Protein AF-A0A081C3M6-F1 (afdb_monomer)

Solvent-accessible surface area (backbone atoms only — not comparable to full-atom values): 28110 Å² total; per-residue (Å²): 128,85,79,78,76,83,49,72,69,56,55,37,40,75,70,64,63,40,52,75,66,58,50,53,56,48,49,60,56,37,77,76,34,75,48,54,67,63,60,51,35,37,75,75,68,62,48,51,61,64,61,45,42,52,52,46,18,65,76,68,75,35,56,68,51,80,47,92,81,61,78,63,52,68,77,42,55,68,54,50,58,64,68,56,29,66,76,63,55,38,41,60,46,47,72,54,96,61,33,36,35,29,33,22,71,58,71,78,48,59,66,61,45,50,54,49,21,66,72,54,75,31,48,68,42,58,23,32,38,37,64,71,47,50,53,55,42,51,28,66,75,72,66,54,71,67,46,90,60,96,66,76,94,63,50,78,42,63,76,62,42,50,57,50,73,71,53,43,54,54,50,52,56,60,68,67,48,65,43,19,34,39,37,37,24,29,49,97,60,96,78,52,59,60,58,49,53,48,50,13,51,49,49,62,48,57,72,40,57,68,53,30,49,39,36,42,23,81,66,39,63,73,92,54,90,95,45,51,75,43,60,51,36,65,98,77,63,36,36,73,56,57,54,46,51,58,69,66,40,98,46,84,85,66,68,70,72,62,38,33,42,38,37,60,63,69,85,51,36,65,57,45,53,52,52,51,54,44,25,76,74,51,22,23,35,39,34,28,41,80,27,87,39,48,60,49,44,52,49,49,52,32,59,42,62,71,36,16,56,51,47,30,72,37,44,48,32,30,37,18,44,48,77,32,56,21,43,22,86,89,43,52,36,86,37,74,72,52,73,69,59,35,47,36,71,64,47,70,98,76,64,94,65,83,70,55,33,32,38,68,66,33,40,80,92,34,73,51,69,14,37,68,56,70,34,42,31,49,22,63,45,72,65,46,72,69,57,24,62,49,38,47,69,61,61,56,62,50,58,51,49,60,54,47,67,74,69,70,59,59,41,46,56,58,43,33,52,52,35,22,56,71,46,45,25,37,66,70,44,43,44,68,70,62,35,43,66,38,89,79,76,64,49,59,32,47,82,85,50,51,48,39,94,85,76,64,38,66,67,36,39,63,37,89,88,79,57,33,79,33,60,69,86,53,62,48,38,92,87,77,69,51,64,53,79,84,75,75,80,77,79,72,84,75,89,128

Nearest PDB structures (foldseek):
  5tsh-assembly1_E  TM=9.224E-01  e=6.395E-28  Geobacter metallireducens GS-15
  5zfr-assembly1_C-2  TM=9.336E-01  e=2.561E-27  Geobacter sulfurreducens PCA
  5tsh-assembly1_D  TM=9.372E-01  e=4.309E-27  Geobacter metallireducens GS-15
  5zfr-assembly1_A-2  TM=9.276E-01  e=5.125E-27  Geobacter sulfurreducens PCA
  5zfr-assembly1_B-2  TM=9.148E-01  e=1.151E-26  Geobacter sulfurreducens PCA

Radius of gyration: 27.82 Å; Cα contacts (8 Å, |Δi|>4): 846; chains: 1; bounding box: 80×44×79 Å

Mean predicted aligned error: 14.33 Å

Foldseek 3Di:
DPPPLDDLLNLCVVVVLDDPVLLVVLVVLVVVAPDDSLVSCVVVPSHHLQSSQVSVCVSVVAAEDQQPPQDADPVQQVLDQLLLCQVQLKDQRDDDDQETEIEHQDPPPVVSQVVSCVSNVGHYRYHYYRSVSSVVNSCVSVVQDAAPDPADDFDLALVQQFQDPVRVVLVVVLLPAQFFEEEEEEADDPNLSSVSNVVNSVSVSQVRNHAAAEEEDQANHDDDPRHRYHYADVVSPRHLLVSLCQCLDPDPVSPPRHQEYEYAADDALNSLVSSLVNRVSRHYYYYYYNDQFQLRVLLVSCPRNVCLLSCLVGHFKYKYKDKFFWFDPVFKDKDQDDPVLCQLLVHDPPDPDGQIFTDFQADVVCPGPRTDGIHMQIWMDGRDNVNSVVSSVSDDSQVSVVVVVVVPTQTSSNSVSVCRSVHGHHSVRSQVSQFDQAPQPRDTHRLPDQAGPPQRHGRFDADPVPRDTHHPPDQADPRPRHGDDDDDDDPPDDDD

pLDDT: mean 82.0, std 13.49, range [30.16, 96.88]

Secondary structure (DSSP, 8-state):
-------HHHHHHHTTSS-HHHHHHHHHHHTTSS--HHHHHHHTTSS-HHHHHHHHHHHHT--B---TT----HHHHTTS-HHHHHHHTEEEEEEETTEEEEEES-TT-HHHHHHHHHHHTSEEEEEE--HHHHHHHHHHHTT-------PPPPPSSGGGGT--HHHHHHHHHHHT-SSEEEEEE--S-TT-HHHHHHHHHHHHHHTSTT--EEEEESS--S--TTSEEEE-BGGGTB-HHHHHHHHT-S-TTTTTS-SEEEES---SHHHHHHHHHHHHTT-EEEEEE--SSHHHHHHHHHHGGG-HHHHHHHEEEEEEEEEEEEEPTTT-EEE---HHHHHHTT--TT-SS---EEE----GGGTTSSEEEEEEEEEEEE--HHHHHHHTT---HHHHHHHHHTTTPPPHHHHHHHHHHTTSS-HHHHHHHHPEEPTTT--EE-TT-SB-TTT--B--EE-TTT--EE-TT-SB-TTT-PBPP-PPPPPP----

InterPro domains:
  IPR001482 Type II/IV secretion system domain [PF00437] (157-431)
  IPR007831 Type II secretion system protein GspE, N-terminal [PF05157] (62-144)
  IPR027417 P-loop containing nucleoside triphosphate hydrolase [G3DSA:3.40.50.300] (153-437)
  IPR027417 P-loop containing nucleoside triphosphate hydrolase [SSF52540] (140-432)
  IPR037257 Type II secretion system protein GspE, N-terminal superfamily [G3DSA:3.30.300.160] (61-143)
  IPR037257 Type II secretion system protein GspE, N-terminal superfamily [SSF160246] (3-143)

Structure (mmCIF, N/CA/C/O backbone):
data_AF-A0A081C3M6-F1
#
_entry.id   AF-A0A081C3M6-F1
#
loop_
_atom_site.group_PDB
_atom_site.id
_atom_site.type_symbol
_atom_site.label_atom_id
_atom_site.label_alt_id
_atom_site.label_comp_id
_atom_site.label_asym_id
_atom_site.label_entity_id
_atom_site.label_seq_id
_atom_site.pdbx_PDB_ins_code
_atom_site.Cartn_x
_atom_site.Cartn_y
_atom_site.Cartn_z
_atom_site.occupancy
_atom_site.B_iso_or_equiv
_atom_site.auth_seq_id
_atom_site.auth_comp_id
_atom_site.auth_asym_id
_atom_site.auth_atom_id
_atom_site.pdbx_PDB_model_num
ATOM 1 N N . MET A 1 1 ? -34.778 -15.544 39.653 1.00 35.47 1 MET A N 1
ATOM 2 C CA . MET A 1 1 ? -34.533 -15.863 38.230 1.00 35.47 1 MET A CA 1
ATOM 3 C C . MET A 1 1 ? -33.520 -14.861 37.706 1.00 35.47 1 MET A C 1
ATOM 5 O O . MET A 1 1 ? -33.718 -13.683 37.982 1.00 35.47 1 MET A O 1
ATOM 9 N N . PRO A 1 2 ? -32.413 -15.277 37.071 1.00 37.66 2 PRO A N 1
ATOM 10 C CA . PRO A 1 2 ? -31.445 -14.322 36.541 1.00 37.66 2 PRO A CA 1
ATOM 11 C C . PRO A 1 2 ? -32.138 -13.514 35.439 1.00 37.66 2 PRO A C 1
ATOM 13 O O . PRO A 1 2 ? -32.744 -14.104 34.545 1.00 37.66 2 PRO A O 1
ATOM 16 N N . SER A 1 3 ? -32.134 -12.181 35.541 1.00 40.91 3 SER A N 1
ATOM 17 C CA . SER A 1 3 ? -32.743 -11.340 34.513 1.00 40.91 3 SER A CA 1
ATOM 18 C C . SER A 1 3 ? -32.007 -11.588 33.199 1.00 40.91 3 SER A C 1
ATOM 20 O O . SER A 1 3 ? -30.782 -11.465 33.118 1.00 40.91 3 SER A O 1
ATOM 22 N N . HIS A 1 4 ? -32.743 -12.021 32.179 1.00 49.06 4 HIS A N 1
ATOM 23 C CA . HIS A 1 4 ? -32.198 -12.188 30.842 1.00 49.06 4 HIS A CA 1
ATOM 24 C C . HIS A 1 4 ? -31.809 -10.785 30.359 1.00 49.06 4 HIS A C 1
ATOM 26 O O . HIS A 1 4 ? -32.674 -9.988 30.000 1.00 49.06 4 HIS A O 1
ATOM 32 N N . LYS A 1 5 ? -30.522 -10.421 30.465 1.00 61.62 5 LYS A N 1
ATOM 33 C CA . LYS A 1 5 ? -30.019 -9.154 29.923 1.00 61.62 5 LYS A CA 1
ATOM 34 C C . LYS A 1 5 ? -30.292 -9.184 28.422 1.00 61.62 5 LYS A C 1
ATOM 36 O O . LYS A 1 5 ? -29.691 -10.001 27.724 1.00 61.62 5 LYS A O 1
ATOM 41 N N . LYS A 1 6 ? -31.219 -8.334 27.968 1.00 74.69 6 LYS A N 1
ATOM 42 C CA . LYS A 1 6 ? -31.569 -8.195 26.552 1.00 74.69 6 LYS A CA 1
ATOM 43 C C . LYS A 1 6 ? -30.299 -7.994 25.727 1.00 74.69 6 LYS A C 1
ATOM 45 O O . LYS A 1 6 ? -29.383 -7.296 26.157 1.00 74.69 6 LYS A O 1
ATOM 50 N N . ARG A 1 7 ? -30.212 -8.628 24.563 1.00 87.25 7 ARG A N 1
ATOM 51 C CA . ARG A 1 7 ? -29.080 -8.456 23.635 1.00 87.25 7 ARG A CA 1
ATOM 52 C C . ARG A 1 7 ? -29.416 -7.403 22.580 1.00 87.25 7 ARG A C 1
ATOM 54 O O . ARG A 1 7 ? -30.584 -7.176 22.289 1.00 87.25 7 ARG A O 1
ATOM 61 N N . LEU A 1 8 ? -28.396 -6.799 21.959 1.00 87.94 8 LEU A N 1
ATOM 62 C CA . LEU A 1 8 ? -28.590 -5.799 20.895 1.00 87.94 8 LEU A CA 1
ATOM 63 C C . LEU A 1 8 ? -29.508 -6.320 19.776 1.00 87.94 8 LEU A C 1
ATOM 65 O O . LEU A 1 8 ? -30.429 -5.622 19.373 1.00 87.94 8 LEU A O 1
ATOM 69 N N . GLY A 1 9 ? -29.295 -7.559 19.319 1.00 88.19 9 GLY A N 1
ATOM 70 C CA . GLY A 1 9 ? -30.128 -8.171 18.279 1.00 88.19 9 GLY A CA 1
ATOM 71 C C . GLY A 1 9 ? -31.604 -8.289 18.671 1.00 88.19 9 GLY A C 1
ATOM 72 O O . GLY A 1 9 ? -32.469 -7.980 17.864 1.00 88.19 9 GLY A O 1
ATOM 73 N N . GLU A 1 10 ? -31.898 -8.657 19.921 1.00 89.69 10 GLU A N 1
ATOM 74 C CA . GLU A 1 10 ? -33.275 -8.751 20.434 1.00 89.69 10 GLU A CA 1
ATOM 75 C C . GLU A 1 10 ? -33.948 -7.373 20.461 1.00 89.69 10 GLU A C 1
ATOM 77 O O . GLU A 1 10 ? -35.100 -7.239 20.060 1.00 89.69 10 GLU A O 1
ATOM 82 N N . LEU A 1 11 ? -33.212 -6.332 20.861 1.00 90.62 11 LEU A N 1
ATOM 83 C CA . LEU A 1 11 ? -33.727 -4.964 20.888 1.00 90.62 11 LEU A CA 1
ATOM 84 C C . LEU A 1 11 ? -34.004 -4.417 19.476 1.00 90.62 11 LEU A C 1
ATOM 86 O O . LEU A 1 11 ? -34.986 -3.707 19.270 1.00 90.62 11 LEU A O 1
ATOM 90 N N . LEU A 1 12 ? -33.165 -4.762 18.497 1.00 91.81 12 LEU A N 1
ATOM 91 C CA . LEU A 1 12 ? -33.370 -4.381 17.096 1.00 91.81 12 LEU A CA 1
ATOM 92 C C . LEU A 1 12 ? -34.566 -5.115 16.461 1.00 91.81 12 LEU A C 1
ATOM 94 O O . LEU A 1 12 ? -35.289 -4.507 15.671 1.00 91.81 12 LEU A O 1
ATOM 98 N N . LEU A 1 13 ? -34.820 -6.375 16.841 1.00 92.38 13 LEU A N 1
ATOM 99 C CA . LEU A 1 13 ? -36.038 -7.105 16.458 1.00 92.38 13 LEU A CA 1
ATOM 100 C C . LEU A 1 13 ? -37.294 -6.470 17.066 1.00 92.38 13 LEU A C 1
ATOM 102 O O . LEU A 1 13 ? -38.268 -6.232 16.359 1.00 92.38 13 LEU A O 1
ATOM 106 N N . GLU A 1 14 ? -37.272 -6.164 18.368 1.00 91.06 14 GLU A N 1
ATOM 107 C CA . GLU A 1 14 ? -38.403 -5.535 19.070 1.00 91.06 14 GLU A CA 1
ATOM 108 C C . GLU A 1 14 ? -38.790 -4.185 18.453 1.00 91.06 14 GLU A C 1
ATOM 110 O O . GLU A 1 14 ? -39.970 -3.842 18.392 1.00 91.06 14 GLU A O 1
ATOM 115 N N . LYS A 1 15 ? -37.801 -3.425 17.970 1.00 89.62 15 LYS A N 1
ATOM 116 C CA . LYS A 1 15 ? -38.010 -2.143 17.284 1.00 89.62 15 LYS A CA 1
ATOM 117 C C . LYS A 1 15 ? -38.421 -2.288 15.813 1.00 89.62 15 LYS A C 1
ATOM 119 O O . LYS A 1 15 ? -38.661 -1.274 15.166 1.00 89.62 15 LYS A O 1
ATOM 124 N N . GLY A 1 16 ? -38.494 -3.512 15.285 1.00 90.00 16 GLY A N 1
ATOM 125 C CA . GLY A 1 16 ? -38.834 -3.781 13.886 1.00 90.00 16 GLY A CA 1
ATOM 126 C C . GLY A 1 16 ? -37.768 -3.332 12.883 1.00 90.00 16 GLY A C 1
ATOM 127 O O . GLY A 1 16 ? -38.074 -3.199 11.704 1.00 90.00 16 GLY A O 1
ATOM 128 N N . ILE A 1 17 ? -36.535 -3.086 13.342 1.00 91.69 17 ILE A N 1
ATOM 129 C CA . ILE A 1 17 ? -35.406 -2.692 12.484 1.00 91.69 17 ILE A CA 1
ATOM 130 C C . ILE A 1 17 ? -34.866 -3.916 11.735 1.00 91.69 17 ILE A C 1
ATOM 132 O O . ILE A 1 17 ? -34.432 -3.807 10.594 1.00 91.69 17 ILE A O 1
ATOM 136 N N . LEU A 1 18 ? -34.920 -5.090 12.370 1.00 93.06 18 LEU A N 1
ATOM 137 C CA . LEU A 1 18 ? -34.505 -6.362 11.781 1.00 93.06 18 LEU A CA 1
ATOM 138 C C . LEU A 1 18 ? -35.653 -7.371 11.786 1.00 93.06 18 LEU A C 1
ATOM 140 O O . LEU A 1 18 ? -36.491 -7.370 12.689 1.00 93.06 18 LEU A O 1
ATOM 144 N N . SER A 1 19 ? -35.628 -8.292 10.824 1.00 91.88 19 SER A N 1
ATOM 145 C CA . SER A 1 19 ? -36.383 -9.546 10.876 1.00 91.88 19 SER A CA 1
ATOM 146 C C . SER A 1 19 ? -35.578 -10.660 11.574 1.00 91.88 19 SER A C 1
ATOM 148 O O . SER A 1 19 ? -34.341 -10.594 11.624 1.00 91.88 19 SER A O 1
ATOM 150 N N . PRO A 1 20 ? -36.233 -11.713 12.103 1.00 92.25 20 PRO A N 1
ATOM 151 C CA . PRO A 1 20 ? -35.540 -12.866 12.684 1.00 92.25 20 PRO A CA 1
ATOM 152 C C . PRO A 1 20 ? -34.532 -13.507 11.720 1.00 92.25 20 PRO A C 1
ATOM 154 O O . PRO A 1 20 ? -33.420 -13.845 12.123 1.00 92.25 20 PRO A O 1
ATOM 157 N N . GLU A 1 21 ? -34.886 -13.605 10.438 1.00 90.69 21 GLU A N 1
ATOM 158 C CA . GLU A 1 21 ? -34.040 -14.177 9.387 1.00 90.69 21 GLU A CA 1
ATOM 159 C C . GLU A 1 21 ? -32.806 -13.303 9.120 1.00 90.69 21 GLU A C 1
ATOM 161 O O . GLU A 1 21 ? -31.694 -13.814 8.975 1.00 90.69 21 GLU A O 1
ATOM 166 N N . GLN A 1 22 ? -32.986 -11.978 9.098 1.00 89.38 22 GLN A N 1
ATOM 167 C CA . GLN A 1 22 ? -31.904 -11.002 8.942 1.00 89.38 22 GLN A CA 1
ATOM 168 C C . GLN A 1 22 ? -30.914 -11.054 10.113 1.00 89.38 22 GLN A C 1
ATOM 170 O O . GLN A 1 22 ? -29.697 -11.027 9.903 1.00 89.38 22 GLN A O 1
ATOM 175 N N . LEU A 1 23 ? -31.418 -11.176 11.346 1.00 91.06 23 LEU A N 1
ATOM 176 C CA . LEU A 1 23 ? -30.570 -11.324 12.527 1.00 91.06 23 LEU A CA 1
ATOM 177 C C . LEU A 1 23 ? -29.802 -12.652 12.503 1.00 91.06 23 LEU A C 1
ATOM 179 O O . LEU A 1 23 ? -28.602 -12.667 12.783 1.00 91.06 23 LEU A O 1
ATOM 183 N N . GLU A 1 24 ? -30.459 -13.761 12.152 1.00 89.81 24 GLU A N 1
ATOM 184 C CA . GLU A 1 24 ? -29.800 -15.067 12.056 1.00 89.81 24 GLU A CA 1
ATOM 185 C C . GLU A 1 24 ? -28.689 -15.053 10.998 1.00 89.81 24 GLU A C 1
ATOM 187 O O . GLU A 1 24 ? -27.583 -15.540 11.251 1.00 89.81 24 GLU A O 1
ATOM 192 N N . TYR A 1 25 ? -28.948 -14.435 9.841 1.00 85.81 25 TYR A N 1
ATOM 193 C CA . TYR A 1 25 ? -27.947 -14.238 8.798 1.00 85.81 25 TYR A CA 1
ATOM 194 C C . TYR A 1 25 ? -26.722 -13.489 9.338 1.00 85.81 25 TYR A C 1
ATOM 196 O O . TYR A 1 25 ? -25.608 -14.000 9.233 1.00 85.81 25 TYR A O 1
ATOM 204 N N . ALA A 1 26 ? -26.912 -12.342 9.998 1.00 85.19 26 ALA A N 1
ATOM 205 C CA . ALA A 1 26 ? -25.818 -11.556 10.572 1.00 85.19 26 ALA A CA 1
ATOM 206 C C . ALA A 1 26 ? -25.030 -12.313 11.664 1.00 85.19 26 ALA A C 1
ATOM 208 O O . ALA A 1 26 ? -23.799 -12.243 11.708 1.00 85.19 26 ALA A O 1
ATOM 209 N N . LEU A 1 27 ? -25.709 -13.093 12.512 1.00 86.81 27 LEU A N 1
ATOM 210 C CA . LEU A 1 27 ? -25.070 -13.901 13.559 1.00 86.81 27 LEU A CA 1
ATOM 211 C C . LEU A 1 27 ? -24.160 -14.999 12.987 1.00 86.81 27 LEU A C 1
ATOM 213 O O . LEU A 1 27 ? -23.122 -15.299 13.581 1.00 86.81 27 LEU A O 1
ATOM 217 N N . ARG A 1 28 ? -24.489 -15.567 11.818 1.00 84.31 28 ARG A N 1
ATOM 218 C CA . ARG A 1 28 ? -23.605 -16.528 11.128 1.00 84.31 28 ARG A CA 1
ATOM 219 C C . ARG A 1 28 ? -22.278 -15.891 10.704 1.00 84.31 28 ARG A C 1
ATOM 221 O O . ARG A 1 28 ? -21.250 -16.566 10.755 1.00 84.31 28 ARG A O 1
ATOM 228 N N . PHE A 1 29 ? -22.271 -14.607 10.331 1.00 75.62 29 PHE A N 1
ATOM 229 C CA . PHE A 1 29 ? -21.030 -13.868 10.051 1.00 75.62 29 PHE A CA 1
ATOM 230 C C . PHE A 1 29 ? -20.253 -13.554 11.324 1.00 75.62 29 PHE A C 1
ATOM 232 O O . PHE A 1 29 ? -19.028 -13.668 11.330 1.00 75.62 29 PHE A O 1
ATOM 239 N N . GLN A 1 30 ? -20.950 -13.228 12.414 1.00 80.25 30 GLN A N 1
ATOM 240 C CA . GLN A 1 30 ? -20.307 -12.949 13.695 1.00 80.25 30 GLN A CA 1
ATOM 241 C C . GLN A 1 30 ? -19.563 -14.171 14.246 1.00 80.25 30 GLN A C 1
ATOM 243 O O . GLN A 1 30 ? -18.470 -14.031 14.772 1.00 80.25 30 GLN A O 1
ATOM 248 N N . GLN A 1 31 ? -20.099 -15.382 14.071 1.00 74.38 31 GLN A N 1
ATOM 249 C CA . GLN A 1 31 ? -19.429 -16.613 14.517 1.00 74.38 31 GLN A CA 1
ATOM 250 C C . GLN A 1 31 ? -18.091 -16.886 13.812 1.00 74.38 31 GLN A C 1
ATOM 252 O O . GLN A 1 31 ? -17.275 -17.648 14.325 1.00 74.38 31 GLN A O 1
ATOM 257 N N . ARG A 1 32 ? -17.866 -16.298 12.632 1.00 62.69 32 ARG A N 1
ATOM 258 C CA . ARG A 1 32 ? -16.666 -16.515 11.811 1.00 62.69 32 ARG A CA 1
ATOM 259 C C . ARG A 1 32 ? -15.609 -15.419 11.975 1.00 62.69 32 ARG A C 1
ATOM 261 O O . ARG A 1 32 ? -14.557 -15.520 11.349 1.00 62.69 32 ARG A O 1
ATOM 268 N N . GLY A 1 33 ? -15.861 -14.384 12.778 1.00 62.56 33 GLY A N 1
ATOM 269 C CA . GLY A 1 33 ? -14.930 -13.272 12.951 1.00 62.56 33 GLY A CA 1
ATOM 270 C C . GLY A 1 33 ? -15.056 -12.556 14.292 1.00 62.56 33 GLY A C 1
ATOM 271 O O . GLY A 1 33 ? -15.849 -12.937 15.141 1.00 62.56 33 GLY A O 1
ATOM 272 N N . ASN A 1 34 ? -14.264 -11.499 14.477 1.00 60.69 34 ASN A N 1
ATOM 273 C CA . ASN A 1 34 ? -14.230 -10.727 15.725 1.00 60.69 34 ASN A CA 1
ATOM 274 C C . ASN A 1 34 ? -15.031 -9.411 15.655 1.00 60.69 34 ASN A C 1
ATOM 276 O O . ASN A 1 34 ? -14.994 -8.636 16.609 1.00 60.69 34 ASN A O 1
ATOM 280 N N . LYS A 1 35 ? -15.757 -9.132 14.556 1.00 64.38 35 LYS A N 1
ATOM 281 C CA . LYS A 1 35 ? -16.553 -7.894 14.438 1.00 64.38 35 LYS A CA 1
ATOM 282 C C . LYS A 1 35 ? -17.742 -7.895 15.391 1.00 64.38 35 LYS A C 1
ATOM 284 O O . LYS A 1 35 ? -18.399 -8.913 15.631 1.00 64.38 35 LYS A O 1
ATOM 289 N N . PHE A 1 36 ? -18.057 -6.706 15.888 1.00 81.44 36 PHE A N 1
ATOM 290 C CA . PHE A 1 36 ? -19.252 -6.474 16.682 1.00 81.44 36 PHE A CA 1
ATOM 291 C C . PHE A 1 36 ? -20.517 -6.627 15.817 1.00 81.44 36 PHE A C 1
ATOM 293 O O . PHE A 1 36 ? -20.534 -6.205 14.661 1.00 81.44 36 PHE A O 1
ATOM 300 N N . LEU A 1 37 ? -21.599 -7.194 16.370 1.00 85.06 37 LEU A N 1
ATOM 301 C CA . LEU A 1 37 ? -22.843 -7.460 15.626 1.00 85.06 37 LEU A CA 1
ATOM 302 C C . LEU A 1 37 ? -23.383 -6.206 14.920 1.00 85.06 37 LEU A C 1
ATOM 304 O O . LEU A 1 37 ? -23.788 -6.284 13.766 1.00 85.06 37 LEU A O 1
ATOM 308 N N . GLY A 1 38 ? -23.342 -5.047 15.586 1.00 84.38 38 GLY A N 1
ATOM 309 C CA . GLY A 1 38 ? -23.762 -3.774 14.996 1.00 84.38 38 GLY A CA 1
ATOM 310 C C . GLY A 1 38 ? -22.972 -3.404 13.737 1.00 84.38 38 GLY A C 1
ATOM 311 O O . GLY A 1 38 ? -23.571 -3.055 12.725 1.00 84.38 38 GLY A O 1
ATOM 312 N N . GLN A 1 39 ? -21.644 -3.566 13.760 1.00 79.38 39 GLN A N 1
ATOM 313 C CA . GLN A 1 39 ? -20.778 -3.296 12.605 1.00 79.38 39 GLN A CA 1
ATOM 314 C C . GLN A 1 39 ? -21.098 -4.231 11.437 1.00 79.38 39 GLN A C 1
ATOM 316 O O . GLN A 1 39 ? -21.139 -3.795 10.288 1.00 79.38 39 GLN A O 1
ATOM 321 N N . ILE A 1 40 ? -21.365 -5.509 11.732 1.00 79.94 40 ILE A N 1
ATOM 322 C CA . ILE A 1 40 ? -21.772 -6.485 10.719 1.00 79.94 40 ILE A CA 1
ATOM 323 C C . ILE A 1 40 ? -23.068 -6.018 10.064 1.00 79.94 40 ILE A C 1
ATOM 325 O O . ILE A 1 40 ? -23.076 -5.849 8.851 1.00 79.94 40 ILE A O 1
ATOM 329 N N . LEU A 1 41 ? -24.112 -5.740 10.851 1.00 86.00 41 LEU A N 1
ATOM 330 C CA . LEU A 1 41 ? -25.429 -5.329 10.354 1.00 86.00 41 LEU A CA 1
ATOM 331 C C . LEU A 1 41 ? -25.371 -4.080 9.457 1.00 86.00 41 LEU A C 1
ATOM 333 O O . LEU A 1 41 ? -26.054 -4.040 8.434 1.00 86.00 41 LEU A O 1
ATOM 337 N N . ILE A 1 42 ? -24.530 -3.101 9.806 1.00 82.06 42 ILE A N 1
ATOM 338 C CA . ILE A 1 42 ? -24.301 -1.897 8.992 1.00 82.06 42 ILE A CA 1
ATOM 339 C C . ILE A 1 42 ? -23.583 -2.256 7.687 1.00 82.06 42 ILE A C 1
ATOM 341 O O . ILE A 1 42 ? -24.012 -1.847 6.612 1.00 82.06 42 ILE A O 1
ATOM 345 N N . SER A 1 43 ? -22.515 -3.058 7.760 1.00 73.94 43 SER A N 1
ATOM 346 C CA . SER A 1 43 ? -21.690 -3.401 6.591 1.00 73.94 43 SER A CA 1
ATOM 347 C C . SER A 1 43 ? -22.446 -4.167 5.500 1.00 73.94 43 SER A C 1
ATOM 349 O O . SER A 1 43 ? -22.143 -4.010 4.322 1.00 73.94 43 SER A O 1
ATOM 351 N N . ILE A 1 44 ? -23.451 -4.963 5.881 1.00 79.69 44 ILE A N 1
ATOM 352 C CA . ILE A 1 44 ? -24.315 -5.706 4.949 1.00 79.69 44 ILE A CA 1
ATOM 353 C C . ILE A 1 44 ? -25.608 -4.952 4.597 1.00 79.69 44 ILE A C 1
ATOM 355 O O . ILE A 1 44 ? -26.486 -5.521 3.953 1.00 79.69 44 ILE A O 1
ATOM 359 N N . GLY A 1 45 ? -25.737 -3.688 5.018 1.00 80.69 45 GLY A N 1
ATOM 360 C CA . GLY A 1 45 ? -26.837 -2.800 4.637 1.00 80.69 45 GLY A CA 1
ATOM 361 C C . GLY A 1 45 ? -28.190 -3.117 5.280 1.00 80.69 45 GLY A C 1
ATOM 362 O O . GLY A 1 45 ? -29.216 -2.704 4.748 1.00 80.69 45 GLY A O 1
ATOM 363 N N . LEU A 1 46 ? -28.219 -3.850 6.398 1.00 85.12 46 LEU A N 1
ATOM 364 C CA . LEU A 1 46 ? -29.469 -4.216 7.082 1.00 85.12 46 LEU A CA 1
ATOM 365 C C . LEU A 1 46 ? -29.962 -3.156 8.075 1.00 85.12 46 LEU A C 1
ATOM 367 O O . LEU A 1 46 ? -31.113 -3.207 8.490 1.00 85.12 46 LEU A O 1
ATOM 371 N N . THR A 1 47 ? -29.103 -2.225 8.491 1.00 89.75 47 THR A N 1
ATOM 372 C CA . THR A 1 47 ? -29.433 -1.145 9.435 1.00 89.75 47 THR A CA 1
ATOM 373 C C . THR A 1 47 ? -28.442 0.009 9.284 1.00 89.75 47 THR A C 1
ATOM 375 O O . THR A 1 47 ? -27.413 -0.121 8.617 1.00 89.75 47 THR A O 1
ATOM 378 N N . THR A 1 48 ? -28.728 1.137 9.925 1.00 86.62 48 THR A N 1
ATOM 379 C CA . THR A 1 48 ? -27.860 2.320 9.955 1.00 86.62 48 THR A CA 1
ATOM 380 C C . THR A 1 48 ? -27.061 2.434 11.259 1.00 86.62 48 THR A C 1
ATOM 382 O O . THR A 1 48 ? -27.439 1.885 12.295 1.00 86.62 48 THR A O 1
ATOM 385 N N . GLU A 1 49 ? -25.968 3.212 11.247 1.00 87.50 49 GLU A N 1
ATOM 386 C CA . GLU A 1 49 ? -25.235 3.564 12.478 1.00 87.50 49 GLU A CA 1
ATOM 387 C C . GLU A 1 49 ? -26.154 4.195 13.528 1.00 87.50 49 GLU A C 1
ATOM 389 O O . GLU A 1 49 ? -26.082 3.854 14.707 1.00 87.50 49 GLU A O 1
ATOM 394 N N . PHE A 1 50 ? -27.046 5.093 13.106 1.00 89.94 50 PHE A N 1
ATOM 395 C CA . PHE A 1 50 ? -27.969 5.768 14.011 1.00 89.94 50 PHE A CA 1
ATOM 396 C C . PHE A 1 50 ? -28.857 4.771 14.764 1.00 89.94 50 PHE A C 1
ATOM 398 O O . PHE A 1 50 ? -28.939 4.824 15.988 1.00 89.94 50 PHE A O 1
ATOM 405 N N . GLU A 1 51 ? -29.480 3.835 14.050 1.00 91.12 51 GLU A N 1
ATOM 406 C CA . GLU A 1 51 ? -30.356 2.815 14.633 1.00 91.12 51 GLU A CA 1
ATOM 407 C C . GLU A 1 51 ? -29.619 1.920 15.635 1.00 91.12 51 GLU A C 1
ATOM 409 O O . GLU A 1 51 ? -30.111 1.687 16.743 1.00 91.12 51 GLU A O 1
ATOM 414 N N . VAL A 1 52 ? -28.411 1.474 15.281 1.00 91.69 52 VAL A N 1
ATOM 415 C CA . VAL A 1 52 ? -27.575 0.631 16.144 1.00 91.69 52 VAL A CA 1
ATOM 416 C C . VAL A 1 52 ? -27.169 1.371 17.413 1.00 91.69 52 VAL A C 1
ATOM 418 O O . VAL A 1 52 ? -27.382 0.862 18.514 1.00 91.69 52 VAL A O 1
ATOM 421 N N . TYR A 1 53 ? -26.600 2.572 17.290 1.00 92.06 53 TYR A N 1
ATOM 422 C CA . TYR A 1 53 ? -26.083 3.307 18.447 1.00 92.06 53 TYR A CA 1
ATOM 423 C C . TYR A 1 53 ? -27.206 3.893 19.309 1.00 92.06 53 TYR A C 1
ATOM 425 O O . TYR A 1 53 ? -27.047 3.995 20.526 1.00 92.06 53 TYR A O 1
ATOM 433 N N . LYS A 1 54 ? -28.380 4.176 18.730 1.00 92.38 54 LYS A N 1
ATOM 434 C CA . LYS A 1 54 ? -29.581 4.523 19.497 1.00 92.38 54 LYS A CA 1
ATOM 435 C C . LYS A 1 54 ? -30.107 3.336 20.305 1.00 92.38 54 LYS A C 1
ATOM 437 O O . LYS A 1 54 ? -30.453 3.496 21.472 1.00 92.38 54 LYS A O 1
ATOM 442 N N . ALA A 1 55 ? -30.128 2.136 19.724 1.00 91.69 55 ALA A N 1
ATOM 443 C CA . ALA A 1 55 ? -30.482 0.921 20.457 1.00 91.69 55 ALA A CA 1
ATOM 444 C C . ALA A 1 55 ? -29.452 0.605 21.561 1.00 91.69 55 ALA A C 1
ATOM 446 O O . ALA A 1 55 ? -29.826 0.249 22.679 1.00 91.69 55 ALA A O 1
ATOM 447 N N . LEU A 1 56 ? -28.156 0.791 21.289 1.00 90.00 56 LEU A N 1
ATOM 448 C CA . LEU A 1 56 ? -27.100 0.632 22.293 1.00 90.00 56 LEU A CA 1
ATOM 449 C C . LEU A 1 56 ? -27.242 1.611 23.457 1.00 90.00 56 LEU A C 1
ATOM 451 O O . LEU A 1 56 ? -27.043 1.204 24.599 1.00 90.00 56 LEU A O 1
ATOM 455 N N . SER A 1 57 ? -27.616 2.864 23.197 1.00 93.31 57 SER A N 1
ATOM 456 C CA . SER A 1 57 ? -27.819 3.865 24.249 1.00 93.31 57 SER A CA 1
ATOM 457 C C . SER A 1 57 ? -28.886 3.411 25.254 1.00 93.31 57 SER A C 1
ATOM 459 O O . SER A 1 57 ? -28.678 3.466 26.465 1.00 93.31 57 SER A O 1
ATOM 461 N N . GLU A 1 58 ? -30.004 2.873 24.757 1.00 91.38 58 GLU A N 1
ATOM 462 C CA . GLU A 1 58 ? -31.081 2.321 25.586 1.00 91.38 58 GLU A CA 1
ATOM 463 C C . GLU A 1 58 ? -30.630 1.079 26.360 1.00 91.38 58 GLU A C 1
ATOM 465 O O . GLU A 1 58 ? -30.902 0.962 27.555 1.00 91.38 58 GLU A O 1
ATOM 470 N N . LEU A 1 59 ? -29.907 0.171 25.698 1.00 89.25 59 LEU A N 1
ATOM 471 C CA . LEU A 1 59 ? -29.423 -1.065 26.309 1.00 89.25 59 LEU A CA 1
ATOM 472 C C . LEU A 1 59 ? -28.390 -0.814 27.419 1.00 89.25 59 LEU A C 1
ATOM 474 O O . LEU A 1 59 ? -28.311 -1.571 28.390 1.00 89.25 59 LEU A O 1
ATOM 478 N N . LEU A 1 60 ? -27.566 0.219 27.251 1.00 88.31 60 LEU A N 1
ATOM 479 C CA . LEU A 1 60 ? -26.500 0.582 28.180 1.00 88.31 60 LEU A CA 1
ATOM 480 C C . LEU A 1 60 ? -26.944 1.591 29.242 1.00 88.31 60 LEU A C 1
ATOM 482 O O . LEU A 1 60 ? -26.189 1.808 30.186 1.00 88.31 60 LEU A O 1
ATOM 486 N N . HIS A 1 61 ? -28.149 2.155 29.117 1.00 90.94 61 HIS A N 1
ATOM 487 C CA . HIS A 1 61 ? -28.643 3.261 29.943 1.00 90.94 61 HIS A CA 1
ATOM 488 C C . HIS A 1 61 ? -27.700 4.473 29.921 1.00 90.94 61 HIS A C 1
ATOM 490 O O . HIS A 1 61 ? -27.375 5.046 30.958 1.00 90.94 61 HIS A O 1
ATOM 496 N N . VAL A 1 62 ? -27.247 4.831 28.718 1.00 93.62 62 VAL A N 1
ATOM 497 C CA . VAL A 1 62 ? -26.365 5.971 28.451 1.00 93.62 62 VAL A CA 1
ATOM 498 C C . VAL A 1 62 ? -27.055 6.894 27.456 1.00 93.62 62 VAL A C 1
ATOM 500 O O . VAL A 1 62 ? -27.696 6.426 26.514 1.00 93.62 62 VAL A O 1
ATOM 503 N N . ASP A 1 63 ? -26.928 8.203 27.649 1.00 94.12 63 ASP A N 1
ATOM 504 C CA . ASP A 1 63 ? -27.574 9.177 26.777 1.00 94.12 63 ASP A CA 1
ATOM 505 C C . ASP A 1 63 ? -26.917 9.210 25.391 1.00 94.12 63 ASP A C 1
ATOM 507 O O . ASP A 1 63 ? -25.695 9.318 25.251 1.00 94.12 63 ASP A O 1
ATOM 511 N N . PHE A 1 64 ? -27.753 9.120 24.353 1.00 93.62 64 PHE A N 1
ATOM 512 C CA . PHE A 1 64 ? -27.333 9.312 22.968 1.00 93.62 64 PHE A CA 1
ATOM 513 C C . PHE A 1 64 ? -27.304 10.802 22.630 1.00 93.62 64 PHE A C 1
ATOM 515 O O . PHE A 1 64 ? -28.307 11.494 22.819 1.00 93.62 64 PHE A O 1
ATOM 522 N N . VAL A 1 65 ? -26.204 11.273 22.048 1.00 93.56 65 VAL A N 1
ATOM 523 C CA . VAL A 1 65 ? -26.020 12.670 21.643 1.00 93.56 65 VAL A CA 1
ATOM 524 C C . VAL A 1 65 ? -25.820 12.772 20.136 1.00 93.56 65 VAL A C 1
ATOM 526 O O . VAL A 1 65 ? -24.997 12.073 19.554 1.00 93.56 65 VAL A O 1
ATOM 529 N N . ASN A 1 66 ? -26.551 13.694 19.505 1.00 90.06 66 ASN A N 1
ATOM 530 C CA . ASN A 1 66 ? -26.305 14.081 18.118 1.00 90.06 66 ASN A CA 1
ATOM 531 C C . ASN A 1 66 ? -25.247 15.198 18.072 1.00 90.06 66 ASN A C 1
ATOM 533 O O . ASN A 1 66 ? -25.461 16.279 18.622 1.00 90.06 66 ASN A O 1
ATOM 537 N N . LEU A 1 67 ? -24.117 14.947 17.404 1.00 90.44 67 LEU A N 1
ATOM 538 C CA . LEU A 1 67 ? -22.976 15.872 17.368 1.00 90.44 67 LEU A CA 1
ATOM 539 C C . LEU A 1 67 ? -22.952 16.842 16.177 1.00 90.44 67 LEU A C 1
ATOM 541 O O . LEU A 1 67 ? -22.082 17.718 16.123 1.00 90.44 67 LEU A O 1
ATOM 545 N N . GLU A 1 68 ? -23.897 16.744 15.238 1.00 80.44 68 GLU A N 1
ATOM 546 C CA . GLU A 1 68 ? -23.898 17.561 14.011 1.00 80.44 68 GLU A CA 1
ATOM 547 C C . GLU A 1 68 ? -23.785 19.063 14.303 1.00 80.44 68 GLU A C 1
ATOM 549 O O . GLU A 1 68 ? -22.964 19.761 13.698 1.00 80.44 68 GLU A O 1
ATOM 554 N N . HIS A 1 69 ? -24.511 19.531 15.320 1.00 76.06 69 HIS A N 1
ATOM 555 C CA . HIS A 1 69 ? -24.531 20.929 15.758 1.00 76.06 69 HIS A CA 1
ATOM 556 C C . HIS A 1 69 ? -23.936 21.148 17.155 1.00 76.06 69 HIS A C 1
ATOM 558 O O . HIS A 1 69 ? -24.110 22.217 17.736 1.00 76.06 69 HIS A O 1
ATOM 564 N N . ALA A 1 70 ? -23.233 20.157 17.707 1.00 79.12 70 ALA A N 1
ATOM 565 C CA . ALA A 1 70 ? -22.641 20.284 19.032 1.00 79.12 70 ALA A CA 1
ATOM 566 C C . ALA A 1 70 ? -21.511 21.327 19.042 1.00 79.12 70 ALA A C 1
ATOM 568 O O . ALA A 1 70 ? -20.553 21.244 18.265 1.00 79.12 70 ALA A O 1
ATOM 569 N N . THR A 1 71 ? -21.611 22.294 19.954 1.00 81.50 71 THR A N 1
ATOM 570 C CA . THR A 1 71 ? -20.573 23.294 20.219 1.00 81.50 71 THR A CA 1
ATOM 571 C C . THR A 1 71 ? -19.726 22.856 21.405 1.00 81.50 71 THR A C 1
ATOM 573 O O . THR A 1 71 ? -20.240 22.739 22.515 1.00 81.50 71 THR A O 1
ATOM 576 N N . VAL A 1 72 ? -18.428 22.654 21.183 1.00 86.94 72 VAL A N 1
ATOM 577 C CA . VAL A 1 72 ? -17.474 22.315 22.247 1.00 86.94 72 VAL A CA 1
ATOM 578 C C . VAL A 1 72 ? -16.636 23.544 22.562 1.00 86.94 72 VAL A C 1
ATOM 580 O O . VAL A 1 72 ? -15.984 24.108 21.682 1.00 86.94 72 VAL A O 1
ATOM 583 N N . HIS A 1 73 ? -16.661 23.988 23.817 1.00 85.62 73 HIS A N 1
ATOM 584 C CA . HIS A 1 73 ? -15.858 25.131 24.235 1.00 85.62 73 HIS A CA 1
ATOM 585 C C . HIS A 1 73 ? -14.371 24.768 24.295 1.00 85.62 73 HIS A C 1
ATOM 587 O O . HIS A 1 73 ? -13.997 23.714 24.802 1.00 85.62 73 HIS A O 1
ATOM 593 N N . LYS A 1 74 ? -13.506 25.690 23.855 1.00 83.12 74 LYS A N 1
ATOM 594 C CA . LYS A 1 74 ? -12.050 25.479 23.796 1.00 83.12 74 LYS A CA 1
ATOM 595 C C . LYS A 1 74 ? -11.446 25.008 25.128 1.00 83.12 74 LYS A C 1
ATOM 597 O O . LYS A 1 74 ? -10.675 24.057 25.142 1.00 83.12 74 LYS A O 1
ATOM 602 N N . HIS A 1 75 ? -11.868 25.591 26.250 1.00 87.19 75 HIS A N 1
ATOM 603 C CA . HIS A 1 75 ? -11.378 25.188 27.573 1.00 87.19 75 HIS A CA 1
ATOM 604 C C . HIS A 1 75 ? -11.699 23.723 27.922 1.00 87.19 75 HIS A C 1
ATOM 606 O O . HIS A 1 75 ? -10.966 23.122 28.692 1.00 87.19 75 HIS A O 1
ATOM 612 N N . VAL A 1 76 ? -12.765 23.138 27.361 1.00 90.31 76 VAL A N 1
ATOM 613 C CA . VAL A 1 76 ? -13.125 21.719 27.544 1.00 90.31 76 VAL A CA 1
ATOM 614 C C . VAL A 1 76 ? -12.221 20.827 26.697 1.00 90.31 76 VAL A C 1
ATOM 616 O O . VAL A 1 76 ? -11.754 19.792 27.166 1.00 90.31 76 VAL A O 1
ATOM 619 N N . THR A 1 77 ? -11.921 21.253 25.466 1.00 86.19 77 THR A N 1
ATOM 620 C CA . THR A 1 77 ? -11.054 20.503 24.541 1.00 86.19 77 THR A CA 1
ATOM 621 C C . THR A 1 77 ? -9.622 20.346 25.046 1.00 86.19 77 THR A C 1
ATOM 623 O O . THR A 1 77 ? -8.958 19.381 24.677 1.00 86.19 77 THR A O 1
ATOM 626 N N . GLU A 1 78 ? -9.168 21.277 25.890 1.00 87.25 78 GLU A N 1
ATOM 627 C CA . GLU A 1 78 ? -7.827 21.313 26.482 1.00 87.25 78 GLU A CA 1
ATOM 628 C C . GLU A 1 78 ? -7.702 20.443 27.744 1.00 87.25 78 GLU A C 1
ATOM 630 O O . GLU A 1 78 ? -6.585 20.167 28.176 1.00 87.25 78 GLU A O 1
ATOM 635 N N . LEU A 1 79 ? -8.819 19.985 28.329 1.00 88.25 79 LEU A N 1
ATOM 636 C CA . LEU A 1 79 ? -8.796 19.136 29.529 1.00 88.25 79 LEU A CA 1
ATOM 637 C C . LEU A 1 79 ? -8.240 17.748 29.231 1.00 88.25 79 LEU A C 1
ATOM 639 O O . LEU A 1 79 ? -7.490 17.197 30.031 1.00 88.25 79 LEU A O 1
ATOM 643 N N . VAL A 1 80 ? -8.629 17.178 28.091 1.00 89.19 80 VAL A N 1
ATOM 644 C CA . VAL A 1 80 ? -8.199 15.843 27.680 1.00 89.19 80 VAL A CA 1
ATOM 645 C C . VAL A 1 80 ? -7.086 15.993 26.648 1.00 89.19 80 VAL A C 1
ATOM 647 O O . VAL A 1 80 ? -7.285 16.687 25.647 1.00 89.19 80 VAL A O 1
ATOM 650 N N . PRO A 1 81 ? -5.926 15.334 26.830 1.00 79.56 81 PRO A N 1
ATOM 651 C CA . PRO A 1 81 ? -4.862 15.364 25.837 1.00 79.56 81 PRO A CA 1
ATOM 652 C C . PRO A 1 81 ? -5.385 14.967 24.452 1.00 79.56 81 PRO A C 1
ATOM 654 O O . PRO A 1 81 ? -5.954 13.888 24.285 1.00 79.56 81 PRO A O 1
ATOM 657 N N . LYS A 1 82 ? -5.153 15.812 23.438 1.00 80.38 82 LYS A N 1
ATOM 658 C CA . LYS A 1 82 ? -5.615 15.588 22.052 1.00 80.38 82 LYS A CA 1
ATOM 659 C C . LYS A 1 82 ? -5.237 14.202 21.520 1.00 80.38 82 LYS A C 1
ATOM 661 O O . LYS A 1 82 ? -6.000 13.577 20.795 1.00 80.38 82 LYS A O 1
ATOM 666 N N . LEU A 1 83 ? -4.062 13.709 21.901 1.00 68.94 83 LEU A N 1
ATOM 667 C CA . LEU A 1 83 ? -3.593 12.390 21.502 1.00 68.94 83 LEU A CA 1
ATOM 668 C C . LEU A 1 83 ? -4.472 11.258 22.049 1.00 68.94 83 LEU A C 1
ATOM 670 O O . LEU A 1 83 ? -4.747 10.304 21.329 1.00 68.94 83 LEU A O 1
ATOM 674 N N . LEU A 1 84 ? -4.973 11.388 23.278 1.00 76.81 84 LEU A N 1
ATOM 675 C CA . LEU A 1 84 ? -5.910 10.432 23.863 1.00 76.81 84 LEU A CA 1
ATOM 676 C C . LEU A 1 84 ? -7.280 10.506 23.170 1.00 76.81 84 LEU A C 1
ATOM 678 O O . LEU A 1 84 ? -7.846 9.470 22.844 1.00 76.81 84 LEU A O 1
ATOM 682 N N . VAL A 1 85 ? -7.759 11.719 22.870 1.00 85.94 85 VAL A N 1
ATOM 683 C CA . VAL A 1 85 ? -9.001 11.976 22.111 1.00 85.94 85 VAL A CA 1
ATOM 684 C C . VAL A 1 85 ? -8.996 11.242 20.770 1.00 85.94 85 VAL A C 1
ATOM 686 O O . VAL A 1 85 ? -9.923 10.494 20.472 1.00 85.94 85 VAL A O 1
ATOM 689 N N . VAL A 1 86 ? -7.931 11.413 19.982 1.00 73.56 86 VAL A N 1
ATOM 690 C CA . VAL A 1 86 ? -7.823 10.836 18.631 1.00 73.56 86 VAL A CA 1
ATOM 691 C C . VAL A 1 86 ? -7.573 9.326 18.673 1.00 73.56 86 VAL A C 1
ATOM 693 O O . VAL A 1 86 ? -8.175 8.571 17.918 1.00 73.56 86 VAL A O 1
ATOM 696 N N . THR A 1 87 ? -6.693 8.850 19.557 1.00 65.31 87 THR A N 1
ATOM 697 C CA . THR A 1 87 ? -6.358 7.414 19.607 1.00 65.31 87 THR A CA 1
ATOM 698 C C . THR A 1 87 ? -7.457 6.563 20.229 1.00 65.31 87 THR A C 1
ATOM 700 O O . THR A 1 87 ? -7.537 5.380 19.902 1.00 65.31 87 THR A O 1
ATOM 703 N N . ARG A 1 88 ? -8.326 7.130 21.072 1.00 80.12 88 ARG A N 1
ATOM 704 C CA . ARG A 1 88 ? -9.424 6.407 21.734 1.00 80.12 88 ARG A CA 1
ATOM 705 C C . ARG A 1 88 ? -10.816 6.764 21.222 1.00 80.12 88 ARG A C 1
ATOM 707 O O . ARG A 1 88 ? -11.779 6.261 21.782 1.00 80.12 88 ARG A O 1
ATOM 714 N N . ASP A 1 89 ? -10.913 7.598 20.185 1.00 81.69 89 ASP A N 1
ATOM 715 C CA . ASP A 1 89 ? -12.186 8.079 19.632 1.00 81.69 89 ASP A CA 1
ATOM 716 C C . ASP A 1 89 ? -13.129 8.563 20.745 1.00 81.69 89 ASP A C 1
ATOM 718 O O . ASP A 1 89 ? -14.253 8.090 20.905 1.00 81.69 89 ASP A O 1
ATOM 722 N N . ILE A 1 90 ? -12.633 9.492 21.562 1.00 93.06 90 ILE A N 1
ATOM 723 C CA . ILE A 1 90 ? -13.401 10.120 22.640 1.00 93.06 90 ILE A CA 1
ATOM 724 C C . ILE A 1 90 ? -13.452 11.625 22.437 1.00 93.06 90 ILE A C 1
ATOM 726 O O . ILE A 1 90 ? -12.486 12.227 21.981 1.00 93.06 90 ILE A O 1
ATOM 730 N N . LEU A 1 91 ? -14.559 12.257 22.815 1.00 94.94 91 LEU A N 1
ATOM 731 C CA . LEU A 1 91 ? -14.740 13.700 22.692 1.00 94.94 91 LEU A CA 1
ATOM 732 C C . LEU A 1 91 ? -15.232 14.290 24.019 1.00 94.94 91 LEU A C 1
ATOM 734 O O . LEU A 1 91 ? -16.371 14.022 24.410 1.00 94.94 91 LEU A O 1
ATOM 738 N N . PRO A 1 92 ? -14.427 15.115 24.714 1.00 95.38 92 PRO A N 1
ATOM 739 C CA . PRO A 1 92 ? -14.921 15.868 25.860 1.00 95.38 92 PRO A CA 1
ATOM 740 C C . PRO A 1 92 ? -15.913 16.929 25.363 1.00 95.38 92 PRO A C 1
ATOM 742 O O . PRO A 1 92 ? -15.551 17.806 24.580 1.00 95.38 92 PRO A O 1
ATOM 745 N N . LEU A 1 93 ? -17.179 16.826 25.775 1.00 95.25 93 LEU A N 1
ATOM 746 C CA . LEU A 1 93 ? -18.270 17.637 25.226 1.00 95.25 93 LEU A CA 1
ATOM 747 C C . LEU A 1 93 ? -18.490 18.918 26.033 1.00 95.25 93 LEU A C 1
ATOM 749 O O . LEU A 1 93 ? -18.457 20.020 25.487 1.00 95.25 93 LEU A O 1
ATOM 753 N N . TYR A 1 94 ? -18.692 18.769 27.341 1.00 95.06 94 TYR A N 1
ATOM 754 C CA . TYR A 1 94 ? -18.813 19.867 28.298 1.00 95.06 94 TYR A CA 1
ATOM 755 C C . TYR A 1 94 ? -18.496 19.385 29.717 1.00 95.06 94 TYR A C 1
ATOM 757 O O . TYR A 1 94 ? -18.396 18.185 29.984 1.00 95.06 94 TYR A O 1
ATOM 765 N N . VAL A 1 95 ? -18.327 20.341 30.629 1.00 94.62 95 VAL A N 1
ATOM 766 C CA . VAL A 1 95 ? -18.144 20.092 32.061 1.00 94.62 95 VAL A CA 1
ATOM 767 C C . VAL A 1 95 ? -19.313 20.707 32.815 1.00 94.62 95 VAL A C 1
ATOM 769 O O . VAL A 1 95 ? -19.694 21.842 32.541 1.00 94.62 95 VAL A O 1
ATOM 772 N N . GLU A 1 96 ? -19.849 19.965 33.775 1.00 94.38 96 GLU A N 1
ATOM 773 C CA . GLU A 1 96 ? -20.863 20.434 34.719 1.00 94.38 96 GLU A CA 1
ATOM 774 C C . GLU A 1 96 ? -20.435 19.993 36.121 1.00 94.38 96 GLU A C 1
ATOM 776 O O . GLU A 1 96 ? -20.214 18.804 36.364 1.00 94.38 96 GLU A O 1
ATOM 781 N N . ASP A 1 97 ? -20.268 20.945 37.037 1.00 91.44 97 ASP A N 1
ATOM 782 C CA . ASP A 1 97 ? -19.703 20.713 38.369 1.00 91.44 97 ASP A CA 1
ATOM 783 C C . ASP A 1 97 ? -18.358 19.955 38.319 1.00 91.44 97 ASP A C 1
ATOM 785 O O . ASP A 1 97 ? -17.364 20.461 37.792 1.00 91.44 97 ASP A O 1
ATOM 789 N N . ASN A 1 98 ? -18.321 18.736 38.866 1.00 92.69 98 ASN A N 1
ATOM 790 C CA . ASN A 1 98 ? -17.159 17.847 38.862 1.00 92.69 98 ASN A CA 1
ATOM 791 C C . ASN A 1 98 ? -17.229 16.762 37.770 1.00 92.69 98 ASN A C 1
ATOM 793 O O . ASN A 1 98 ? -16.380 15.869 37.732 1.00 92.69 98 ASN A O 1
ATOM 797 N N . TYR A 1 99 ? -18.244 16.811 36.905 1.00 96.38 99 TYR A N 1
ATOM 798 C CA . TYR A 1 99 ? -18.472 15.812 35.871 1.00 96.38 99 TYR A CA 1
ATOM 799 C C . TYR A 1 99 ? -18.016 16.309 34.501 1.00 96.38 99 TYR A C 1
ATOM 801 O O . TYR A 1 99 ? -18.469 17.343 34.008 1.00 96.38 99 TYR A O 1
ATOM 809 N N . LEU A 1 100 ? -17.140 15.539 33.862 1.00 96.69 100 LEU A N 1
ATOM 810 C CA . LEU A 1 100 ? -16.801 15.673 32.453 1.00 96.69 100 LEU A CA 1
ATOM 811 C C . LEU A 1 100 ? -17.719 14.761 31.639 1.00 96.69 100 LEU A C 1
ATOM 813 O O . LEU A 1 100 ? -17.661 13.538 31.767 1.00 96.69 100 LEU A O 1
ATOM 817 N N . TYR A 1 101 ? -18.547 15.353 30.785 1.00 96.88 101 TYR A N 1
ATOM 818 C CA . TYR A 1 101 ? -19.380 14.597 29.860 1.00 96.88 101 TYR A CA 1
ATOM 819 C C . TYR A 1 101 ? -18.542 14.222 28.640 1.00 96.88 101 TYR A C 1
ATOM 821 O O . TYR A 1 101 ? -18.122 15.087 27.865 1.00 96.88 101 TYR A O 1
ATOM 829 N N . LEU A 1 102 ? -18.259 12.929 28.506 1.00 96.81 102 LEU A N 1
ATOM 830 C CA . LEU A 1 102 ? -17.336 12.384 27.518 1.00 96.81 102 LEU A CA 1
ATOM 831 C C . LEU A 1 102 ? -18.111 11.539 26.515 1.00 96.81 102 LEU A C 1
ATOM 833 O O . LEU A 1 102 ? -18.682 10.516 26.877 1.00 96.81 102 LEU A O 1
ATOM 837 N N . VAL A 1 103 ? -18.122 11.946 25.250 1.00 96.81 103 VAL A N 1
ATOM 838 C CA . VAL A 1 103 ? -18.724 11.140 24.186 1.00 96.81 103 VAL A CA 1
ATOM 839 C C . VAL A 1 103 ? -17.745 10.050 23.786 1.00 96.81 103 VAL A C 1
ATOM 841 O O . VAL A 1 103 ? -16.588 10.344 23.496 1.00 96.81 103 VAL A O 1
ATOM 844 N N . MET A 1 104 ? -18.207 8.806 23.788 1.00 93.56 104 MET A N 1
ATOM 845 C CA . MET A 1 104 ? -17.409 7.612 23.534 1.00 93.56 104 MET A CA 1
ATOM 846 C C . MET A 1 104 ? -18.157 6.692 22.572 1.00 93.56 104 MET A C 1
ATOM 848 O O . MET A 1 104 ? -19.382 6.580 22.639 1.00 93.56 104 MET A O 1
ATOM 852 N N . GLU A 1 105 ? -17.424 5.974 21.722 1.00 84.69 105 GLU A N 1
ATOM 853 C CA . GLU A 1 105 ? -18.012 4.887 20.933 1.00 84.69 105 GLU A CA 1
ATOM 854 C C . GLU A 1 105 ? -18.462 3.723 21.836 1.00 84.69 105 GLU A C 1
ATOM 856 O O . GLU A 1 105 ? -19.558 3.184 21.670 1.00 84.69 105 GLU A O 1
ATOM 861 N N . ASN A 1 106 ? -17.638 3.373 22.832 1.00 86.44 106 ASN A N 1
ATOM 862 C CA . ASN A 1 106 ? -17.938 2.354 23.834 1.00 86.44 106 ASN A CA 1
ATOM 863 C C . ASN A 1 106 ? -18.014 2.966 25.249 1.00 86.44 106 ASN A C 1
ATOM 865 O O . ASN A 1 106 ? -16.993 3.082 25.927 1.00 86.44 106 ASN A O 1
ATOM 869 N N . PRO A 1 107 ? -19.222 3.278 25.753 1.00 89.94 107 PRO A N 1
ATOM 870 C CA . PRO A 1 107 ? -19.427 3.806 27.107 1.00 89.94 107 PRO A CA 1
ATOM 871 C C . PRO A 1 107 ? -19.012 2.878 28.259 1.00 89.94 107 PRO A C 1
ATOM 873 O O . PRO A 1 107 ? -19.080 3.281 29.417 1.00 89.94 107 PRO A O 1
ATOM 876 N N . ARG A 1 108 ? -18.663 1.614 27.978 1.00 87.50 108 ARG A N 1
ATOM 877 C CA . ARG A 1 108 ? -18.208 0.638 28.984 1.00 87.50 108 ARG A CA 1
ATOM 878 C C . ARG A 1 108 ? -16.696 0.436 28.977 1.00 87.50 108 ARG A C 1
ATOM 880 O O . ARG A 1 108 ? -16.220 -0.484 29.641 1.00 87.50 108 ARG A O 1
ATOM 887 N N . ASP A 1 109 ? -15.957 1.236 28.218 1.00 86.62 109 ASP A N 1
ATOM 888 C CA . ASP A 1 109 ? -14.500 1.240 28.272 1.00 86.62 109 ASP A CA 1
ATOM 889 C C . ASP A 1 109 ? -14.040 1.921 29.573 1.00 86.62 109 ASP A C 1
ATOM 891 O O . ASP A 1 109 ? -13.765 3.121 29.630 1.00 86.62 109 ASP A O 1
ATOM 895 N N . PHE A 1 110 ? -14.050 1.142 30.659 1.00 88.81 110 PHE A N 1
ATOM 896 C CA . PHE A 1 110 ? -13.691 1.617 31.993 1.00 88.81 110 PHE A CA 1
ATOM 897 C C . PHE A 1 110 ? -12.231 2.062 32.079 1.00 88.81 110 PHE A C 1
ATOM 899 O O . PHE A 1 110 ? -11.928 2.944 32.878 1.00 88.81 110 PHE A O 1
ATOM 906 N N . ASP A 1 111 ? -11.353 1.502 31.247 1.00 85.00 111 ASP A N 1
ATOM 907 C CA . ASP A 1 111 ? -9.941 1.870 31.217 1.00 85.00 111 ASP A CA 1
ATOM 908 C C . ASP A 1 111 ? -9.787 3.292 30.666 1.00 85.00 111 ASP A C 1
ATOM 910 O O . ASP A 1 111 ? -9.149 4.140 31.292 1.00 85.00 111 ASP A O 1
ATOM 914 N N . VAL A 1 112 ? -10.439 3.600 29.538 1.00 86.44 112 VAL A N 1
ATOM 915 C CA . VAL A 1 112 ? -10.438 4.961 28.979 1.00 86.44 112 VAL A CA 1
ATOM 916 C C . VAL A 1 112 ? -11.083 5.952 29.944 1.00 86.44 112 VAL A C 1
ATOM 918 O O . VAL A 1 112 ? -10.532 7.034 30.154 1.00 86.44 112 VAL A O 1
ATOM 921 N N . ILE A 1 113 ? -12.202 5.577 30.573 1.00 92.44 113 ILE A N 1
ATOM 922 C CA . ILE A 1 113 ? -12.855 6.390 31.607 1.00 92.44 113 ILE A CA 1
ATOM 923 C C . ILE A 1 113 ? -11.857 6.716 32.721 1.00 92.44 113 ILE A C 1
ATOM 925 O O . ILE A 1 113 ? -11.614 7.890 32.979 1.00 92.44 113 ILE A O 1
ATOM 929 N N . GLN A 1 114 ? -11.208 5.715 33.318 1.00 88.25 114 GLN A N 1
ATOM 930 C CA . GLN A 1 114 ? -10.255 5.920 34.412 1.00 88.25 114 GLN A CA 1
ATOM 931 C C . GLN A 1 114 ? -9.053 6.776 34.007 1.00 88.25 114 GLN A C 1
ATOM 933 O O . GLN A 1 114 ? -8.630 7.637 34.777 1.00 88.25 114 GLN A O 1
ATOM 938 N N . ILE A 1 115 ? -8.506 6.581 32.803 1.00 84.81 115 ILE A N 1
ATOM 939 C CA . ILE A 1 115 ? -7.392 7.393 32.289 1.00 84.81 115 ILE A CA 1
ATOM 940 C C . ILE A 1 115 ? -7.816 8.861 32.159 1.00 84.81 115 ILE A C 1
ATOM 942 O O . ILE A 1 115 ? -7.069 9.772 32.537 1.00 84.81 115 ILE A O 1
ATOM 946 N N . VAL A 1 116 ? -9.019 9.112 31.639 1.00 89.69 116 VAL A N 1
ATOM 947 C CA . VAL A 1 116 ? -9.558 10.469 31.515 1.00 89.69 116 VAL A CA 1
ATOM 948 C C . VAL A 1 116 ? -9.842 11.062 32.894 1.00 89.69 116 VAL A C 1
ATOM 950 O O . VAL A 1 116 ? -9.449 12.197 33.150 1.00 89.69 116 VAL A O 1
ATOM 953 N N . GLU A 1 117 ? -10.445 10.313 33.815 1.00 93.19 117 GLU A N 1
ATOM 954 C CA . GLU A 1 117 ? -10.701 10.777 35.184 1.00 93.19 117 GLU A CA 1
ATOM 955 C C . GLU A 1 117 ? -9.402 11.136 35.913 1.00 93.19 117 GLU A C 1
ATOM 957 O O . GLU A 1 117 ? -9.297 12.197 36.534 1.00 93.19 117 GLU A O 1
ATOM 962 N N . PHE A 1 118 ? -8.381 10.288 35.785 1.00 85.25 118 PHE A N 1
ATOM 963 C CA . PHE A 1 118 ? -7.068 10.502 36.381 1.00 85.25 118 PHE A CA 1
ATOM 964 C C . PHE A 1 118 ? -6.372 11.742 35.811 1.00 85.25 118 PHE A C 1
ATOM 966 O O . PHE A 1 118 ? -5.878 12.570 36.573 1.00 85.25 118 PHE A O 1
ATOM 973 N N . SER A 1 119 ? -6.355 11.888 34.482 1.00 82.31 119 SER A N 1
ATOM 974 C CA . SER A 1 119 ? -5.680 13.007 33.805 1.00 82.31 119 SER A CA 1
ATOM 975 C C . SER A 1 119 ? -6.397 14.346 33.982 1.00 82.31 119 SER A C 1
ATOM 977 O O . SER A 1 119 ? -5.748 15.389 34.021 1.00 82.31 119 SER A O 1
ATOM 979 N N . THR A 1 120 ? -7.724 14.328 34.114 1.00 88.25 120 THR A N 1
ATOM 980 C CA . THR A 1 120 ? -8.544 15.543 34.234 1.00 88.25 120 THR A CA 1
ATOM 981 C C . THR A 1 120 ? -8.921 15.887 35.673 1.00 88.25 120 THR A C 1
ATOM 983 O O . THR A 1 120 ? -9.459 16.970 35.907 1.00 88.25 120 THR A O 1
ATOM 986 N N . HIS A 1 121 ? -8.674 14.991 36.635 1.00 90.38 121 HIS A N 1
ATOM 987 C CA . HIS A 1 121 ? -9.140 15.084 38.024 1.00 90.38 121 HIS A CA 1
ATOM 988 C C . HIS A 1 121 ? -10.655 15.325 38.155 1.00 90.38 121 HIS A C 1
ATOM 990 O O . HIS A 1 121 ? -11.101 16.049 39.045 1.00 90.38 121 HIS A O 1
ATOM 996 N N . ARG A 1 122 ? -11.451 14.753 37.247 1.00 94.00 122 ARG A N 1
ATOM 997 C CA . ARG A 1 122 ? -12.918 14.887 37.188 1.00 94.00 122 ARG A CA 1
ATOM 998 C C . ARG A 1 122 ? -13.557 13.519 37.077 1.00 94.00 122 ARG A C 1
ATOM 1000 O O . ARG A 1 122 ? -12.922 12.597 36.589 1.00 94.00 122 ARG A O 1
ATOM 1007 N N . GLN A 1 123 ? -14.810 13.396 37.499 1.00 95.44 123 GLN A N 1
ATOM 1008 C CA . GLN A 1 123 ? -15.587 12.181 37.254 1.00 95.44 123 GLN A CA 1
ATOM 1009 C C . GLN A 1 123 ? -16.115 12.194 35.824 1.00 95.44 123 GLN A C 1
ATOM 1011 O O . GLN A 1 123 ? -16.576 13.229 35.345 1.00 95.44 123 GLN A O 1
ATOM 1016 N N . VAL A 1 124 ? -16.074 11.066 35.128 1.00 96.75 124 VAL A N 1
ATOM 1017 C CA . VAL A 1 124 ? -16.540 10.992 33.741 1.00 96.75 124 VAL A CA 1
ATOM 1018 C C . VAL A 1 124 ? -17.982 10.496 33.703 1.00 96.75 124 VAL A C 1
ATOM 1020 O O . VAL A 1 124 ? -18.328 9.461 34.267 1.00 96.75 124 VAL A O 1
ATOM 1023 N N . LYS A 1 125 ? -18.834 11.234 32.989 1.00 96.69 125 LYS A N 1
ATOM 1024 C CA . LYS A 1 125 ? -20.157 10.769 32.567 1.00 96.69 125 LYS A CA 1
ATOM 1025 C C . LYS A 1 125 ? -20.084 10.399 31.088 1.00 96.69 125 LYS A C 1
ATOM 1027 O O . LYS A 1 125 ? -19.964 11.303 30.257 1.00 96.69 125 LYS A O 1
ATOM 1032 N N . PRO A 1 126 ? -20.122 9.104 30.739 1.00 96.00 126 PRO A N 1
ATOM 1033 C CA . PRO A 1 126 ? -20.055 8.708 29.348 1.00 96.00 126 PRO A CA 1
ATOM 1034 C C . PRO A 1 126 ? -21.357 9.077 28.630 1.00 96.00 126 PRO A C 1
ATOM 1036 O O . PRO A 1 126 ? -22.447 8.987 29.191 1.00 96.00 126 PRO A O 1
ATOM 1039 N N . LEU A 1 127 ? -21.218 9.474 27.375 1.00 96.50 127 LEU A N 1
ATOM 1040 C CA . LEU A 1 127 ? -22.273 9.715 26.401 1.00 96.50 127 LEU A CA 1
ATOM 1041 C C . LEU A 1 127 ? -21.961 8.868 25.169 1.00 96.50 127 LEU A C 1
ATOM 1043 O O . LEU A 1 127 ? -20.797 8.564 24.913 1.00 96.50 127 LEU A O 1
ATOM 1047 N N . ILE A 1 128 ? -22.971 8.507 24.384 1.00 94.88 128 ILE A N 1
ATOM 1048 C CA . ILE A 1 128 ? -22.766 7.732 23.157 1.00 94.88 128 ILE A CA 1
ATOM 1049 C C . ILE A 1 128 ? -23.207 8.532 21.931 1.00 94.88 128 ILE A C 1
ATOM 1051 O O . ILE A 1 128 ? -24.211 9.238 21.961 1.00 94.88 128 ILE A O 1
ATOM 1055 N N . ALA A 1 129 ? -22.457 8.424 20.842 1.00 93.31 129 ALA A N 1
ATOM 1056 C CA . ALA A 1 129 ? -22.818 8.966 19.535 1.00 93.31 129 ALA A CA 1
ATOM 1057 C C . ALA A 1 129 ? -22.466 7.944 18.451 1.00 93.31 129 ALA A C 1
ATOM 1059 O O . ALA A 1 129 ? -21.830 6.927 18.729 1.00 93.31 129 ALA A O 1
ATOM 1060 N N . THR A 1 130 ? -22.879 8.205 17.212 1.00 90.19 130 THR A N 1
ATOM 1061 C CA . THR A 1 130 ? -22.431 7.376 16.084 1.00 90.19 130 THR A CA 1
ATOM 1062 C C . THR A 1 130 ? -20.929 7.586 15.822 1.00 90.19 130 THR A C 1
ATOM 1064 O O . THR A 1 130 ? -20.463 8.727 15.945 1.00 90.19 130 THR A O 1
ATOM 1067 N N . PRO A 1 131 ? -20.169 6.542 15.431 1.00 85.50 131 PRO A N 1
ATOM 1068 C CA . PRO A 1 131 ? -18.742 6.654 15.118 1.00 85.50 131 PRO A CA 1
ATOM 1069 C C . PRO A 1 131 ? -18.463 7.734 14.075 1.00 85.50 131 PRO A C 1
ATOM 1071 O O . PRO A 1 131 ? -17.585 8.576 14.269 1.00 85.50 131 PRO A O 1
ATOM 1074 N N . SER A 1 132 ? -19.286 7.788 13.020 1.00 81.25 132 SER A N 1
ATOM 1075 C CA . SER A 1 132 ? -19.159 8.790 11.962 1.00 81.25 132 SER A CA 1
ATOM 1076 C C . SER A 1 132 ? -19.314 10.223 12.484 1.00 81.25 132 SER A C 1
ATOM 1078 O O . SER A 1 132 ? -18.551 11.115 12.106 1.00 81.25 132 SER A O 1
ATOM 1080 N N . GLN A 1 133 ? -20.292 10.484 13.360 1.00 87.31 133 GLN A N 1
ATOM 1081 C CA . GLN A 1 133 ? -20.480 11.820 13.940 1.00 87.31 133 GLN A CA 1
ATOM 1082 C C . GLN A 1 133 ? -19.360 12.183 14.919 1.00 87.31 133 GLN A C 1
ATOM 1084 O O . GLN A 1 133 ? -18.932 13.341 14.956 1.00 87.31 133 GLN A O 1
ATOM 1089 N N . LEU A 1 134 ? -18.882 11.210 15.694 1.00 90.56 134 LEU A N 1
ATOM 1090 C CA . LEU A 1 134 ? -17.812 11.397 16.666 1.00 90.56 134 LEU A CA 1
ATOM 1091 C C . LEU A 1 134 ? -16.499 11.776 15.976 1.00 90.56 134 LEU A C 1
ATOM 1093 O O . LEU A 1 134 ? -15.948 12.837 16.275 1.00 90.56 134 LEU A O 1
ATOM 1097 N N . GLN A 1 135 ? -16.070 10.997 14.981 1.00 82.00 135 GLN A N 1
ATOM 1098 C CA . GLN A 1 135 ? -14.848 11.262 14.216 1.00 82.00 135 GLN A CA 1
ATOM 1099 C C . GLN A 1 135 ? -14.889 12.618 13.505 1.00 82.00 135 GLN A C 1
ATOM 1101 O O . GLN A 1 135 ? -13.988 13.439 13.689 1.00 82.00 135 GLN A O 1
ATOM 1106 N N . ARG A 1 136 ? -15.973 12.923 12.774 1.00 80.00 136 ARG A N 1
ATOM 1107 C CA . ARG A 1 136 ? -16.132 14.231 12.106 1.00 80.00 136 ARG A CA 1
ATOM 1108 C C . ARG A 1 136 ? -16.059 15.394 13.090 1.00 80.00 136 ARG A C 1
ATOM 1110 O O . ARG A 1 136 ? -15.479 16.437 12.783 1.00 80.00 136 ARG A O 1
ATOM 1117 N N . THR A 1 137 ? -16.642 15.231 14.276 1.00 85.81 137 THR A N 1
ATOM 1118 C CA . THR A 1 137 ? -16.634 16.280 15.300 1.00 85.81 137 THR A CA 1
ATOM 1119 C C . THR A 1 137 ? -15.252 16.447 15.916 1.00 85.81 137 THR A C 1
ATOM 1121 O O . THR A 1 137 ? -14.807 17.584 16.057 1.00 85.81 137 THR A O 1
ATOM 1124 N N . ILE A 1 138 ? -14.538 15.356 16.207 1.00 87.25 138 ILE A N 1
ATOM 1125 C CA . ILE A 1 138 ? -13.137 15.400 16.651 1.00 87.25 138 ILE A CA 1
ATOM 1126 C C . ILE A 1 138 ? -12.284 16.127 15.604 1.00 87.25 138 ILE A C 1
ATOM 1128 O O . ILE A 1 138 ? -11.542 17.047 15.952 1.00 87.25 138 ILE A O 1
ATOM 1132 N N . HIS A 1 139 ? -12.449 15.803 14.317 1.00 77.81 139 HIS A N 1
ATOM 1133 C CA . HIS A 1 139 ? -11.713 16.462 13.237 1.00 77.81 139 HIS A CA 1
ATOM 1134 C C . HIS A 1 139 ? -11.988 17.968 13.182 1.00 77.81 139 HIS A C 1
ATOM 1136 O O . HIS A 1 139 ? -11.052 18.771 13.157 1.00 77.81 139 HIS A O 1
ATOM 1142 N N . ARG A 1 140 ? -13.268 18.357 13.243 1.00 83.00 140 ARG A N 1
ATOM 1143 C CA . ARG A 1 140 ? -13.709 19.758 13.260 1.00 83.00 140 ARG A CA 1
ATOM 1144 C C . ARG A 1 140 ? -13.156 20.525 14.462 1.00 83.00 140 ARG A C 1
ATOM 1146 O O . ARG A 1 140 ? -12.642 21.626 14.299 1.00 83.00 140 ARG A O 1
ATOM 1153 N N . VAL A 1 141 ? -13.285 19.962 15.662 1.00 84.25 141 VAL A N 1
ATOM 1154 C CA . VAL A 1 141 ? -12.950 20.628 16.929 1.00 84.25 141 VAL A CA 1
ATOM 1155 C C . VAL A 1 141 ? -11.438 20.764 17.109 1.00 84.25 141 VAL A C 1
ATOM 1157 O O . VAL A 1 141 ? -10.965 21.811 17.542 1.00 84.25 141 VAL A O 1
ATOM 1160 N N . TYR A 1 142 ? -10.669 19.743 16.728 1.00 79.69 142 TYR A N 1
ATOM 1161 C CA . TYR A 1 142 ? -9.215 19.716 16.912 1.00 79.69 142 TYR A CA 1
ATOM 1162 C C . TYR A 1 142 ? -8.415 20.129 15.665 1.00 79.69 142 TYR A C 1
ATOM 1164 O O . TYR A 1 142 ? -7.185 19.984 15.645 1.00 79.69 142 TYR A O 1
ATOM 1172 N N . GLY A 1 143 ? -9.094 20.653 14.637 1.00 68.38 143 GLY A N 1
ATOM 1173 C CA . GLY A 1 143 ? -8.474 21.213 13.435 1.00 68.38 143 GLY A CA 1
ATOM 1174 C C . GLY A 1 143 ? -7.742 20.183 12.574 1.00 68.38 143 GLY A C 1
ATOM 1175 O O . GLY A 1 143 ? -6.729 20.509 11.955 1.00 68.38 143 GLY A O 1
ATOM 1176 N N . ILE A 1 144 ? -8.215 18.935 12.549 1.00 61.47 144 ILE A N 1
ATOM 1177 C CA . ILE A 1 144 ? -7.664 17.890 11.683 1.00 61.47 144 ILE A CA 1
ATOM 1178 C C . ILE A 1 144 ? -8.223 18.132 10.279 1.00 61.47 144 ILE A C 1
ATOM 1180 O O . ILE A 1 144 ? -9.396 17.890 10.001 1.00 61.47 144 ILE A O 1
ATOM 1184 N N . LYS A 1 145 ? -7.390 18.703 9.405 1.00 47.34 145 LYS A N 1
ATOM 1185 C CA . LYS A 1 145 ? -7.761 19.002 8.019 1.00 47.34 145 LYS A CA 1
ATOM 1186 C C . LYS A 1 145 ? -7.774 17.711 7.205 1.00 47.34 145 LYS A C 1
ATOM 1188 O O . LYS A 1 145 ? -6.712 17.286 6.768 1.00 47.34 145 LYS A O 1
ATOM 1193 N N . VAL A 1 146 ? -8.951 17.142 6.960 1.00 44.88 146 VAL A N 1
ATOM 1194 C CA . VAL A 1 146 ? -9.134 16.147 5.892 1.00 44.88 146 VAL A CA 1
ATOM 1195 C C . VAL A 1 146 ? -8.900 16.868 4.565 1.00 44.88 146 VAL A C 1
ATOM 1197 O O . VAL A 1 146 ? -9.484 17.930 4.330 1.00 44.88 146 VAL A O 1
ATOM 1200 N N . GLY A 1 147 ? -7.994 16.365 3.726 1.00 41.59 147 GLY A N 1
ATOM 1201 C CA . GLY A 1 147 ? -7.630 17.020 2.473 1.00 41.59 147 GLY A CA 1
ATOM 1202 C C . GLY A 1 147 ? -8.811 17.097 1.504 1.00 41.59 147 GLY A C 1
ATOM 1203 O O . GLY A 1 147 ? -9.029 16.182 0.723 1.00 41.59 147 GLY A O 1
ATOM 1204 N N . SER A 1 148 ? -9.563 18.199 1.497 1.00 30.16 148 SER A N 1
ATOM 1205 C CA . SER A 1 148 ? -10.645 18.422 0.537 1.00 30.16 148 SER A CA 1
ATOM 1206 C C . SER A 1 148 ? -10.076 18.869 -0.811 1.00 30.16 148 SER A C 1
ATOM 1208 O O . SER A 1 148 ? -10.092 20.050 -1.146 1.00 30.16 148 SER A O 1
ATOM 1210 N N . ASN A 1 149 ? -9.560 17.926 -1.589 1.00 31.95 149 ASN A N 1
ATOM 1211 C CA . ASN A 1 149 ? -9.435 18.085 -3.031 1.00 31.95 149 ASN A CA 1
ATOM 1212 C C . ASN A 1 149 ? -10.028 16.839 -3.677 1.00 31.95 149 ASN A C 1
ATOM 1214 O O . ASN A 1 149 ? -9.554 15.731 -3.439 1.00 31.95 149 ASN A O 1
ATOM 1218 N N . ILE A 1 150 ? -11.067 17.033 -4.490 1.00 31.47 150 ILE A N 1
ATOM 1219 C CA . ILE A 1 150 ? -11.625 16.003 -5.366 1.00 31.47 150 ILE A CA 1
ATOM 1220 C C . ILE A 1 150 ? -10.490 15.569 -6.302 1.00 31.47 150 ILE A C 1
ATOM 1222 O O . ILE A 1 150 ? -10.140 16.275 -7.246 1.00 31.47 150 ILE A O 1
ATOM 1226 N N . LYS A 1 151 ? -9.849 14.449 -5.970 1.00 41.62 151 LYS A N 1
ATOM 1227 C CA . LYS A 1 151 ? -8.843 13.776 -6.797 1.00 41.62 151 LYS A CA 1
ATOM 1228 C C . LYS A 1 151 ? -9.559 12.785 -7.733 1.00 41.62 151 LYS A C 1
ATOM 1230 O O . LYS A 1 151 ? -10.674 12.373 -7.413 1.00 41.62 151 LYS A O 1
ATOM 1235 N N . PRO A 1 152 ? -8.969 12.456 -8.900 1.00 37.88 152 PRO A N 1
ATOM 1236 C CA . PRO A 1 152 ? -9.599 11.618 -9.927 1.00 37.88 152 PRO A CA 1
ATOM 1237 C C . PRO A 1 152 ? -10.099 10.278 -9.374 1.00 37.88 152 PRO A C 1
ATOM 1239 O O . PRO A 1 152 ? -9.608 9.818 -8.344 1.00 37.88 152 PRO A O 1
ATOM 1242 N N . ALA A 1 153 ? -11.058 9.661 -10.077 1.00 45.00 153 ALA A N 1
ATOM 1243 C CA . ALA A 1 153 ? -11.576 8.331 -9.761 1.00 45.00 153 ALA A CA 1
ATOM 1244 C C . ALA A 1 153 ? -10.409 7.362 -9.528 1.00 45.00 153 ALA A C 1
ATOM 1246 O O . ALA A 1 153 ? -9.572 7.152 -10.407 1.00 45.00 153 ALA A O 1
ATOM 1247 N N . ARG A 1 154 ? -10.314 6.853 -8.300 1.00 60.78 154 ARG A N 1
ATOM 1248 C CA . ARG A 1 154 ? -9.292 5.894 -7.889 1.00 60.78 154 ARG A CA 1
ATOM 1249 C C . ARG A 1 154 ? -9.874 4.491 -7.980 1.00 60.78 154 ARG A C 1
ATOM 1251 O O . ARG A 1 154 ? -11.075 4.348 -7.775 1.00 60.78 154 ARG A O 1
ATOM 1258 N N . PRO A 1 155 ? -9.036 3.484 -8.252 1.00 60.56 155 PRO A N 1
ATOM 1259 C CA . PRO A 1 155 ? -9.485 2.104 -8.286 1.00 60.56 155 PRO A CA 1
ATOM 1260 C C . PRO A 1 155 ? -10.124 1.740 -6.943 1.00 60.56 155 PRO A C 1
ATOM 1262 O O . PRO A 1 155 ? -9.524 1.921 -5.879 1.00 60.56 155 PRO A O 1
ATOM 1265 N N . ASP A 1 156 ? -11.371 1.283 -7.002 1.00 68.06 156 ASP A N 1
ATOM 1266 C CA . ASP A 1 156 ? -12.123 0.840 -5.827 1.00 68.06 156 ASP A CA 1
ATOM 1267 C C . ASP A 1 156 ? -11.729 -0.581 -5.409 1.00 68.06 156 ASP A C 1
ATOM 1269 O O . ASP A 1 156 ? -11.903 -0.960 -4.249 1.00 68.06 156 ASP A O 1
ATOM 1273 N N . GLU A 1 157 ? -11.142 -1.330 -6.343 1.00 81.88 157 GLU A N 1
ATOM 1274 C CA . GLU A 1 157 ? -10.791 -2.742 -6.234 1.00 81.88 157 GLU A CA 1
ATOM 1275 C C . GLU A 1 157 ? -9.343 -2.981 -6.695 1.00 81.88 157 GLU A C 1
ATOM 1277 O O . GLU A 1 157 ? -8.788 -2.208 -7.482 1.00 81.88 157 GLU A O 1
ATOM 1282 N N . LEU A 1 158 ? -8.719 -4.065 -6.222 1.00 86.50 158 LEU A N 1
ATOM 1283 C CA . LEU A 1 158 ? -7.332 -4.407 -6.574 1.00 86.50 158 LEU A CA 1
ATOM 1284 C C . LEU A 1 158 ? -7.182 -4.732 -8.065 1.00 86.50 158 LEU A C 1
ATOM 1286 O O . LEU A 1 158 ? -6.155 -4.449 -8.677 1.00 86.50 158 LEU A O 1
ATOM 1290 N N . GLU A 1 159 ? -8.223 -5.296 -8.660 1.00 85.56 159 GLU A N 1
ATOM 1291 C CA . GLU A 1 159 ? -8.315 -5.698 -10.058 1.00 85.56 159 GLU A CA 1
ATOM 1292 C C . GLU A 1 159 ? -8.229 -4.484 -10.995 1.00 85.56 159 GLU A C 1
ATOM 1294 O O . GLU A 1 159 ? -7.683 -4.569 -12.095 1.00 85.56 159 GLU A O 1
ATOM 1299 N N . GLN A 1 160 ? -8.697 -3.324 -10.529 1.00 85.06 160 GLN A N 1
ATOM 1300 C CA . GLN A 1 160 ? -8.680 -2.065 -11.276 1.00 85.06 160 GLN A CA 1
ATOM 1301 C C . GLN A 1 160 ? -7.306 -1.375 -11.248 1.00 85.06 160 GLN A C 1
ATOM 1303 O O . GLN A 1 160 ? -7.096 -0.398 -11.962 1.00 85.06 160 GLN A O 1
ATOM 1308 N N . LEU A 1 161 ? -6.346 -1.876 -10.459 1.00 87.00 161 LEU A N 1
ATOM 1309 C CA . LEU A 1 161 ? -4.979 -1.345 -10.424 1.00 87.00 161 LEU A CA 1
ATOM 1310 C C . LEU A 1 161 ? -4.190 -1.651 -11.708 1.00 87.00 161 LEU A C 1
ATOM 1312 O O . LEU A 1 161 ? -3.203 -0.979 -12.011 1.00 87.00 161 LEU A O 1
ATOM 1316 N N . GLY A 1 162 ? -4.611 -2.666 -12.470 1.00 89.19 162 GLY A N 1
ATOM 1317 C CA . GLY A 1 162 ? -3.878 -3.157 -13.638 1.00 89.19 162 GLY A CA 1
ATOM 1318 C C . GLY A 1 162 ? -2.781 -4.163 -13.290 1.00 89.19 162 GLY A C 1
ATOM 1319 O O . GLY A 1 162 ? -1.793 -4.279 -14.017 1.00 89.19 162 GLY A O 1
ATOM 1320 N N . LEU A 1 163 ? -2.917 -4.888 -12.178 1.00 92.44 163 LEU A N 1
ATOM 1321 C CA . LEU A 1 163 ? -2.068 -6.040 -11.879 1.00 92.44 163 LEU A CA 1
ATOM 1322 C C . LEU A 1 163 ? -2.320 -7.145 -12.920 1.00 92.44 163 LEU A C 1
ATOM 1324 O O . LEU A 1 163 ? -3.464 -7.454 -13.244 1.00 92.44 163 LEU A O 1
ATOM 1328 N N . SER A 1 164 ? -1.255 -7.760 -13.441 1.00 91.94 164 SER A N 1
ATOM 1329 C CA . SER A 1 164 ? -1.395 -9.010 -14.203 1.00 91.94 164 SER A CA 1
ATOM 1330 C C . SER A 1 164 ? -1.950 -10.116 -13.297 1.00 91.94 164 SER A C 1
ATOM 1332 O O . SER A 1 164 ? -1.796 -10.026 -12.081 1.00 91.94 164 SER A O 1
ATOM 1334 N N . ALA A 1 165 ? -2.534 -11.180 -13.856 1.00 91.12 165 ALA A N 1
ATOM 1335 C CA . ALA A 1 165 ? -3.057 -12.296 -13.055 1.00 91.12 165 ALA A CA 1
ATOM 1336 C C . ALA A 1 165 ? -2.002 -12.847 -12.074 1.00 91.12 165 ALA A C 1
ATOM 1338 O O . ALA A 1 165 ? -2.250 -12.942 -10.878 1.00 91.12 165 ALA A O 1
ATOM 1339 N N . THR A 1 166 ? -0.774 -13.067 -12.556 1.00 91.81 166 THR A N 1
ATOM 1340 C CA . THR A 1 166 ? 0.355 -13.510 -11.724 1.00 91.81 166 THR A CA 1
ATOM 1341 C C . THR A 1 166 ? 0.685 -12.518 -10.607 1.00 91.81 166 THR A C 1
ATOM 1343 O O . THR A 1 166 ? 0.941 -12.922 -9.475 1.00 91.81 166 THR A O 1
ATOM 1346 N N . HIS A 1 167 ? 0.694 -11.217 -10.910 1.00 94.69 167 HIS A N 1
ATOM 1347 C CA . HIS A 1 167 ? 0.968 -10.182 -9.913 1.00 94.69 167 HIS A CA 1
ATOM 1348 C C . HIS A 1 167 ? -0.158 -10.070 -8.879 1.00 94.69 167 HIS A C 1
ATOM 1350 O O . HIS A 1 167 ? 0.115 -9.898 -7.692 1.00 94.69 167 HIS A O 1
ATOM 1356 N N . LEU A 1 168 ? -1.412 -10.196 -9.310 1.00 94.50 168 LEU A N 1
ATOM 1357 C CA . LEU A 1 168 ? -2.569 -10.177 -8.426 1.00 94.50 168 LEU A CA 1
ATOM 1358 C C . LEU A 1 168 ? -2.529 -11.366 -7.460 1.00 94.50 168 LEU A C 1
ATOM 1360 O O . LEU A 1 168 ? -2.629 -11.151 -6.255 1.00 94.50 168 LEU A O 1
ATOM 1364 N N . ASP A 1 169 ? -2.270 -12.577 -7.959 1.00 93.69 169 ASP A N 1
ATOM 1365 C CA . ASP A 1 169 ? -2.147 -13.788 -7.139 1.00 93.69 169 ASP A CA 1
ATOM 1366 C C . ASP A 1 169 ? -1.020 -13.659 -6.102 1.00 93.69 169 ASP A C 1
ATOM 1368 O O . ASP A 1 169 ? -1.198 -13.952 -4.915 1.00 93.69 169 ASP A O 1
ATOM 1372 N N . GLN A 1 170 ? 0.151 -13.170 -6.529 1.00 94.44 170 GLN A N 1
ATOM 1373 C CA . GLN A 1 170 ? 1.279 -12.907 -5.633 1.00 94.44 170 GLN A CA 1
ATOM 1374 C C . GLN A 1 170 ? 0.911 -11.883 -4.558 1.00 94.44 170 GLN A C 1
ATOM 1376 O O . GLN A 1 170 ? 1.205 -12.094 -3.380 1.00 94.44 170 GLN A O 1
ATOM 1381 N N . TYR A 1 171 ? 0.262 -10.783 -4.942 1.00 95.75 171 TYR A N 1
ATOM 1382 C CA . TYR A 1 171 ? -0.094 -9.728 -4.005 1.00 95.75 171 TYR A CA 1
ATOM 1383 C C . TYR A 1 171 ? -1.167 -10.182 -3.013 1.00 95.75 171 TYR A C 1
ATOM 1385 O O . TYR A 1 171 ? -1.003 -9.992 -1.810 1.00 95.75 171 TYR A O 1
ATOM 1393 N N . GLN A 1 172 ? -2.209 -10.871 -3.477 1.00 94.56 172 GLN A N 1
ATOM 1394 C CA . GLN A 1 172 ? -3.237 -11.454 -2.616 1.00 94.56 172 GLN A CA 1
ATOM 1395 C C . GLN A 1 172 ? -2.639 -12.458 -1.621 1.00 94.56 172 GLN A C 1
ATOM 1397 O O . GLN A 1 172 ? -2.988 -12.424 -0.440 1.00 94.56 172 GLN A O 1
ATOM 1402 N N . CYS A 1 173 ? -1.686 -13.290 -2.052 1.00 94.06 173 CYS A N 1
ATOM 1403 C CA . CYS A 1 173 ? -0.957 -14.195 -1.162 1.00 94.06 173 CYS A CA 1
ATOM 1404 C C . CYS A 1 173 ? -0.208 -13.431 -0.054 1.00 94.06 173 CYS A C 1
ATOM 1406 O O . CYS A 1 173 ? -0.292 -13.793 1.122 1.00 94.06 173 CYS A O 1
ATOM 1408 N N . LEU A 1 174 ? 0.459 -12.317 -0.383 1.00 95.56 174 LEU A N 1
ATOM 1409 C CA . LEU A 1 174 ? 1.098 -11.455 0.619 1.00 95.56 174 LEU A CA 1
ATOM 1410 C C . LEU A 1 174 ? 0.074 -10.897 1.623 1.00 95.56 174 LEU A C 1
ATOM 1412 O O . LEU A 1 174 ? 0.302 -10.962 2.830 1.00 95.56 174 LEU A O 1
ATOM 1416 N N . LEU A 1 175 ? -1.078 -10.415 1.151 1.00 94.56 175 LEU A N 1
ATOM 1417 C CA . LEU A 1 175 ? -2.125 -9.815 1.991 1.00 94.56 175 LEU A CA 1
ATOM 1418 C C . LEU A 1 175 ? -2.814 -10.807 2.946 1.00 94.56 175 LEU A C 1
ATOM 1420 O O . LEU A 1 175 ? -3.358 -10.398 3.975 1.00 94.56 175 LEU A O 1
ATOM 1424 N N . GLN A 1 176 ? -2.773 -12.106 2.643 1.00 92.25 176 GLN A N 1
ATOM 1425 C CA . GLN A 1 176 ? -3.318 -13.158 3.509 1.00 92.25 176 GLN A CA 1
ATOM 1426 C C . GLN A 1 176 ? -2.480 -13.418 4.766 1.00 92.25 176 GLN A C 1
ATOM 1428 O O . GLN A 1 176 ? -2.975 -14.043 5.707 1.00 92.25 176 GLN A O 1
ATOM 1433 N N . HIS A 1 177 ? -1.238 -12.931 4.821 1.00 93.06 177 HIS A N 1
ATOM 1434 C CA . HIS A 1 177 ? -0.383 -13.129 5.984 1.00 93.06 177 HIS A CA 1
ATOM 1435 C C . HIS A 1 177 ? -0.992 -12.478 7.239 1.00 93.06 177 HIS A C 1
ATOM 1437 O O . HIS A 1 177 ? -1.682 -11.449 7.195 1.00 93.06 177 HIS A O 1
ATOM 1443 N N . SER A 1 178 ? -0.766 -13.109 8.391 1.00 87.12 178 SER A N 1
ATOM 1444 C CA . SER A 1 178 ? -1.203 -12.585 9.688 1.00 87.12 178 SER A CA 1
ATOM 1445 C C . SER A 1 178 ? -0.323 -11.430 10.154 1.00 87.12 178 SER A C 1
ATOM 1447 O O . SER A 1 178 ? -0.844 -10.479 10.725 1.00 87.12 178 SER A O 1
ATOM 1449 N N . HIS A 1 179 ? 0.978 -11.494 9.864 1.00 91.44 179 HIS A N 1
ATOM 1450 C CA . HIS A 1 179 ? 1.964 -10.499 10.258 1.00 91.44 179 HIS A CA 1
ATOM 1451 C C . HIS A 1 179 ? 3.111 -10.396 9.251 1.00 91.44 179 HIS A C 1
ATOM 1453 O O . HIS A 1 179 ? 3.288 -11.274 8.406 1.00 91.44 179 HIS A O 1
ATOM 1459 N N . GLY A 1 180 ? 3.899 -9.329 9.366 1.00 93.12 180 GLY A N 1
ATOM 1460 C CA . GLY A 1 180 ? 5.035 -9.038 8.491 1.00 93.12 180 GLY A CA 1
ATOM 1461 C C . GLY A 1 180 ? 4.887 -7.688 7.799 1.00 93.12 180 GLY A C 1
ATOM 1462 O O . GLY A 1 180 ? 3.931 -6.959 8.043 1.00 93.12 180 GLY A O 1
ATOM 1463 N N . VAL A 1 181 ? 5.849 -7.333 6.951 1.00 94.06 181 VAL A N 1
ATOM 1464 C CA . VAL A 1 181 ? 5.913 -6.016 6.303 1.00 94.06 181 VAL A CA 1
ATOM 1465 C C . VAL A 1 181 ? 5.753 -6.153 4.792 1.00 94.06 181 VAL A C 1
ATOM 1467 O O . VAL A 1 181 ? 6.470 -6.928 4.155 1.00 94.06 181 VAL A O 1
ATOM 1470 N N . ILE A 1 182 ? 4.849 -5.367 4.213 1.00 96.50 182 ILE A N 1
ATOM 1471 C CA . ILE A 1 182 ? 4.687 -5.196 2.767 1.00 96.50 182 ILE A CA 1
ATOM 1472 C C . ILE A 1 182 ? 4.955 -3.732 2.434 1.00 96.50 182 ILE A C 1
ATOM 1474 O O . ILE A 1 182 ? 4.370 -2.827 3.033 1.00 96.50 182 ILE A O 1
ATOM 1478 N N . ILE A 1 183 ? 5.836 -3.504 1.464 1.00 95.44 183 ILE A N 1
ATOM 1479 C CA . ILE A 1 183 ? 6.205 -2.160 1.025 1.00 95.44 183 ILE A CA 1
ATOM 1480 C C . ILE A 1 183 ? 5.707 -1.922 -0.392 1.00 95.44 183 ILE A C 1
ATOM 1482 O O . ILE A 1 183 ? 6.005 -2.712 -1.284 1.00 95.44 183 ILE A O 1
ATOM 1486 N N . VAL A 1 184 ? 5.022 -0.802 -0.612 1.00 95.69 184 VAL A N 1
ATOM 1487 C CA . VAL A 1 184 ? 4.761 -0.268 -1.954 1.00 95.69 184 VAL A CA 1
ATOM 1488 C C . VAL A 1 184 ? 5.768 0.836 -2.241 1.00 95.69 184 VAL A C 1
ATOM 1490 O O . VAL A 1 184 ? 5.941 1.758 -1.446 1.00 95.69 184 VAL A O 1
ATOM 1493 N N . THR A 1 185 ? 6.464 0.759 -3.368 1.00 93.81 185 THR A N 1
ATOM 1494 C CA . THR A 1 185 ? 7.438 1.772 -3.753 1.00 93.81 185 THR A CA 1
ATOM 1495 C C . THR A 1 185 ? 7.146 2.349 -5.122 1.00 93.81 185 THR A C 1
ATOM 1497 O O . THR A 1 185 ? 6.798 1.636 -6.054 1.00 93.81 185 THR A O 1
ATOM 1500 N N . GLU A 1 186 ? 7.286 3.662 -5.224 1.00 90.25 186 GLU A N 1
ATOM 1501 C CA . GLU A 1 186 ? 7.150 4.413 -6.462 1.00 90.25 186 GLU A CA 1
ATOM 1502 C C . GLU A 1 186 ? 8.141 5.585 -6.382 1.00 90.25 186 GLU A C 1
ATOM 1504 O O . GLU A 1 186 ? 8.267 6.192 -5.308 1.00 90.25 186 GLU A O 1
ATOM 1509 N N . PRO A 1 187 ? 8.873 5.914 -7.461 1.00 83.94 187 PRO A N 1
ATOM 1510 C CA . PRO A 1 187 ? 9.668 7.137 -7.497 1.00 83.94 187 PRO A CA 1
ATOM 1511 C C . PRO A 1 187 ? 8.758 8.360 -7.322 1.00 83.94 187 PRO A C 1
ATOM 1513 O O . PRO A 1 187 ? 7.548 8.276 -7.514 1.00 83.94 187 PRO A O 1
ATOM 1516 N N . SER A 1 188 ? 9.322 9.512 -6.953 1.00 72.12 188 SER A N 1
ATOM 1517 C CA . SER A 1 188 ? 8.525 10.722 -6.733 1.00 72.12 188 SER A CA 1
ATOM 1518 C C . SER A 1 188 ? 7.702 11.057 -7.984 1.00 72.12 188 SER A C 1
ATOM 1520 O O . SER A 1 188 ? 8.253 11.430 -9.020 1.00 72.12 188 SER A O 1
ATOM 1522 N N . SER A 1 189 ? 6.381 10.914 -7.878 1.00 64.50 189 SER A N 1
ATOM 1523 C CA . SER A 1 189 ? 5.421 11.187 -8.942 1.00 64.50 189 SER A CA 1
ATOM 1524 C C . SER A 1 189 ? 4.368 12.188 -8.451 1.00 64.50 189 SER A C 1
ATOM 1526 O O . SER A 1 189 ? 4.023 12.208 -7.265 1.00 64.50 189 SER A O 1
ATOM 1528 N N . PRO A 1 190 ? 3.845 13.050 -9.337 1.00 51.09 190 PRO A N 1
ATOM 1529 C CA . PRO A 1 190 ? 2.809 14.017 -8.974 1.00 51.09 190 PRO A CA 1
ATOM 1530 C C . PRO A 1 190 ? 1.442 13.365 -8.693 1.00 51.09 190 PRO A C 1
ATOM 1532 O O . PRO A 1 190 ? 0.577 13.986 -8.081 1.00 51.09 190 PRO A O 1
ATOM 1535 N N . GLU A 1 191 ? 1.234 12.122 -9.130 1.00 57.72 191 GLU A N 1
ATOM 1536 C CA . GLU A 1 191 ? -0.078 11.461 -9.184 1.00 57.72 191 GLU A CA 1
ATOM 1537 C C . GLU A 1 191 ? -0.418 10.664 -7.903 1.00 57.72 191 GLU A C 1
ATOM 1539 O O . GLU A 1 191 ? -1.547 10.205 -7.738 1.00 57.72 191 GLU A O 1
ATOM 1544 N N . ASN A 1 192 ? 0.526 10.564 -6.953 1.00 66.12 192 ASN A N 1
ATOM 1545 C CA . ASN A 1 192 ? 0.427 9.814 -5.688 1.00 66.12 192 ASN A CA 1
ATOM 1546 C C . ASN A 1 192 ? -0.148 8.390 -5.853 1.00 66.12 192 ASN A C 1
ATOM 1548 O O . ASN A 1 192 ? -1.026 7.958 -5.095 1.00 66.12 192 ASN A O 1
ATOM 1552 N N . GLY A 1 193 ? 0.347 7.659 -6.857 1.00 78.56 193 GLY A N 1
ATOM 1553 C CA . GLY A 1 193 ? -0.122 6.315 -7.195 1.00 78.56 193 GLY A CA 1
ATOM 1554 C C . GLY A 1 193 ? 0.043 5.307 -6.062 1.00 78.56 193 GLY A C 1
ATOM 1555 O O . GLY A 1 193 ? -0.836 4.473 -5.849 1.00 78.56 193 GLY A O 1
ATOM 1556 N N . LYS A 1 194 ? 1.130 5.410 -5.290 1.00 87.88 194 LYS A N 1
ATOM 1557 C CA . LYS A 1 194 ? 1.391 4.563 -4.117 1.00 87.88 194 LYS A CA 1
ATOM 1558 C C . LYS A 1 194 ? 0.242 4.582 -3.107 1.00 87.88 194 LYS A C 1
ATOM 1560 O O . LYS A 1 194 ? -0.149 3.526 -2.619 1.00 87.88 194 LYS A O 1
ATOM 1565 N N . MET A 1 195 ? -0.331 5.756 -2.822 1.00 86.62 195 MET A N 1
ATOM 1566 C CA . MET A 1 195 ? -1.426 5.867 -1.856 1.00 86.62 195 MET A CA 1
ATOM 1567 C C . MET A 1 195 ? -2.739 5.329 -2.429 1.00 86.62 195 MET A C 1
ATOM 1569 O O . MET A 1 195 ? -3.495 4.677 -1.715 1.00 86.62 195 MET A O 1
ATOM 1573 N N . ALA A 1 196 ? -2.988 5.529 -3.728 1.00 85.75 196 ALA A N 1
ATOM 1574 C CA . ALA A 1 196 ? -4.148 4.940 -4.396 1.00 85.75 196 ALA A CA 1
ATOM 1575 C C . ALA A 1 196 ? -4.126 3.404 -4.306 1.00 85.75 196 ALA A C 1
ATOM 1577 O O . ALA A 1 196 ? -5.119 2.804 -3.896 1.00 85.75 196 ALA A O 1
ATOM 1578 N N . THR A 1 197 ? -2.972 2.790 -4.580 1.00 91.12 197 THR A N 1
ATOM 1579 C CA . THR A 1 197 ? -2.754 1.351 -4.383 1.00 91.12 197 THR A CA 1
ATOM 1580 C C . THR A 1 197 ? -2.955 0.956 -2.931 1.00 91.12 197 THR A C 1
ATOM 1582 O O . THR A 1 197 ? -3.652 -0.020 -2.663 1.00 91.12 197 THR A O 1
ATOM 1585 N N . MET A 1 198 ? -2.426 1.735 -1.978 1.00 92.75 198 MET A N 1
ATOM 1586 C CA . MET A 1 198 ? -2.610 1.396 -0.571 1.00 92.75 198 MET A CA 1
ATOM 1587 C C . MET A 1 198 ? -4.066 1.411 -0.133 1.00 92.75 198 MET A C 1
ATOM 1589 O O . MET A 1 198 ? -4.491 0.519 0.595 1.00 92.75 198 MET A O 1
ATOM 1593 N N . TYR A 1 199 ? -4.852 2.374 -0.591 1.00 90.56 199 TYR A N 1
ATOM 1594 C CA . TYR A 1 199 ? -6.258 2.427 -0.236 1.00 90.56 199 TYR A CA 1
ATOM 1595 C C . TYR A 1 199 ? -7.094 1.321 -0.890 1.00 90.56 199 TYR A C 1
ATOM 1597 O O . TYR A 1 199 ? -7.969 0.772 -0.221 1.00 90.56 199 TYR A O 1
ATOM 1605 N N . ALA A 1 200 ? -6.805 0.935 -2.139 1.00 90.81 200 ALA A N 1
ATOM 1606 C CA . ALA A 1 200 ? -7.426 -0.242 -2.757 1.00 90.81 200 ALA A CA 1
ATOM 1607 C C . ALA A 1 200 ? -7.118 -1.515 -1.944 1.00 90.81 200 ALA A C 1
ATOM 1609 O O . ALA A 1 200 ? -8.011 -2.304 -1.632 1.00 90.81 200 ALA A O 1
ATOM 1610 N N . THR A 1 201 ? -5.872 -1.659 -1.488 1.00 94.38 201 THR A N 1
ATOM 1611 C CA . THR A 1 201 ? -5.452 -2.740 -0.586 1.00 94.38 201 THR A CA 1
ATOM 1612 C C . THR A 1 201 ? -6.188 -2.716 0.747 1.00 94.38 201 THR A C 1
ATOM 1614 O O . THR A 1 201 ? -6.639 -3.757 1.223 1.00 94.38 201 THR A O 1
ATOM 1617 N N . LEU A 1 202 ? -6.343 -1.542 1.360 1.00 93.31 202 LEU A N 1
ATOM 1618 C CA . LEU A 1 202 ? -7.064 -1.401 2.621 1.00 93.31 202 LEU A CA 1
ATOM 1619 C C . LEU A 1 202 ? -8.551 -1.738 2.474 1.00 93.31 202 LEU A C 1
ATOM 1621 O O . LEU A 1 202 ? -9.091 -2.432 3.334 1.00 93.31 202 LEU A O 1
ATOM 1625 N N . LYS A 1 203 ? -9.198 -1.323 1.377 1.00 91.12 203 LYS A N 1
ATOM 1626 C CA . LYS A 1 203 ? -10.579 -1.719 1.056 1.00 91.12 203 LYS A CA 1
ATOM 1627 C C . LYS A 1 203 ? -10.705 -3.238 0.946 1.00 91.12 203 LYS A C 1
ATOM 1629 O O . LYS A 1 203 ? -11.572 -3.812 1.602 1.00 91.12 203 LYS A O 1
ATOM 1634 N N . ALA A 1 204 ? -9.813 -3.887 0.195 1.00 91.25 204 ALA A N 1
ATOM 1635 C CA . ALA A 1 204 ? -9.799 -5.343 0.053 1.00 91.25 204 ALA A CA 1
ATOM 1636 C C . ALA A 1 204 ? -9.600 -6.057 1.404 1.00 91.25 204 ALA A C 1
ATOM 1638 O O . ALA A 1 204 ? -10.302 -7.017 1.715 1.00 91.25 204 ALA A O 1
ATOM 1639 N N . LEU A 1 205 ? -8.698 -5.560 2.258 1.00 91.75 205 LEU A N 1
ATOM 1640 C CA . LEU A 1 205 ? -8.487 -6.116 3.598 1.00 91.75 205 LEU A CA 1
ATOM 1641 C C . LEU A 1 205 ? -9.689 -5.902 4.530 1.00 91.75 205 LEU A C 1
ATOM 1643 O O . LEU A 1 205 ? -10.001 -6.790 5.323 1.00 91.75 205 LEU A O 1
ATOM 1647 N N . ASN A 1 206 ? -10.381 -4.765 4.429 1.00 89.81 206 ASN A N 1
ATOM 1648 C CA . ASN A 1 206 ? -11.525 -4.425 5.283 1.00 89.81 206 ASN A CA 1
ATOM 1649 C C . ASN A 1 206 ? -12.757 -5.317 5.032 1.00 89.81 206 ASN A C 1
ATOM 1651 O O . ASN A 1 206 ? -13.600 -5.496 5.920 1.00 89.81 206 ASN A O 1
ATOM 1655 N N . GLN A 1 207 ? -12.843 -5.941 3.850 1.00 87.31 207 GLN A N 1
ATOM 1656 C CA . GLN A 1 207 ? -13.860 -6.956 3.551 1.00 87.31 207 GLN A CA 1
ATOM 1657 C C . GLN A 1 207 ? -13.749 -8.171 4.486 1.00 87.31 207 GLN A C 1
ATOM 1659 O O . GLN A 1 207 ? -14.751 -8.824 4.779 1.00 87.31 207 GLN A O 1
ATOM 1664 N N . ASN A 1 208 ? -12.552 -8.466 5.003 1.00 84.00 208 ASN A N 1
ATOM 1665 C CA . ASN A 1 208 ? -12.363 -9.533 5.973 1.00 84.00 208 ASN A CA 1
ATOM 1666 C C . ASN A 1 208 ? -12.768 -9.054 7.381 1.00 84.00 208 ASN A C 1
ATOM 1668 O O . ASN A 1 208 ? -12.116 -8.172 7.942 1.00 84.00 208 ASN A O 1
ATOM 1672 N N . PRO A 1 209 ? -13.794 -9.653 8.016 1.00 75.25 209 PRO A N 1
ATOM 1673 C CA . PRO A 1 209 ? -14.246 -9.221 9.330 1.00 75.25 209 PRO A CA 1
ATOM 1674 C C . PRO A 1 209 ? -13.199 -9.411 10.441 1.00 75.25 209 PRO A C 1
ATOM 1676 O O . PRO A 1 209 ? -13.241 -8.743 11.465 1.00 75.25 209 PRO A O 1
ATOM 1679 N N . VAL A 1 210 ? -12.234 -10.308 10.267 1.00 81.88 210 VAL A N 1
ATOM 1680 C CA . VAL A 1 210 ? -11.193 -10.548 11.274 1.00 81.88 210 VAL A CA 1
ATOM 1681 C C . VAL A 1 210 ? -10.142 -9.433 11.277 1.00 81.88 210 VAL A C 1
ATOM 1683 O O . VAL A 1 210 ? -9.456 -9.241 12.280 1.00 81.88 210 VAL A O 1
ATOM 1686 N N . LYS A 1 211 ? -9.994 -8.692 10.173 1.00 84.44 211 LYS A N 1
ATOM 1687 C CA . LYS A 1 211 ? -8.981 -7.644 10.043 1.00 84.44 211 LYS A CA 1
ATOM 1688 C C . LYS A 1 211 ? -9.506 -6.342 10.652 1.00 84.44 211 LYS A C 1
ATOM 1690 O O . LYS A 1 211 ? -10.559 -5.852 10.254 1.00 84.44 211 LYS A O 1
ATOM 1695 N N . ASN A 1 212 ? -8.764 -5.794 11.609 1.00 86.56 212 ASN A N 1
ATOM 1696 C CA . ASN A 1 212 ? -9.026 -4.476 12.178 1.00 86.56 212 ASN A CA 1
ATOM 1697 C C . ASN A 1 212 ? -7.838 -3.571 11.862 1.00 86.56 212 ASN A C 1
ATOM 1699 O O . ASN A 1 212 ? -6.681 -3.940 12.092 1.00 86.56 212 ASN A O 1
ATOM 1703 N N . ILE A 1 213 ? -8.141 -2.420 11.277 1.00 90.56 213 ILE A N 1
ATOM 1704 C CA . ILE A 1 213 ? -7.203 -1.653 10.471 1.00 90.56 213 ILE A CA 1
ATOM 1705 C C . ILE A 1 213 ? -7.080 -0.240 11.036 1.00 90.56 213 ILE A C 1
ATOM 1707 O O . ILE A 1 213 ? -8.086 0.447 11.225 1.00 90.56 213 ILE A O 1
ATOM 1711 N N . VAL A 1 214 ? -5.839 0.198 11.242 1.00 90.31 214 VAL A N 1
ATOM 1712 C CA . VAL A 1 214 ? -5.500 1.586 11.571 1.00 90.31 214 VAL A CA 1
ATOM 1713 C C . VAL A 1 214 ? -4.491 2.141 10.567 1.00 90.31 214 VAL A C 1
ATOM 1715 O O . VAL A 1 214 ? -3.579 1.433 10.135 1.00 90.31 214 VAL A O 1
ATOM 1718 N N . THR A 1 215 ? -4.641 3.408 10.189 1.00 91.62 215 THR A N 1
ATOM 1719 C CA . THR A 1 215 ? -3.697 4.114 9.315 1.00 91.62 215 THR A CA 1
ATOM 1720 C C . THR A 1 215 ? -3.119 5.344 10.006 1.00 91.62 215 THR A C 1
ATOM 1722 O O . THR A 1 215 ? -3.773 5.967 10.842 1.00 91.62 215 THR A O 1
ATOM 1725 N N . ILE A 1 216 ? -1.879 5.684 9.661 1.00 91.12 216 ILE A N 1
ATOM 1726 C CA . ILE A 1 216 ? -1.197 6.909 10.083 1.00 91.12 216 ILE A CA 1
ATOM 1727 C C . ILE A 1 216 ? -0.709 7.621 8.825 1.00 91.12 216 ILE A C 1
ATOM 1729 O O . ILE A 1 216 ? 0.120 7.080 8.089 1.00 91.12 216 ILE A O 1
ATOM 1733 N N . GLU A 1 217 ? -1.230 8.814 8.557 1.00 88.94 217 GLU A N 1
ATOM 1734 C CA . GLU A 1 217 ? -1.079 9.490 7.263 1.00 88.94 217 GLU A CA 1
ATOM 1735 C C . GLU A 1 217 ? -0.782 10.987 7.416 1.00 88.94 217 GLU A C 1
ATOM 1737 O O . GLU A 1 217 ? -1.187 11.621 8.387 1.00 88.94 217 GLU A O 1
ATOM 1742 N N . ASP A 1 218 ? -0.088 11.567 6.437 1.00 85.69 218 ASP A N 1
ATOM 1743 C CA . ASP A 1 218 ? 0.321 12.976 6.431 1.00 85.69 218 ASP A CA 1
ATOM 1744 C C . ASP A 1 218 ? 0.150 13.590 5.025 1.00 85.69 218 ASP A C 1
ATOM 1746 O O . ASP A 1 218 ? 1.080 13.522 4.213 1.00 85.69 218 ASP A O 1
ATOM 1750 N N . PRO A 1 219 ? -1.020 14.177 4.690 1.00 83.00 219 PRO A N 1
ATOM 1751 C CA . PRO A 1 219 ? -2.310 14.120 5.391 1.00 83.00 219 PRO A CA 1
ATOM 1752 C C . PRO A 1 219 ? -3.173 12.919 4.953 1.00 83.00 219 PRO A C 1
ATOM 1754 O O . PRO A 1 219 ? -2.859 12.243 3.973 1.00 83.00 219 PRO A O 1
ATOM 1757 N N . VAL A 1 220 ? -4.309 12.703 5.627 1.00 83.56 220 VAL A N 1
ATOM 1758 C CA . VAL A 1 220 ? -5.354 11.785 5.146 1.00 83.56 220 VAL A CA 1
ATOM 1759 C C . VAL A 1 220 ? -5.991 12.389 3.895 1.00 83.56 220 VAL A C 1
ATOM 1761 O O . VAL A 1 220 ? -6.523 13.505 3.921 1.00 83.56 220 VAL A O 1
ATOM 1764 N N . GLU A 1 221 ? -5.921 11.660 2.780 1.00 76.19 221 GLU A N 1
ATOM 1765 C CA . GLU A 1 221 ? -6.400 12.171 1.496 1.00 76.19 221 GLU A CA 1
ATOM 1766 C C . GLU A 1 221 ? -7.907 12.001 1.310 1.00 76.19 221 GLU A C 1
ATOM 1768 O O . GLU A 1 221 ? -8.539 12.860 0.701 1.00 76.19 221 GLU A O 1
ATOM 1773 N N . TYR A 1 222 ? -8.478 10.901 1.803 1.00 76.25 222 TYR A N 1
ATOM 1774 C CA . TYR A 1 222 ? -9.922 10.694 1.874 1.00 76.25 222 TYR A CA 1
ATOM 1775 C C . TYR A 1 222 ? -10.285 9.670 2.953 1.00 76.25 222 TYR A C 1
ATOM 1777 O O . TYR A 1 222 ? -9.460 8.843 3.344 1.00 76.25 222 TYR A O 1
ATOM 1785 N N . GLU A 1 223 ? -11.535 9.736 3.411 1.00 77.31 223 GLU A N 1
ATOM 1786 C CA . GLU A 1 223 ? -12.064 8.864 4.460 1.00 77.31 223 GLU A CA 1
ATOM 1787 C C . GLU A 1 223 ? -12.475 7.491 3.897 1.00 77.31 223 GLU A C 1
ATOM 1789 O O . GLU A 1 223 ? -13.216 7.396 2.915 1.00 77.31 223 GLU A O 1
ATOM 1794 N N . LEU A 1 224 ? -12.001 6.423 4.536 1.00 81.19 224 LEU A N 1
ATOM 1795 C CA . LEU A 1 224 ? -12.314 5.029 4.241 1.00 81.19 224 LEU A CA 1
ATOM 1796 C C . LEU A 1 224 ? -13.299 4.486 5.290 1.00 81.19 224 LEU A C 1
ATOM 1798 O O . LEU A 1 224 ? -12.917 4.302 6.447 1.00 81.19 224 LEU A O 1
ATOM 1802 N N . PRO A 1 225 ? -14.554 4.176 4.912 1.00 77.19 225 PRO A N 1
ATOM 1803 C CA . PRO A 1 225 ? -15.538 3.650 5.852 1.00 77.19 225 PRO A CA 1
ATOM 1804 C C . PRO A 1 225 ? -15.066 2.365 6.544 1.00 77.19 225 PRO A C 1
ATOM 1806 O O . PRO A 1 225 ? -14.601 1.426 5.896 1.00 77.19 225 PRO A O 1
ATOM 1809 N N . GLY A 1 226 ? -15.219 2.308 7.868 1.00 77.25 226 GLY A N 1
ATOM 1810 C CA . GLY A 1 226 ? -14.842 1.148 8.681 1.00 77.25 226 GLY A CA 1
ATOM 1811 C C . GLY A 1 226 ? -13.338 0.987 8.925 1.00 77.25 226 GLY A C 1
ATOM 1812 O O . GLY A 1 226 ? -12.935 -0.035 9.474 1.00 77.25 226 GLY A O 1
ATOM 1813 N N . ILE A 1 227 ? -12.516 1.966 8.538 1.00 85.25 227 ILE A N 1
ATOM 1814 C CA . ILE A 1 227 ? -11.076 1.991 8.804 1.00 85.25 227 ILE A CA 1
ATOM 1815 C C . ILE A 1 227 ? -10.759 3.217 9.651 1.00 85.25 227 ILE A C 1
ATOM 1817 O O . ILE A 1 227 ? -11.177 4.327 9.333 1.00 85.25 227 ILE A O 1
ATOM 1821 N N . LYS A 1 228 ? -9.994 3.031 10.728 1.00 83.56 228 LYS A N 1
ATOM 1822 C CA . LYS A 1 228 ? -9.554 4.155 11.551 1.00 83.56 228 LYS A CA 1
ATOM 1823 C C . LYS A 1 228 ? -8.357 4.836 10.904 1.00 83.56 228 LYS A C 1
ATOM 1825 O O . LYS A 1 228 ? -7.318 4.205 10.736 1.00 83.56 228 LYS A O 1
ATOM 1830 N N . GLN A 1 229 ? -8.481 6.121 10.590 1.00 84.69 229 GLN A N 1
ATOM 1831 C CA . GLN A 1 229 ? -7.407 6.892 9.967 1.00 84.69 229 GLN A CA 1
ATOM 1832 C C . GLN A 1 229 ? -6.956 8.023 10.884 1.00 84.69 229 GLN A C 1
ATOM 1834 O O . GLN A 1 229 ? -7.750 8.869 11.288 1.00 84.69 229 GLN A O 1
ATOM 1839 N N . ILE A 1 230 ? -5.669 8.028 11.222 1.00 86.12 230 ILE A N 1
ATOM 1840 C CA . ILE A 1 230 ? -5.051 9.022 12.094 1.00 86.12 230 ILE A CA 1
ATOM 1841 C C . ILE A 1 230 ? -4.180 9.934 11.235 1.00 86.12 230 ILE A C 1
ATOM 1843 O O . ILE A 1 230 ? -3.230 9.489 10.594 1.00 86.12 230 ILE A O 1
ATOM 1847 N N . GLN A 1 231 ? -4.477 11.230 11.249 1.00 86.12 231 GLN A N 1
ATOM 1848 C CA . GLN A 1 231 ? -3.650 12.220 10.570 1.00 86.12 231 GLN A CA 1
ATOM 1849 C C . GLN A 1 231 ? -2.533 12.740 11.480 1.00 86.12 231 GLN A C 1
ATOM 1851 O O . GLN A 1 231 ? -2.783 13.145 12.619 1.00 86.12 231 GLN A O 1
ATOM 1856 N N . VAL A 1 232 ? -1.318 12.800 10.942 1.00 87.00 232 VAL A N 1
ATOM 1857 C CA . VAL A 1 232 ? -0.156 13.420 11.581 1.00 87.00 232 VAL A CA 1
ATOM 1858 C C . VAL A 1 232 ? -0.381 14.923 11.725 1.00 87.00 232 VAL A C 1
ATOM 1860 O O . VAL A 1 232 ? -0.873 15.607 10.826 1.00 87.00 232 VAL A O 1
ATOM 1863 N N . ASN A 1 233 ? -0.044 15.448 12.898 1.00 83.12 233 ASN A N 1
ATOM 1864 C CA . ASN A 1 233 ? -0.133 16.868 13.199 1.00 83.12 233 ASN A CA 1
ATOM 1865 C C . ASN A 1 233 ? 0.983 17.259 14.172 1.00 83.12 233 ASN A C 1
ATOM 1867 O O . ASN A 1 233 ? 0.797 17.255 15.397 1.00 83.12 233 ASN A O 1
ATOM 1871 N N . GLU A 1 234 ? 2.126 17.621 13.591 1.00 80.31 234 GLU A N 1
ATOM 1872 C CA . GLU A 1 234 ? 3.340 18.038 14.301 1.00 80.31 234 GLU A CA 1
ATOM 1873 C C . GLU A 1 234 ? 3.095 19.235 15.233 1.00 80.31 234 GLU A C 1
ATOM 1875 O O . GLU A 1 234 ? 3.563 19.228 16.369 1.00 80.31 234 GLU A O 1
ATOM 1880 N N . GLU A 1 235 ? 2.283 20.221 14.824 1.00 75.00 235 GLU A N 1
ATOM 1881 C CA . GLU A 1 235 ? 1.964 21.405 15.649 1.00 75.00 235 GLU A CA 1
ATOM 1882 C C . GLU A 1 235 ? 1.292 21.033 16.978 1.00 75.00 235 GLU A C 1
ATOM 1884 O O . GLU A 1 235 ? 1.402 21.755 17.967 1.00 75.00 235 GLU A O 1
ATOM 1889 N N . SER A 1 236 ? 0.605 19.890 17.009 1.00 69.44 236 SER A N 1
ATOM 1890 C CA . SER A 1 236 ? -0.053 19.364 18.204 1.00 69.44 236 SER A CA 1
ATOM 1891 C C . SER A 1 236 ? 0.676 18.195 18.876 1.00 69.44 236 SER A C 1
ATOM 1893 O O . SER A 1 236 ? 0.108 17.568 19.769 1.00 69.44 236 SER A O 1
ATOM 1895 N N . GLY A 1 237 ? 1.910 17.884 18.458 1.00 75.31 237 GLY A N 1
ATOM 1896 C CA . GLY A 1 237 ? 2.716 16.782 19.002 1.00 75.31 237 GLY A CA 1
ATOM 1897 C C . GLY A 1 237 ? 2.309 15.377 18.526 1.00 75.31 237 GLY A C 1
ATOM 1898 O O . GLY A 1 237 ? 2.763 14.374 19.084 1.00 75.31 237 GLY A O 1
ATOM 1899 N N . LEU A 1 238 ? 1.453 15.284 17.503 1.00 77.56 238 LEU A N 1
ATOM 1900 C CA . LEU A 1 238 ? 1.008 14.031 16.882 1.00 77.56 238 LEU A CA 1
ATOM 1901 C C . LEU A 1 238 ? 1.940 13.647 15.724 1.00 77.56 238 LEU A C 1
ATOM 1903 O O . LEU A 1 238 ? 1.525 13.677 14.567 1.00 77.56 238 LEU A O 1
ATOM 1907 N N . SER A 1 239 ? 3.199 13.337 16.025 1.00 84.81 239 SER A N 1
ATOM 1908 C CA . SER A 1 239 ? 4.162 12.845 15.035 1.00 84.81 239 SER A CA 1
ATOM 1909 C C . SER A 1 239 ? 3.955 11.353 14.746 1.00 84.81 239 SER A C 1
ATOM 1911 O O . SER A 1 239 ? 3.335 10.631 15.532 1.00 84.81 239 SER A O 1
ATOM 1913 N N . PHE A 1 240 ? 4.521 10.851 13.640 1.00 84.31 240 PHE A N 1
ATOM 1914 C CA . PHE A 1 240 ? 4.532 9.408 13.344 1.00 84.31 240 PHE A CA 1
ATOM 1915 C C . PHE A 1 240 ? 5.064 8.589 14.526 1.00 84.31 240 PHE A C 1
ATOM 1917 O O . PHE A 1 240 ? 4.470 7.580 14.905 1.00 84.31 240 PHE A O 1
ATOM 1924 N N . HIS A 1 241 ? 6.151 9.058 15.142 1.00 80.81 241 HIS A N 1
ATOM 1925 C CA . HIS A 1 241 ? 6.760 8.404 16.290 1.00 80.81 241 HIS A CA 1
ATOM 1926 C C . HIS A 1 241 ? 5.815 8.348 17.494 1.00 80.81 241 HIS A C 1
ATOM 1928 O O . HIS A 1 241 ? 5.657 7.282 18.082 1.00 80.81 241 HIS A O 1
ATOM 1934 N N . SER A 1 242 ? 5.178 9.462 17.881 1.00 80.19 242 SER A N 1
ATOM 1935 C CA . SER A 1 242 ? 4.332 9.479 19.083 1.00 80.19 242 SER A CA 1
ATOM 1936 C C . SER A 1 242 ? 3.093 8.598 18.921 1.00 80.19 242 SER A C 1
ATOM 1938 O O . SER A 1 242 ? 2.737 7.868 19.848 1.00 80.19 242 SER A O 1
ATOM 1940 N N . ILE A 1 243 ? 2.491 8.588 17.727 1.00 82.56 243 ILE A N 1
ATOM 1941 C CA . ILE A 1 243 ? 1.345 7.729 17.407 1.00 82.56 243 ILE A CA 1
ATOM 1942 C C . ILE A 1 243 ? 1.763 6.252 17.426 1.00 82.56 243 ILE A C 1
ATOM 1944 O O . ILE A 1 243 ? 1.097 5.431 18.057 1.00 82.56 243 ILE A O 1
ATOM 1948 N N . LEU A 1 244 ? 2.886 5.901 16.794 1.00 80.00 244 LEU A N 1
ATOM 1949 C CA . LEU A 1 244 ? 3.368 4.520 16.783 1.00 80.00 244 LEU A CA 1
ATOM 1950 C C . LEU A 1 244 ? 3.803 4.021 18.152 1.00 80.00 244 LEU A C 1
ATOM 1952 O O . LEU A 1 244 ? 3.507 2.882 18.498 1.00 80.00 244 LEU A O 1
ATOM 1956 N N . SER A 1 245 ? 4.483 4.857 18.933 1.00 76.69 245 SER A N 1
ATOM 1957 C CA . SER A 1 245 ? 4.916 4.514 20.285 1.00 76.69 245 SER A CA 1
ATOM 1958 C C . SER A 1 245 ? 3.723 4.154 21.170 1.00 76.69 245 SER A C 1
ATOM 1960 O O . SER A 1 245 ? 3.810 3.199 21.940 1.00 76.69 245 SER A O 1
ATOM 1962 N N . LEU A 1 246 ? 2.580 4.825 20.993 1.00 70.81 246 LEU A N 1
ATOM 1963 C CA . LEU A 1 246 ? 1.331 4.456 21.660 1.00 70.81 246 LEU A CA 1
ATOM 1964 C C . LEU A 1 246 ? 0.743 3.141 21.163 1.00 70.81 246 LEU A C 1
ATOM 1966 O O . LEU A 1 246 ? 0.360 2.313 21.985 1.00 70.81 246 LEU A O 1
ATOM 1970 N N . LEU A 1 247 ? 0.701 2.926 19.844 1.00 70.56 247 LEU A N 1
ATOM 1971 C CA . LEU A 1 247 ? 0.244 1.650 19.278 1.00 70.56 247 LEU A CA 1
ATOM 1972 C C . LEU A 1 247 ? 1.143 0.478 19.708 1.00 70.56 247 LEU A C 1
ATOM 1974 O O . LEU A 1 247 ? 0.672 -0.641 19.863 1.00 70.56 247 LEU A O 1
ATOM 1978 N N . SER A 1 248 ? 2.433 0.738 19.937 1.00 65.94 248 SER A N 1
ATOM 1979 C CA . SER A 1 248 ? 3.424 -0.245 20.393 1.00 65.94 248 SER A CA 1
ATOM 1980 C C . SER A 1 248 ? 3.539 -0.385 21.918 1.00 65.94 248 SER A C 1
ATOM 1982 O O . SER A 1 248 ? 4.416 -1.107 22.389 1.00 65.94 248 SER A O 1
ATOM 1984 N N . GLY A 1 249 ? 2.708 0.332 22.683 1.00 59.50 249 GLY A N 1
ATOM 1985 C CA . GLY A 1 249 ? 2.929 0.642 24.094 1.00 59.50 249 GLY A CA 1
ATOM 1986 C C . GLY A 1 249 ? 3.130 -0.549 25.041 1.00 59.50 249 GLY A C 1
ATOM 1987 O O . GLY A 1 249 ? 2.618 -1.646 24.847 1.00 59.50 249 GLY A O 1
ATOM 1988 N N . HIS A 1 250 ? 3.832 -0.266 26.143 1.00 44.66 250 HIS A N 1
ATOM 1989 C CA . HIS A 1 250 ? 4.088 -1.128 27.307 1.00 44.66 250 HIS A CA 1
ATOM 1990 C C . HIS A 1 250 ? 2.833 -1.553 28.104 1.00 44.66 250 HIS A C 1
ATOM 1992 O O . HIS A 1 250 ? 2.968 -2.141 29.178 1.00 44.66 250 HIS A O 1
ATOM 1998 N N . ASP A 1 251 ? 1.634 -1.244 27.608 1.00 45.03 251 ASP A N 1
ATOM 1999 C CA . ASP A 1 251 ? 0.359 -1.546 28.250 1.00 45.03 251 ASP A CA 1
ATOM 2000 C C . ASP A 1 251 ? -0.299 -2.760 27.560 1.00 45.03 251 ASP A C 1
ATOM 2002 O O . ASP A 1 251 ? -0.749 -2.651 26.412 1.00 45.03 251 ASP A O 1
ATOM 2006 N N . PRO A 1 252 ? -0.367 -3.924 28.233 1.00 44.16 252 PRO A N 1
ATOM 2007 C CA . PRO A 1 252 ? -0.919 -5.154 27.671 1.00 44.16 252 PRO A CA 1
ATOM 2008 C C . PRO A 1 252 ? -2.412 -5.067 27.298 1.00 44.16 252 PRO A C 1
ATOM 2010 O O . PRO A 1 252 ? -2.894 -5.951 26.586 1.00 44.16 252 PRO A O 1
ATOM 2013 N N . ASN A 1 253 ? -3.135 -4.015 27.710 1.00 43.12 253 ASN A N 1
ATOM 2014 C CA . ASN A 1 253 ? -4.530 -3.782 27.319 1.00 43.12 253 ASN A CA 1
ATOM 2015 C C . ASN A 1 253 ? -4.671 -3.059 25.965 1.00 43.12 253 ASN A C 1
ATOM 2017 O O . ASN A 1 253 ? -5.705 -3.181 25.317 1.00 43.12 253 ASN A O 1
ATOM 2021 N N . ILE A 1 254 ? -3.637 -2.351 25.492 1.00 47.78 254 ILE A N 1
ATOM 2022 C CA . ILE A 1 254 ? -3.630 -1.647 24.186 1.00 47.78 254 ILE A CA 1
ATOM 2023 C C . ILE A 1 254 ? -3.332 -2.618 23.027 1.00 47.78 254 ILE A C 1
ATOM 2025 O O . ILE A 1 254 ? -3.554 -2.330 21.854 1.00 47.78 254 ILE A O 1
ATOM 2029 N N . GLN A 1 255 ? -2.859 -3.815 23.365 1.00 48.28 255 GLN A N 1
ATOM 2030 C CA . GLN A 1 255 ? -2.100 -4.689 22.482 1.00 48.28 255 GLN A CA 1
ATOM 2031 C C . GLN A 1 255 ? -2.934 -5.537 21.500 1.00 48.28 255 GLN A C 1
ATOM 2033 O O . GLN A 1 255 ? -2.385 -6.472 20.919 1.00 48.28 255 GLN A O 1
ATOM 2038 N N . ARG A 1 256 ? -4.251 -5.318 21.342 1.00 53.31 256 ARG A N 1
ATOM 2039 C CA . ARG A 1 256 ? -5.112 -6.327 20.679 1.00 53.31 256 ARG A CA 1
ATOM 2040 C C . ARG A 1 256 ? -6.205 -5.852 19.734 1.00 53.31 256 ARG A C 1
ATOM 2042 O O . ARG A 1 256 ? -6.819 -6.715 19.108 1.00 53.31 256 ARG A O 1
ATOM 2049 N N . ASP A 1 257 ? -6.436 -4.553 19.578 1.00 66.44 257 ASP A N 1
ATOM 2050 C CA . ASP A 1 257 ? -7.543 -4.136 18.716 1.00 66.44 257 ASP A CA 1
ATOM 2051 C C . ASP A 1 257 ? -7.160 -4.189 17.240 1.00 66.44 257 ASP A C 1
ATOM 2053 O O . ASP A 1 257 ? -7.904 -4.776 16.460 1.00 66.44 257 ASP A O 1
ATOM 2057 N N . TYR A 1 258 ? -6.000 -3.659 16.842 1.00 81.19 258 TYR A N 1
ATOM 2058 C CA . TYR A 1 258 ? -5.595 -3.591 15.433 1.00 81.19 258 TYR A CA 1
ATOM 2059 C C . TYR A 1 258 ? -4.624 -4.707 15.058 1.00 81.19 258 TYR A C 1
ATOM 2061 O O . TYR A 1 258 ? -3.690 -5.001 15.791 1.00 81.19 258 TYR A O 1
ATOM 2069 N N . ASN A 1 259 ? -4.810 -5.300 13.880 1.00 87.00 259 ASN A N 1
ATOM 2070 C CA . ASN A 1 259 ? -3.904 -6.314 13.329 1.00 87.00 259 ASN A CA 1
ATOM 2071 C C . ASN A 1 259 ? -3.331 -5.933 11.957 1.00 87.00 259 ASN A C 1
ATOM 2073 O O . ASN A 1 259 ? -2.392 -6.580 11.491 1.00 87.00 259 ASN A O 1
ATOM 2077 N N . VAL A 1 260 ? -3.844 -4.868 11.334 1.00 92.31 260 VAL A N 1
ATOM 2078 C CA . VAL A 1 260 ? -3.249 -4.239 10.152 1.00 92.31 260 VAL A CA 1
ATOM 2079 C C . VAL A 1 260 ? -2.942 -2.782 10.465 1.00 92.31 260 VAL A C 1
ATOM 2081 O O . VAL A 1 260 ? -3.813 -2.047 10.930 1.00 92.31 260 VAL A O 1
ATOM 2084 N N . ILE A 1 261 ? -1.712 -2.363 10.177 1.00 92.75 261 ILE A N 1
ATOM 2085 C CA . ILE A 1 261 ? -1.250 -0.990 10.385 1.00 92.75 261 ILE A CA 1
ATOM 2086 C C . ILE A 1 261 ? -0.704 -0.454 9.060 1.00 92.75 261 ILE A C 1
ATOM 2088 O O . ILE A 1 261 ? 0.250 -1.012 8.518 1.00 92.75 261 ILE A O 1
ATOM 2092 N N . LEU A 1 262 ? -1.286 0.630 8.541 1.00 94.12 262 LEU A N 1
ATOM 2093 C CA . LEU A 1 262 ? -0.718 1.392 7.425 1.00 94.12 262 LEU A CA 1
ATOM 2094 C C . LEU A 1 262 ? 0.063 2.594 7.956 1.00 94.12 262 LEU A C 1
ATOM 2096 O O . LEU A 1 262 ? -0.468 3.391 8.725 1.00 94.12 262 LEU A O 1
ATOM 2100 N N . ILE A 1 263 ? 1.277 2.787 7.450 1.00 92.38 263 ILE A N 1
ATOM 2101 C CA . ILE A 1 263 ? 1.997 4.057 7.565 1.00 92.38 263 ILE A CA 1
ATOM 2102 C C . ILE A 1 263 ? 2.158 4.666 6.191 1.00 92.38 263 ILE A C 1
ATOM 2104 O O . ILE A 1 263 ? 2.754 4.046 5.310 1.00 92.38 263 ILE A O 1
ATOM 2108 N N . GLY A 1 264 ? 1.690 5.903 6.039 1.00 89.06 264 GLY A N 1
ATOM 2109 C CA . GLY A 1 264 ? 1.670 6.588 4.757 1.00 89.06 264 GLY A CA 1
ATOM 2110 C C . GLY A 1 264 ? 3.030 6.624 4.065 1.00 89.06 264 GLY A C 1
ATOM 2111 O O . GLY A 1 264 ? 3.096 6.356 2.869 1.00 89.06 264 GLY A O 1
ATOM 2112 N N . GLU A 1 265 ? 4.119 6.874 4.795 1.00 87.56 265 GLU A N 1
ATOM 2113 C CA . GLU A 1 265 ? 5.476 6.848 4.247 1.00 87.56 265 GLU A CA 1
ATOM 2114 C C . GLU A 1 265 ? 6.529 6.558 5.321 1.00 87.56 265 GLU A C 1
ATOM 2116 O O . GLU A 1 265 ? 6.531 7.161 6.393 1.00 87.56 265 GLU A O 1
ATOM 2121 N N . LEU A 1 266 ? 7.466 5.666 5.007 1.00 87.56 266 LEU A N 1
ATOM 2122 C CA . LEU A 1 266 ? 8.648 5.407 5.823 1.00 87.56 266 LEU A CA 1
ATOM 2123 C C . LEU A 1 266 ? 9.743 6.427 5.482 1.00 87.56 266 LEU A C 1
ATOM 2125 O O . LEU A 1 266 ? 10.333 6.370 4.405 1.00 87.56 266 LEU A O 1
ATOM 2129 N N . ARG A 1 267 ? 10.020 7.362 6.399 1.00 82.69 267 ARG A N 1
ATOM 2130 C CA . ARG A 1 267 ? 11.008 8.441 6.187 1.00 82.69 267 ARG A CA 1
ATOM 2131 C C . ARG A 1 267 ? 12.304 8.255 6.965 1.00 82.69 267 ARG A C 1
ATOM 2133 O O . ARG A 1 267 ? 13.374 8.589 6.464 1.00 82.69 267 ARG A O 1
ATOM 2140 N N . ASP A 1 268 ? 12.214 7.746 8.187 1.00 83.75 268 ASP A N 1
ATOM 2141 C CA . ASP A 1 268 ? 13.318 7.769 9.139 1.00 83.75 268 ASP A CA 1
ATOM 2142 C C . ASP A 1 268 ? 13.570 6.405 9.804 1.00 83.75 268 ASP A C 1
ATOM 2144 O O . ASP A 1 268 ? 12.750 5.482 9.788 1.00 83.75 268 ASP A O 1
ATOM 2148 N N . ALA A 1 269 ? 14.761 6.289 10.389 1.00 83.94 269 ALA A N 1
ATOM 2149 C CA . ALA A 1 269 ? 15.245 5.084 11.051 1.00 83.94 269 ALA A CA 1
ATOM 2150 C C . ALA A 1 269 ? 14.462 4.715 12.319 1.00 83.94 269 ALA A C 1
ATOM 2152 O O . ALA A 1 269 ? 14.427 3.543 12.695 1.00 83.94 269 ALA A O 1
ATOM 2153 N N . GLU A 1 270 ? 13.885 5.691 13.012 1.00 82.75 270 GLU A N 1
ATOM 2154 C CA . GLU A 1 270 ? 13.195 5.473 14.276 1.00 82.75 270 GLU A CA 1
ATOM 2155 C C . GLU A 1 270 ? 11.813 4.862 14.034 1.00 82.75 270 GLU A C 1
ATOM 2157 O O . GLU A 1 270 ? 11.513 3.793 14.572 1.00 82.75 270 GLU A O 1
ATOM 2162 N N . THR A 1 271 ? 11.037 5.462 13.129 1.00 85.06 271 THR A N 1
ATOM 2163 C CA . THR A 1 271 ? 9.764 4.938 12.618 1.00 85.06 271 THR A CA 1
ATOM 2164 C C . THR A 1 271 ? 9.945 3.522 12.073 1.00 85.06 271 THR A C 1
ATOM 2166 O O . THR A 1 271 ? 9.181 2.620 12.426 1.00 85.06 271 THR A O 1
ATOM 2169 N N . ALA A 1 272 ? 11.001 3.290 11.282 1.00 84.19 272 ALA A N 1
ATOM 2170 C CA . ALA A 1 272 ? 11.320 1.961 10.772 1.00 84.19 272 ALA A CA 1
ATOM 2171 C C . ALA A 1 272 ? 11.509 0.950 11.911 1.00 84.19 272 ALA A C 1
ATOM 2173 O O . ALA A 1 272 ? 10.861 -0.090 11.914 1.00 84.19 272 ALA A O 1
ATOM 2174 N N . ARG A 1 273 ? 12.330 1.254 12.925 1.00 82.56 273 ARG A N 1
ATOM 2175 C CA . ARG A 1 273 ? 12.575 0.342 14.059 1.00 82.56 273 ARG A CA 1
ATOM 2176 C C . ARG A 1 273 ? 11.316 0.013 14.864 1.00 82.56 273 ARG A C 1
ATOM 2178 O O . ARG A 1 273 ? 11.199 -1.117 15.337 1.00 82.56 273 ARG A O 1
ATOM 2185 N N . ILE A 1 274 ? 10.397 0.963 15.040 1.00 82.31 274 ILE A N 1
ATOM 2186 C CA . ILE A 1 274 ? 9.140 0.717 15.768 1.00 82.31 274 ILE A CA 1
ATOM 2187 C C . ILE A 1 274 ? 8.218 -0.183 14.950 1.00 82.31 274 ILE A C 1
ATOM 2189 O O . ILE A 1 274 ? 7.737 -1.189 15.470 1.00 82.31 274 ILE A O 1
ATOM 2193 N N . LEU A 1 275 ? 8.039 0.125 13.661 1.00 81.75 275 LEU A N 1
ATOM 2194 C CA . LEU A 1 275 ? 7.296 -0.735 12.739 1.00 81.75 275 LEU A CA 1
ATOM 2195 C C . LEU A 1 275 ? 7.835 -2.155 12.751 1.00 81.75 275 LEU A C 1
ATOM 2197 O O . LEU A 1 275 ? 7.088 -3.125 12.830 1.00 81.75 275 LEU A O 1
ATOM 2201 N N . MET A 1 276 ? 9.154 -2.270 12.735 1.00 79.81 276 MET A N 1
ATOM 2202 C CA . MET A 1 276 ? 9.803 -3.556 12.738 1.00 79.81 276 MET A CA 1
ATOM 2203 C C . MET A 1 276 ? 9.358 -4.388 13.956 1.00 79.81 276 MET A C 1
ATOM 2205 O O . MET A 1 276 ? 8.778 -5.465 13.797 1.00 79.81 276 MET A O 1
ATOM 2209 N N . ARG A 1 277 ? 9.467 -3.835 15.167 1.00 80.38 277 ARG A N 1
ATOM 2210 C CA . ARG A 1 277 ? 8.998 -4.497 16.399 1.00 80.38 277 ARG A CA 1
ATOM 2211 C C . ARG A 1 277 ? 7.510 -4.856 16.368 1.00 80.38 277 ARG A C 1
ATOM 2213 O O . ARG A 1 277 ? 7.145 -5.930 16.831 1.00 80.38 277 ARG A O 1
ATOM 2220 N N . LEU A 1 278 ? 6.658 -3.998 15.804 1.00 82.38 278 LEU A N 1
ATOM 2221 C CA . LEU A 1 278 ? 5.222 -4.276 15.674 1.00 82.38 278 LEU A CA 1
ATOM 2222 C C . LEU A 1 278 ? 4.942 -5.506 14.795 1.00 82.38 278 LEU A C 1
ATOM 2224 O O . LEU A 1 278 ? 4.027 -6.2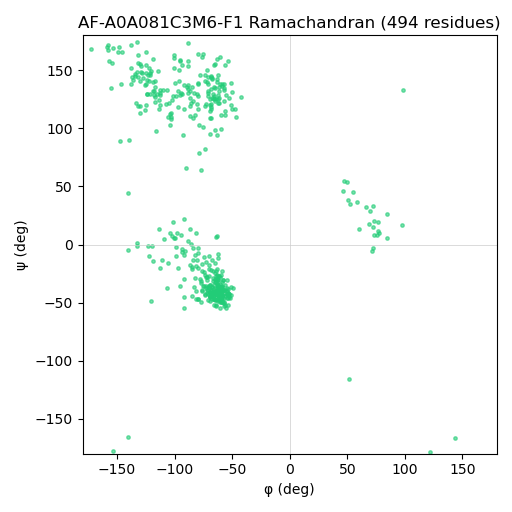77 15.076 1.00 82.38 278 LEU A O 1
ATOM 2228 N N . SER A 1 279 ? 5.739 -5.745 13.753 1.00 85.25 279 SER A N 1
ATOM 2229 C CA . SER A 1 279 ? 5.509 -6.911 12.889 1.00 85.25 279 SER A CA 1
ATOM 2230 C C . SER A 1 279 ? 5.891 -8.234 13.563 1.00 85.25 279 SER A C 1
ATOM 2232 O O . SER A 1 279 ? 5.294 -9.268 13.271 1.00 85.25 279 SER A O 1
ATOM 2234 N N . GLU A 1 280 ? 6.853 -8.199 14.495 1.00 81.62 280 GLU A N 1
ATOM 2235 C CA . GLU A 1 280 ? 7.252 -9.357 15.306 1.00 81.62 280 GLU A CA 1
ATOM 2236 C C . GLU A 1 280 ? 6.181 -9.709 16.339 1.00 81.62 280 GLU A C 1
ATOM 2238 O O . GLU A 1 280 ? 6.038 -10.871 16.714 1.00 81.62 280 GLU A O 1
ATOM 2243 N N . THR A 1 281 ? 5.394 -8.722 16.773 1.00 79.38 281 THR A N 1
ATOM 2244 C CA . THR A 1 281 ? 4.289 -8.913 17.720 1.00 79.38 281 THR A CA 1
ATOM 2245 C C . THR A 1 281 ? 2.971 -9.306 17.050 1.00 79.38 281 THR A C 1
ATOM 2247 O O . THR A 1 281 ? 1.934 -9.310 17.709 1.00 79.38 281 THR A O 1
ATOM 2250 N N . GLY A 1 282 ? 2.999 -9.690 15.768 1.00 82.81 282 GLY A N 1
ATOM 2251 C CA . GLY A 1 282 ? 1.844 -10.275 15.084 1.00 82.81 282 GLY A CA 1
ATOM 2252 C C . GLY A 1 282 ? 1.016 -9.304 14.238 1.00 82.81 282 GLY A C 1
ATOM 2253 O O . GLY A 1 282 ? -0.105 -9.651 13.876 1.00 82.81 282 GLY A O 1
ATOM 2254 N N . HIS A 1 283 ? 1.545 -8.124 13.899 1.00 89.50 283 HIS A N 1
ATOM 2255 C CA . HIS A 1 283 ? 0.856 -7.150 13.043 1.00 89.50 283 HIS A CA 1
ATOM 2256 C C . HIS A 1 283 ? 1.285 -7.267 11.576 1.00 89.50 283 HIS A C 1
ATOM 2258 O O . HIS A 1 283 ? 2.470 -7.435 11.266 1.00 89.50 283 HIS A O 1
ATOM 2264 N N . LEU A 1 284 ? 0.327 -7.130 10.657 1.00 94.06 284 LEU A N 1
ATOM 2265 C CA . LEU A 1 284 ? 0.599 -6.917 9.238 1.00 94.06 284 LEU A CA 1
ATOM 2266 C C . LEU A 1 284 ? 0.788 -5.421 8.987 1.00 94.06 284 LEU A C 1
ATOM 2268 O O . LEU A 1 284 ? -0.102 -4.613 9.247 1.00 94.06 284 LEU A O 1
ATOM 2272 N N . ILE A 1 285 ? 1.947 -5.052 8.464 1.00 94.06 285 ILE A N 1
ATOM 2273 C CA . ILE A 1 285 ? 2.349 -3.664 8.282 1.00 94.06 285 ILE A CA 1
ATOM 2274 C C . ILE A 1 285 ? 2.422 -3.356 6.802 1.00 94.06 285 ILE A C 1
ATOM 2276 O O . ILE A 1 285 ? 3.091 -4.045 6.031 1.00 94.06 285 ILE A O 1
ATOM 2280 N N . LEU A 1 286 ? 1.752 -2.277 6.432 1.00 95.81 286 LEU A N 1
ATOM 2281 C CA . LEU A 1 286 ? 1.745 -1.716 5.099 1.00 95.81 286 LEU A CA 1
ATOM 2282 C C . LEU A 1 286 ? 2.455 -0.367 5.160 1.00 95.81 286 LEU A C 1
ATOM 2284 O O . LEU A 1 286 ? 2.181 0.443 6.046 1.00 95.81 286 LEU A O 1
ATOM 2288 N N . SER A 1 287 ? 3.374 -0.099 4.239 1.00 94.31 287 SER A N 1
ATOM 2289 C CA . SER A 1 287 ? 3.947 1.242 4.132 1.00 94.31 287 SER A CA 1
ATOM 2290 C C . SER A 1 287 ? 4.452 1.556 2.735 1.00 94.31 287 SER A C 1
ATOM 2292 O O . SER A 1 287 ? 4.545 0.671 1.881 1.00 94.31 287 SER A O 1
ATOM 2294 N N . THR A 1 288 ? 4.783 2.828 2.504 1.00 93.69 288 THR A N 1
ATOM 2295 C CA . THR A 1 288 ? 5.345 3.284 1.239 1.00 93.69 288 THR A CA 1
ATOM 2296 C C . THR A 1 288 ? 6.777 3.795 1.367 1.00 93.69 288 THR A C 1
ATOM 2298 O O . THR A 1 288 ? 7.173 4.334 2.401 1.00 93.69 288 THR A O 1
ATOM 2301 N N . LEU A 1 289 ? 7.557 3.624 0.297 1.00 91.25 289 LEU A N 1
ATOM 2302 C CA . LEU A 1 289 ? 8.916 4.155 0.146 1.00 91.25 289 LEU A CA 1
ATOM 2303 C C . LEU A 1 289 ? 9.085 4.836 -1.213 1.00 91.25 289 LEU A C 1
ATOM 2305 O O . LEU A 1 289 ? 8.526 4.385 -2.213 1.00 91.25 289 LEU A O 1
ATOM 2309 N N . GLN A 1 290 ? 9.927 5.865 -1.280 1.00 90.81 290 GLN A N 1
ATOM 2310 C CA . GLN A 1 290 ? 10.305 6.494 -2.549 1.00 90.81 290 GLN A CA 1
ATOM 2311 C C . GLN A 1 290 ? 11.587 5.868 -3.098 1.00 90.81 290 GLN A C 1
ATOM 2313 O O . GLN A 1 290 ? 12.690 6.266 -2.728 1.00 90.81 290 GLN A O 1
ATOM 2318 N N . THR A 1 291 ? 11.451 4.869 -3.970 1.00 89.38 291 THR A N 1
ATOM 2319 C CA . THR A 1 291 ? 12.580 4.241 -4.669 1.00 89.38 291 THR A CA 1
ATOM 2320 C C . THR A 1 291 ? 12.181 3.810 -6.081 1.00 89.38 291 THR A C 1
ATOM 2322 O O . THR A 1 291 ? 11.006 3.794 -6.432 1.00 89.38 291 THR A O 1
ATOM 2325 N N . GLU A 1 292 ? 13.172 3.501 -6.915 1.00 85.38 292 GLU A N 1
ATOM 2326 C CA . GLU A 1 292 ? 12.977 3.259 -8.352 1.00 85.38 292 GLU A CA 1
ATOM 2327 C C . GLU A 1 292 ? 12.502 1.841 -8.705 1.00 85.38 292 GLU A C 1
ATOM 2329 O O . GLU A 1 292 ? 11.893 1.667 -9.764 1.00 85.38 292 GLU A O 1
ATOM 2334 N N . ASP A 1 293 ? 12.858 0.847 -7.883 1.00 87.62 293 ASP A N 1
ATOM 2335 C CA . ASP A 1 293 ? 12.633 -0.585 -8.114 1.00 87.62 293 ASP A CA 1
ATOM 2336 C C . ASP A 1 293 ? 12.652 -1.384 -6.793 1.00 87.62 293 ASP A C 1
ATOM 2338 O O . ASP A 1 293 ? 13.008 -0.862 -5.728 1.00 87.62 293 ASP A O 1
ATOM 2342 N N . THR A 1 294 ? 12.285 -2.670 -6.848 1.00 92.31 294 THR A N 1
ATOM 2343 C CA . THR A 1 294 ? 12.201 -3.525 -5.647 1.00 92.31 294 THR A CA 1
ATOM 2344 C C . THR A 1 294 ? 13.551 -3.693 -4.941 1.00 92.31 294 THR A C 1
ATOM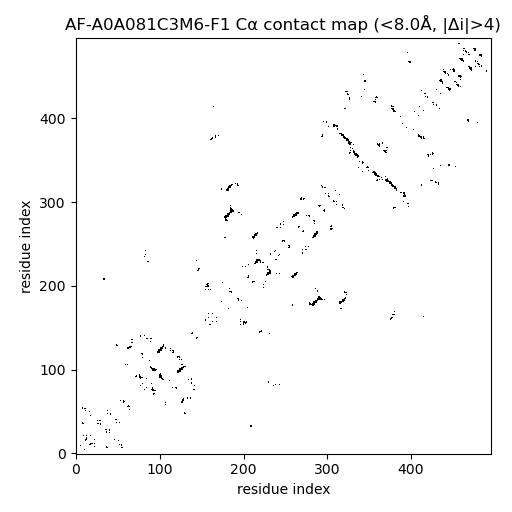 2346 O O . THR A 1 294 ? 13.629 -3.721 -3.710 1.00 92.31 294 THR A O 1
ATOM 2349 N N . VAL A 1 295 ? 14.647 -3.759 -5.702 1.00 89.81 295 VAL A N 1
ATOM 2350 C CA . VAL A 1 295 ? 16.002 -3.942 -5.162 1.00 89.81 295 VAL A CA 1
ATOM 2351 C C . VAL A 1 295 ? 16.475 -2.685 -4.429 1.00 89.81 295 VAL A C 1
ATOM 2353 O O . VAL A 1 295 ? 17.127 -2.784 -3.387 1.00 89.81 295 VAL A O 1
ATOM 2356 N N . ALA A 1 296 ? 16.159 -1.501 -4.955 1.00 89.25 296 ALA A N 1
ATOM 2357 C CA . ALA A 1 296 ? 16.440 -0.218 -4.331 1.00 89.25 296 ALA A CA 1
ATOM 2358 C C . ALA A 1 296 ? 15.688 -0.079 -3.004 1.00 89.25 296 ALA A C 1
ATOM 2360 O O . ALA A 1 296 ? 16.310 0.313 -2.019 1.00 89.25 296 ALA A O 1
ATOM 2361 N N . ALA A 1 297 ? 14.414 -0.478 -2.949 1.00 91.69 297 ALA A N 1
ATOM 2362 C CA . ALA A 1 297 ? 13.635 -0.499 -1.712 1.00 91.69 297 ALA A CA 1
ATOM 2363 C C . ALA A 1 297 ? 14.269 -1.394 -0.641 1.00 91.69 297 ALA A C 1
ATOM 2365 O O . ALA A 1 297 ? 14.494 -0.936 0.477 1.00 91.69 297 ALA A O 1
ATOM 2366 N N . ILE A 1 298 ? 14.633 -2.640 -0.975 1.00 91.44 298 ILE A N 1
ATOM 2367 C CA . ILE A 1 298 ? 15.289 -3.558 -0.024 1.00 91.44 298 ILE A CA 1
ATOM 2368 C C . ILE A 1 298 ? 16.622 -2.984 0.459 1.00 91.44 298 ILE A C 1
ATOM 2370 O O . ILE A 1 298 ? 16.927 -3.018 1.653 1.00 91.44 298 ILE A O 1
ATOM 2374 N N . HIS A 1 299 ? 17.432 -2.459 -0.463 1.00 89.25 299 HIS A N 1
ATOM 2375 C CA . HIS A 1 299 ? 18.743 -1.887 -0.154 1.00 89.25 299 HIS A CA 1
ATOM 2376 C C . HIS A 1 299 ? 18.639 -0.658 0.756 1.00 89.25 299 HIS A C 1
ATOM 2378 O O . HIS A 1 299 ? 19.424 -0.547 1.703 1.00 89.25 299 HIS A O 1
ATOM 2384 N N . HIS A 1 300 ? 17.668 0.220 0.488 1.00 88.88 300 HIS A N 1
ATOM 2385 C CA . HIS A 1 300 ? 17.372 1.401 1.292 1.00 88.88 300 HIS A CA 1
ATOM 2386 C C . HIS A 1 300 ? 16.867 1.002 2.681 1.00 88.88 300 HIS A C 1
ATOM 2388 O O . HIS A 1 300 ? 17.464 1.394 3.680 1.00 88.88 300 HIS A O 1
ATOM 2394 N N . LEU A 1 301 ? 15.851 0.136 2.753 1.00 88.75 301 LEU A N 1
ATOM 2395 C CA . LEU A 1 301 ? 15.267 -0.334 4.010 1.00 88.75 301 LEU A CA 1
ATOM 2396 C C . LEU A 1 301 ? 16.293 -1.057 4.894 1.00 88.75 301 LEU A C 1
ATOM 2398 O O . LEU A 1 301 ? 16.330 -0.842 6.098 1.00 88.75 301 LEU A O 1
ATOM 2402 N N . SER A 1 302 ? 17.184 -1.861 4.303 1.00 87.19 302 SER A N 1
ATOM 2403 C CA . SER A 1 302 ? 18.239 -2.574 5.046 1.00 87.19 302 SER A CA 1
ATOM 2404 C C . SER A 1 302 ? 19.260 -1.639 5.703 1.00 87.19 302 SER A C 1
ATOM 2406 O O . SER A 1 302 ? 19.917 -2.034 6.665 1.00 87.19 302 SER A O 1
ATOM 2408 N N . ARG A 1 303 ? 19.416 -0.419 5.174 1.00 82.56 303 ARG A N 1
ATOM 2409 C CA . ARG A 1 303 ? 20.300 0.629 5.711 1.00 82.56 303 ARG A CA 1
ATOM 2410 C C . ARG A 1 303 ? 19.564 1.630 6.591 1.00 82.56 303 ARG A C 1
ATOM 2412 O O . ARG A 1 303 ? 20.199 2.316 7.386 1.00 82.56 303 ARG A O 1
ATOM 2419 N N . LEU A 1 304 ? 18.244 1.717 6.462 1.00 81.94 304 LEU A N 1
ATOM 2420 C CA . LEU A 1 304 ? 17.417 2.614 7.251 1.00 81.94 304 LEU A CA 1
ATOM 2421 C C . LEU A 1 304 ? 17.383 2.127 8.708 1.00 81.94 304 LEU A C 1
ATOM 2423 O O . LEU A 1 304 ? 16.622 1.240 9.073 1.00 81.94 304 LEU A O 1
ATOM 2427 N N . GLY A 1 305 ? 18.254 2.683 9.549 1.00 67.31 305 GLY A N 1
ATOM 2428 C CA . GLY A 1 305 ? 18.308 2.353 10.975 1.00 67.31 305 GLY A CA 1
ATOM 2429 C C . GLY A 1 305 ? 18.976 1.022 11.327 1.00 67.31 305 GLY A C 1
ATOM 2430 O O . GLY A 1 305 ? 18.753 0.543 12.442 1.00 67.31 305 GLY A O 1
ATOM 2431 N N . ASP A 1 306 ? 19.794 0.464 10.426 1.00 72.62 306 ASP A N 1
ATOM 2432 C CA . ASP A 1 306 ? 20.536 -0.802 10.588 1.00 72.62 306 ASP A CA 1
ATOM 2433 C C . ASP A 1 306 ? 19.652 -2.033 10.865 1.00 72.62 306 ASP A C 1
ATOM 2435 O O . ASP A 1 306 ? 20.015 -2.950 11.603 1.00 72.62 306 ASP A O 1
ATOM 2439 N N . VAL A 1 307 ? 18.475 -2.083 10.237 1.00 77.50 307 VAL A N 1
ATOM 2440 C CA . VAL A 1 307 ? 17.470 -3.143 10.437 1.00 77.50 307 VAL A CA 1
ATOM 2441 C C . VAL A 1 307 ? 17.596 -4.320 9.452 1.00 77.50 307 VAL A C 1
ATOM 2443 O O . VAL A 1 307 ? 16.646 -5.070 9.262 1.00 77.50 307 VAL A O 1
ATOM 2446 N N . SER A 1 308 ? 18.756 -4.550 8.828 1.00 82.19 308 SER A N 1
ATOM 2447 C CA . SER A 1 308 ? 18.946 -5.580 7.779 1.00 82.19 308 SER A CA 1
ATOM 2448 C C . SER A 1 308 ? 18.523 -7.001 8.186 1.00 82.19 308 SER A C 1
ATOM 2450 O O . SER A 1 308 ? 17.805 -7.675 7.447 1.00 82.19 308 SER A O 1
ATOM 2452 N N . LYS A 1 309 ? 18.909 -7.451 9.387 1.00 84.25 309 LYS A N 1
ATOM 2453 C CA . LYS A 1 309 ? 18.501 -8.758 9.937 1.00 84.25 309 LYS A CA 1
ATOM 2454 C C . LYS A 1 309 ? 16.992 -8.859 10.100 1.00 84.25 309 LYS A C 1
ATOM 2456 O O . LYS A 1 309 ? 16.407 -9.905 9.856 1.00 84.25 309 LYS A O 1
ATOM 2461 N N . PHE A 1 310 ? 16.373 -7.760 10.499 1.00 83.81 310 PHE A N 1
ATOM 2462 C CA . PHE A 1 310 ? 14.937 -7.696 10.637 1.00 83.81 310 PHE A CA 1
ATOM 2463 C C . PHE A 1 310 ? 14.255 -7.759 9.261 1.00 83.81 310 PHE A C 1
ATOM 2465 O O . PHE A 1 310 ? 13.286 -8.495 9.097 1.00 83.81 310 PHE A O 1
ATOM 2472 N N . VAL A 1 311 ? 14.764 -7.020 8.263 1.00 87.12 311 VAL A N 1
ATOM 2473 C CA . VAL A 1 311 ? 14.220 -7.038 6.893 1.00 87.12 311 VAL A CA 1
ATOM 2474 C C . VAL A 1 311 ? 14.247 -8.464 6.354 1.00 87.12 311 VAL A C 1
ATOM 2476 O O . VAL A 1 311 ? 13.262 -8.929 5.789 1.00 87.12 311 VAL A O 1
ATOM 2479 N N . ALA A 1 312 ? 15.336 -9.193 6.603 1.00 89.12 312 ALA A N 1
ATOM 2480 C CA . ALA A 1 312 ? 15.430 -10.604 6.261 1.00 89.12 312 ALA A CA 1
ATOM 2481 C C . ALA A 1 312 ? 14.351 -11.467 6.942 1.00 89.12 312 ALA A C 1
ATOM 2483 O O . ALA A 1 312 ? 13.813 -12.367 6.302 1.00 89.12 312 ALA A O 1
ATOM 2484 N N . SER A 1 313 ? 13.997 -11.206 8.200 1.00 87.81 313 SER A N 1
ATOM 2485 C CA . SER A 1 313 ? 13.019 -12.020 8.935 1.00 87.81 313 SER A CA 1
ATOM 2486 C C . SER A 1 313 ? 11.560 -11.671 8.629 1.00 87.81 313 SER A C 1
ATOM 2488 O O . SER A 1 313 ? 10.744 -12.574 8.487 1.00 87.81 313 SER A O 1
ATOM 2490 N N . ASN A 1 314 ? 11.227 -10.385 8.496 1.00 90.31 314 ASN A N 1
ATOM 2491 C CA . ASN A 1 314 ? 9.837 -9.916 8.568 1.00 90.31 314 ASN A CA 1
ATOM 2492 C C . ASN A 1 314 ? 9.320 -9.242 7.293 1.00 90.31 314 ASN A C 1
ATOM 2494 O O . ASN A 1 314 ? 8.109 -9.073 7.152 1.00 90.31 314 ASN A O 1
ATOM 2498 N N . LEU A 1 315 ? 10.188 -8.873 6.341 1.00 93.69 315 LEU A N 1
ATOM 2499 C CA . LEU A 1 315 ? 9.709 -8.429 5.032 1.00 93.69 315 LEU A CA 1
ATOM 2500 C C . LEU A 1 315 ? 9.033 -9.616 4.330 1.00 93.69 315 LEU A C 1
ATOM 2502 O O . LEU A 1 315 ? 9.614 -10.702 4.226 1.00 93.69 315 LEU A O 1
ATOM 2506 N N . LEU A 1 316 ? 7.803 -9.412 3.871 1.00 95.44 316 LEU A N 1
ATOM 2507 C CA . LEU A 1 316 ? 7.048 -10.383 3.080 1.00 95.44 316 LEU A CA 1
ATOM 2508 C C . LEU A 1 316 ? 7.280 -10.146 1.591 1.00 95.44 316 LEU A C 1
ATOM 2510 O O . LEU A 1 316 ? 7.567 -11.080 0.844 1.00 95.44 316 LEU A O 1
ATOM 2514 N N . GLY A 1 317 ? 7.218 -8.885 1.168 1.00 95.25 317 GLY A N 1
ATOM 2515 C CA . GLY A 1 317 ? 7.464 -8.518 -0.214 1.00 95.25 317 GLY A CA 1
ATOM 2516 C C . GLY A 1 317 ? 7.514 -7.017 -0.453 1.00 95.25 317 GLY A C 1
ATOM 2517 O O . GLY A 1 317 ? 7.152 -6.208 0.406 1.00 95.25 317 GLY A O 1
ATOM 2518 N N . VAL A 1 318 ? 7.982 -6.665 -1.646 1.00 96.12 318 VAL A N 1
ATOM 2519 C CA . VAL A 1 318 ? 8.020 -5.294 -2.153 1.00 96.12 318 VAL A CA 1
ATOM 2520 C C . VAL A 1 318 ? 7.271 -5.237 -3.473 1.00 96.12 318 VAL A C 1
ATOM 2522 O O . VAL A 1 318 ? 7.545 -6.022 -4.378 1.00 96.12 318 VAL A O 1
ATOM 2525 N N . LEU A 1 319 ? 6.358 -4.281 -3.575 1.00 96.31 319 LEU A N 1
ATOM 2526 C CA . LEU A 1 319 ? 5.618 -3.939 -4.776 1.00 96.31 319 LEU A CA 1
ATOM 2527 C C . LEU A 1 319 ? 6.216 -2.651 -5.350 1.00 96.31 319 LEU A C 1
ATOM 2529 O O . LEU A 1 319 ? 5.983 -1.575 -4.805 1.00 96.31 319 LEU A O 1
ATOM 2533 N N . ALA A 1 320 ? 7.012 -2.736 -6.410 1.00 95.00 320 ALA A N 1
ATOM 2534 C CA . ALA A 1 320 ? 7.415 -1.546 -7.150 1.00 95.00 320 ALA A CA 1
ATOM 2535 C C . ALA A 1 320 ? 6.342 -1.194 -8.180 1.00 95.00 320 ALA A C 1
ATOM 2537 O O . ALA A 1 320 ? 5.829 -2.070 -8.876 1.00 95.00 320 ALA A O 1
ATOM 2538 N N . GLN A 1 321 ? 6.012 0.090 -8.257 1.00 94.12 321 GLN A N 1
ATOM 2539 C CA . GLN A 1 321 ? 4.967 0.636 -9.104 1.00 94.12 321 GLN A CA 1
ATOM 2540 C C . GLN A 1 321 ? 5.502 1.799 -9.941 1.00 94.12 321 GLN A C 1
ATOM 2542 O O . GLN A 1 321 ? 6.338 2.577 -9.479 1.00 94.12 321 GLN A O 1
ATOM 2547 N N . ARG A 1 322 ? 4.963 1.956 -11.153 1.00 91.62 322 ARG A N 1
ATOM 2548 C CA . ARG A 1 322 ? 4.962 3.224 -11.901 1.00 91.62 322 ARG A CA 1
ATOM 2549 C C . ARG A 1 322 ? 3.589 3.447 -12.517 1.00 91.62 322 ARG A C 1
ATOM 2551 O O . ARG A 1 322 ? 2.991 2.489 -12.984 1.00 91.62 322 ARG A O 1
ATOM 2558 N N . LEU A 1 323 ? 3.090 4.677 -12.537 1.00 88.31 323 LEU A N 1
ATOM 2559 C CA . LEU A 1 323 ? 1.858 4.992 -13.258 1.00 88.31 323 LEU A CA 1
ATOM 2560 C C . LEU A 1 323 ? 2.169 5.375 -14.704 1.00 88.31 323 LEU A C 1
ATOM 2562 O O . LEU A 1 323 ? 3.098 6.136 -14.969 1.00 88.31 323 LEU A O 1
ATOM 2566 N N . VAL A 1 324 ? 1.377 4.836 -15.627 1.00 89.75 324 VAL A N 1
ATOM 2567 C CA . VAL A 1 324 ? 1.381 5.207 -17.044 1.00 89.75 324 VAL A CA 1
ATOM 2568 C C . VAL A 1 324 ? -0.035 5.505 -17.499 1.00 89.75 324 VAL A C 1
ATOM 2570 O O . VAL A 1 324 ? -1.005 4.988 -16.944 1.00 89.75 324 VAL A O 1
ATOM 2573 N N . ARG A 1 325 ? -0.176 6.342 -18.521 1.00 87.00 325 ARG A N 1
ATOM 2574 C CA . ARG A 1 325 ? -1.488 6.692 -19.062 1.00 87.00 325 ARG A CA 1
ATOM 2575 C C . ARG A 1 325 ? -2.086 5.544 -19.869 1.00 87.00 325 ARG A C 1
ATOM 2577 O O . ARG A 1 325 ? -1.399 4.874 -20.645 1.00 87.00 325 ARG A O 1
ATOM 2584 N N . GLU A 1 326 ? -3.391 5.354 -19.719 1.00 89.81 326 GLU A N 1
ATOM 2585 C CA . GLU A 1 326 ? -4.158 4.358 -20.469 1.00 89.81 326 GLU A CA 1
ATOM 2586 C C . GLU A 1 326 ? -4.633 4.936 -21.807 1.00 89.81 326 GLU A C 1
ATOM 2588 O O . GLU A 1 326 ? -5.165 6.049 -21.860 1.00 89.81 326 GLU A O 1
ATOM 2593 N N . LEU A 1 327 ? -4.435 4.197 -22.899 1.00 88.69 327 LEU A N 1
ATOM 2594 C CA . LEU A 1 327 ? -4.887 4.574 -24.236 1.00 88.69 327 LEU A CA 1
ATOM 2595 C C . LEU A 1 327 ? -6.410 4.707 -24.275 1.00 88.69 327 LEU A C 1
ATOM 2597 O O . LEU A 1 327 ? -7.147 3.843 -23.812 1.00 88.69 327 LEU A O 1
ATOM 2601 N N . CYS A 1 328 ? -6.896 5.773 -24.906 1.00 81.62 328 CYS A N 1
ATOM 2602 C CA . CYS A 1 328 ? -8.327 5.971 -25.091 1.00 81.62 328 CYS A CA 1
ATOM 2603 C C . CYS A 1 328 ? -8.930 4.839 -25.941 1.00 81.62 328 CYS A C 1
ATOM 2605 O O . CYS A 1 328 ? -8.537 4.646 -27.095 1.00 81.62 328 CYS A O 1
ATOM 2607 N N . ALA A 1 329 ? -9.915 4.133 -25.379 1.00 85.19 329 ALA A N 1
ATOM 2608 C CA . ALA A 1 329 ? -10.585 3.009 -2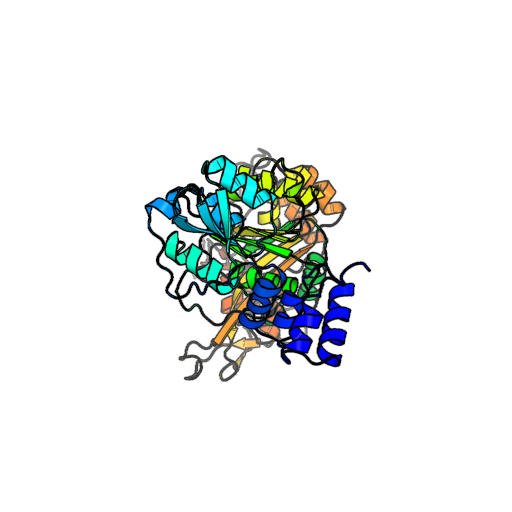6.030 1.00 85.19 329 ALA A CA 1
ATOM 2609 C C . ALA A 1 329 ? -11.253 3.389 -27.365 1.00 85.19 329 ALA A C 1
ATOM 2611 O O . ALA A 1 329 ? -11.242 2.584 -28.291 1.00 85.19 329 ALA A O 1
ATOM 2612 N N . GLU A 1 330 ? -11.746 4.627 -27.485 1.00 82.56 330 GLU A N 1
ATOM 2613 C CA . GLU A 1 330 ? -12.477 5.121 -28.663 1.00 82.56 330 GLU A CA 1
ATOM 2614 C C . GLU A 1 330 ? -11.578 5.477 -29.853 1.00 82.56 330 GLU A C 1
ATOM 2616 O O . GLU A 1 330 ? -12.011 5.413 -31.001 1.00 82.56 330 GLU A O 1
ATOM 2621 N N . CYS A 1 331 ? -10.331 5.901 -29.607 1.00 84.12 331 CYS A N 1
ATOM 2622 C CA . CYS A 1 331 ? -9.468 6.435 -30.668 1.00 84.12 331 CYS A CA 1
ATOM 2623 C C . CYS A 1 331 ? -8.133 5.714 -30.837 1.00 84.12 331 CYS A C 1
ATOM 2625 O O . CYS A 1 331 ? -7.336 6.124 -31.682 1.00 84.12 331 CYS A O 1
ATOM 2627 N N . LYS A 1 332 ? -7.829 4.694 -30.029 1.00 90.06 332 LYS A N 1
ATOM 2628 C CA . LYS A 1 332 ? -6.594 3.925 -30.210 1.00 90.06 332 LYS A CA 1
ATOM 2629 C C . LYS A 1 332 ? -6.575 3.271 -31.591 1.00 90.06 332 LYS A C 1
ATOM 2631 O O . LYS A 1 332 ? -7.579 2.737 -32.054 1.00 90.06 332 LYS A O 1
ATOM 2636 N N . GLN A 1 333 ? -5.423 3.310 -32.249 1.00 89.69 333 GLN A N 1
ATOM 2637 C CA . GLN A 1 333 ? -5.248 2.731 -33.580 1.00 89.69 333 GLN A CA 1
ATOM 2638 C C . GLN A 1 333 ? -4.123 1.716 -33.588 1.00 89.69 333 GLN A C 1
ATOM 2640 O O . GLN A 1 333 ? -3.122 1.900 -32.898 1.00 89.69 333 GLN A O 1
ATOM 2645 N N . LEU A 1 334 ? -4.294 0.671 -34.400 1.00 91.75 334 LEU A N 1
ATOM 2646 C CA . LEU A 1 334 ? -3.256 -0.319 -34.648 1.00 91.75 334 LEU A CA 1
ATOM 2647 C C . LEU A 1 334 ? -1.993 0.364 -35.177 1.00 91.75 334 LEU A C 1
ATOM 2649 O O . LEU A 1 334 ? -2.049 1.224 -36.058 1.00 91.75 334 LEU A O 1
ATOM 2653 N N . TYR A 1 335 ? -0.859 -0.041 -34.625 1.00 88.62 335 TYR A N 1
ATOM 2654 C CA . TYR A 1 335 ? 0.453 0.495 -34.927 1.00 88.62 335 TYR A CA 1
ATOM 2655 C C . TYR A 1 335 ? 1.464 -0.643 -35.031 1.00 88.62 335 TYR A C 1
ATOM 2657 O O . TYR A 1 335 ? 1.452 -1.587 -34.237 1.00 88.62 335 TYR A O 1
ATOM 2665 N N . GLN A 1 336 ? 2.338 -0.545 -36.029 1.00 88.69 336 GLN A N 1
ATOM 2666 C CA . GLN A 1 336 ? 3.491 -1.423 -36.174 1.00 88.69 336 GLN A CA 1
ATOM 2667 C C . GLN A 1 336 ? 4.740 -0.629 -35.793 1.00 88.69 336 GLN A C 1
ATOM 2669 O O . GLN A 1 336 ? 5.122 0.273 -36.545 1.00 88.69 336 GLN A O 1
ATOM 2674 N N . PRO A 1 337 ? 5.371 -0.944 -34.649 1.00 87.50 337 PRO A N 1
ATOM 2675 C CA . PRO A 1 337 ? 6.563 -0.247 -34.208 1.00 87.50 337 PRO A CA 1
ATOM 2676 C C . PRO A 1 337 ? 7.717 -0.441 -35.174 1.00 87.50 337 PRO A C 1
ATOM 2678 O O . PRO A 1 337 ? 7.942 -1.528 -35.717 1.00 87.50 337 PRO A O 1
ATOM 2681 N N . ASN A 1 338 ? 8.491 0.619 -35.352 1.00 88.38 338 ASN A N 1
ATOM 2682 C CA . ASN A 1 338 ? 9.737 0.532 -36.086 1.00 88.38 338 ASN A CA 1
ATOM 2683 C C . ASN A 1 338 ? 10.820 -0.159 -35.237 1.00 88.38 338 ASN A C 1
ATOM 2685 O O . ASN A 1 338 ? 10.730 -0.280 -34.016 1.00 88.38 338 ASN A O 1
ATOM 2689 N N . GLU A 1 339 ? 11.897 -0.590 -35.890 1.00 85.88 339 GLU A N 1
ATOM 2690 C CA . GLU A 1 339 ? 12.995 -1.310 -35.232 1.00 85.88 339 GLU A CA 1
ATOM 2691 C C . GLU A 1 339 ? 13.641 -0.518 -34.083 1.00 85.88 339 GLU A C 1
ATOM 2693 O O . GLU A 1 339 ? 14.082 -1.102 -33.098 1.00 85.88 339 GLU A O 1
ATOM 2698 N N . ARG A 1 340 ? 13.657 0.819 -34.159 1.00 83.88 340 ARG A N 1
ATOM 2699 C CA . ARG A 1 340 ? 14.250 1.664 -33.111 1.00 83.88 340 ARG A CA 1
ATOM 2700 C C . ARG A 1 340 ? 13.398 1.696 -31.845 1.00 83.88 340 ARG A C 1
ATOM 2702 O O . ARG A 1 340 ? 13.949 1.759 -30.747 1.00 83.88 340 ARG A O 1
ATOM 2709 N N . GLU A 1 341 ? 12.080 1.663 -31.987 1.00 86.44 341 GLU A N 1
ATOM 2710 C CA . GLU A 1 341 ? 11.153 1.579 -30.855 1.00 86.44 341 GLU A CA 1
ATOM 2711 C C . GLU A 1 341 ? 11.273 0.223 -30.162 1.00 86.44 341 GLU A C 1
ATOM 2713 O O . GLU A 1 341 ? 11.388 0.170 -28.941 1.00 86.44 341 GLU A O 1
ATOM 2718 N N . LEU A 1 342 ? 11.357 -0.861 -30.940 1.00 87.88 342 LEU A N 1
ATOM 2719 C CA . LEU A 1 342 ? 11.580 -2.208 -30.406 1.00 87.88 342 LEU A CA 1
ATOM 2720 C C . LEU A 1 342 ? 12.919 -2.307 -29.661 1.00 87.88 342 LEU A C 1
ATOM 2722 O O . LEU A 1 342 ? 12.954 -2.783 -28.528 1.00 87.88 342 LEU A O 1
ATOM 2726 N N . LEU A 1 343 ? 13.995 -1.761 -30.238 1.00 84.38 343 LEU A N 1
ATOM 2727 C CA . LEU A 1 343 ? 15.306 -1.690 -29.583 1.00 84.38 343 LEU A CA 1
ATOM 2728 C C . LEU A 1 343 ? 15.271 -0.873 -28.285 1.00 84.38 343 LEU A C 1
ATOM 2730 O O . LEU A 1 343 ? 15.908 -1.257 -27.308 1.00 84.38 343 LEU A O 1
ATOM 2734 N N . SER A 1 344 ? 14.510 0.227 -28.239 1.00 84.50 344 SER A N 1
ATOM 2735 C CA . SER A 1 344 ? 14.350 1.030 -27.012 1.00 84.50 344 SER A CA 1
ATOM 2736 C C . SER A 1 344 ? 13.685 0.244 -25.878 1.00 84.50 344 SER A C 1
ATOM 2738 O O . SER A 1 344 ? 13.973 0.498 -24.712 1.00 84.50 344 SER A O 1
ATOM 2740 N N . LEU A 1 345 ? 12.830 -0.725 -26.219 1.00 85.69 345 LEU A N 1
ATOM 2741 C CA . LEU A 1 345 ? 12.199 -1.654 -25.279 1.00 85.69 345 LEU A CA 1
ATOM 2742 C C . LEU A 1 345 ? 13.071 -2.888 -24.978 1.00 85.69 345 LEU A C 1
ATOM 2744 O O . LEU A 1 345 ? 12.649 -3.759 -24.222 1.00 85.69 345 LEU A O 1
ATOM 2748 N N . GLY A 1 346 ? 14.269 -2.992 -25.564 1.00 83.50 346 GLY A N 1
ATOM 2749 C CA . GLY A 1 346 ? 15.140 -4.163 -25.431 1.00 83.50 346 GLY A CA 1
ATOM 2750 C C . GLY A 1 346 ? 14.645 -5.391 -26.201 1.00 83.50 346 GLY A C 1
ATOM 2751 O O . GLY A 1 346 ? 15.115 -6.501 -25.961 1.00 83.50 346 GLY A O 1
ATOM 2752 N N . ILE A 1 347 ? 13.694 -5.216 -27.122 1.00 84.00 347 ILE A N 1
ATOM 2753 C CA . ILE A 1 347 ? 13.146 -6.293 -27.945 1.00 84.00 347 ILE A CA 1
ATOM 2754 C C . ILE A 1 347 ? 14.035 -6.443 -29.177 1.00 84.00 347 ILE A C 1
ATOM 2756 O O . ILE A 1 347 ? 14.060 -5.581 -30.058 1.00 84.00 347 ILE A O 1
ATOM 2760 N N . GLN A 1 348 ? 14.766 -7.554 -29.245 1.00 75.88 348 GLN A N 1
ATOM 2761 C CA . GLN A 1 348 ? 15.492 -7.929 -30.452 1.00 75.88 348 GLN A CA 1
ATOM 2762 C C . GLN A 1 348 ? 14.525 -8.535 -31.468 1.00 75.88 348 GLN A C 1
ATOM 2764 O O . GLN A 1 348 ? 13.552 -9.202 -31.120 1.00 75.88 348 GLN A O 1
ATOM 2769 N N . LYS A 1 349 ? 14.793 -8.296 -32.751 1.00 66.81 349 LYS A N 1
ATOM 2770 C CA . LYS A 1 349 ? 13.987 -8.794 -33.868 1.00 66.81 349 LYS A CA 1
ATOM 2771 C C . LYS A 1 349 ? 14.286 -10.283 -34.105 1.00 66.81 349 LYS A C 1
ATOM 2773 O O . LYS A 1 349 ? 14.881 -10.646 -35.111 1.00 66.81 349 LYS A O 1
ATOM 2778 N N . THR A 1 350 ? 13.961 -11.127 -33.130 1.00 55.09 350 THR A N 1
ATOM 2779 C CA . THR A 1 350 ? 14.167 -12.586 -33.179 1.00 55.09 350 THR A CA 1
ATOM 2780 C C . THR A 1 350 ? 12.871 -13.362 -33.396 1.00 55.09 350 THR A C 1
ATOM 2782 O O . THR A 1 350 ? 12.932 -14.526 -33.778 1.00 55.09 350 THR A O 1
ATOM 2785 N N . ASP A 1 351 ? 11.713 -12.726 -33.200 1.00 54.09 351 ASP A N 1
ATOM 2786 C CA . ASP A 1 351 ? 10.409 -13.383 -33.293 1.00 54.09 351 ASP A CA 1
ATOM 2787 C C . ASP A 1 351 ? 9.869 -13.350 -34.733 1.00 54.09 351 ASP A C 1
ATOM 2789 O O . ASP A 1 351 ? 9.810 -12.295 -35.368 1.00 54.09 351 ASP A O 1
ATOM 2793 N N . GLU A 1 352 ? 9.429 -14.504 -35.248 1.00 55.25 352 GLU A N 1
ATOM 2794 C CA . GLU A 1 352 ? 8.787 -14.631 -36.570 1.00 55.25 352 GLU A CA 1
ATOM 2795 C C . GLU A 1 352 ? 7.431 -13.897 -36.643 1.00 55.25 352 GLU A C 1
ATOM 2797 O O . GLU A 1 352 ? 6.914 -13.627 -37.729 1.00 55.25 352 GLU A O 1
ATOM 2802 N N . THR A 1 353 ? 6.851 -13.541 -35.492 1.00 61.41 353 THR A N 1
ATOM 2803 C CA . THR A 1 353 ? 5.571 -12.835 -35.397 1.00 61.41 353 THR A CA 1
ATOM 2804 C C . THR A 1 353 ? 5.758 -11.318 -35.319 1.00 61.41 353 THR A C 1
ATOM 2806 O O . THR A 1 353 ? 6.490 -10.843 -34.446 1.00 61.41 353 THR A O 1
ATOM 2809 N N . PRO A 1 354 ? 5.061 -10.524 -36.156 1.00 73.81 354 PRO A N 1
ATOM 2810 C CA . PRO A 1 354 ? 5.136 -9.071 -36.088 1.00 73.81 354 PRO A CA 1
ATOM 2811 C C . PRO A 1 354 ? 4.614 -8.567 -34.738 1.00 73.81 354 PRO A C 1
ATOM 2813 O O . PRO A 1 354 ? 3.503 -8.897 -34.323 1.00 73.81 354 PRO A O 1
ATOM 2816 N N . PHE A 1 355 ? 5.409 -7.735 -34.062 1.00 82.38 355 PHE A N 1
ATOM 2817 C CA . PHE A 1 355 ? 4.969 -7.030 -32.862 1.00 82.38 355 PHE A CA 1
ATOM 2818 C C . PHE A 1 355 ? 3.934 -5.977 -33.275 1.00 82.38 355 PHE A C 1
ATOM 2820 O O . PHE A 1 355 ? 4.273 -4.985 -33.917 1.00 82.38 355 PHE A O 1
ATOM 2827 N N . VAL A 1 356 ? 2.667 -6.204 -32.938 1.00 83.62 356 VAL A N 1
ATOM 2828 C CA . VAL A 1 356 ? 1.571 -5.265 -33.199 1.00 83.62 356 VAL A CA 1
ATOM 2829 C C . VAL A 1 356 ? 1.110 -4.688 -31.872 1.00 83.62 356 VAL A C 1
ATOM 2831 O O . VAL A 1 356 ? 0.910 -5.419 -30.903 1.00 83.62 356 VAL A O 1
ATOM 2834 N N . CYS A 1 357 ? 0.945 -3.373 -31.826 1.00 89.69 357 CYS A N 1
ATOM 2835 C CA . CYS A 1 357 ? 0.423 -2.680 -30.660 1.00 89.69 357 CYS A CA 1
ATOM 2836 C C . CYS A 1 357 ? -0.521 -1.557 -31.089 1.00 89.69 357 CYS A C 1
ATOM 2838 O O . CYS A 1 357 ? -0.991 -1.518 -32.228 1.00 89.69 357 CYS A O 1
ATOM 2840 N N . TYR A 1 358 ? -0.828 -0.659 -30.157 1.00 91.31 358 TYR A N 1
ATOM 2841 C CA . TYR A 1 358 ? -1.687 0.485 -30.400 1.00 91.31 358 TYR A CA 1
ATOM 2842 C C . TYR A 1 358 ? -0.947 1.785 -30.108 1.00 91.31 358 TYR A C 1
ATOM 2844 O O . TYR A 1 358 ? -0.120 1.863 -29.199 1.00 91.31 358 TYR A O 1
ATOM 2852 N N . GLN A 1 359 ? -1.288 2.821 -30.867 1.00 90.12 359 GLN A N 1
ATOM 2853 C CA . GLN A 1 359 ? -0.831 4.185 -30.638 1.00 90.12 359 GLN A CA 1
ATOM 2854 C C . GLN A 1 359 ? -2.007 5.118 -30.363 1.00 90.12 359 GLN A C 1
ATOM 2856 O O . GLN A 1 359 ? -3.159 4.851 -30.728 1.00 90.12 359 GLN A O 1
ATOM 2861 N N . ARG A 1 360 ? -1.695 6.248 -29.733 1.00 90.69 360 ARG A N 1
ATOM 2862 C CA . ARG A 1 360 ? -2.656 7.319 -29.485 1.00 90.69 360 ARG A CA 1
ATOM 2863 C C . ARG A 1 360 ? -2.973 8.088 -30.773 1.00 90.69 360 ARG A C 1
ATOM 2865 O O . ARG A 1 360 ? -2.086 8.303 -31.591 1.00 90.69 360 ARG A O 1
ATOM 2872 N N . GLN A 1 361 ? -4.213 8.552 -30.909 1.00 88.69 361 GLN A N 1
ATOM 2873 C CA . GLN A 1 361 ? -4.636 9.474 -31.979 1.00 88.69 361 GLN A CA 1
ATOM 2874 C C . GLN A 1 361 ? -5.185 10.784 -31.413 1.00 88.69 361 GLN A C 1
ATOM 2876 O O . GLN A 1 361 ? -4.764 11.862 -31.816 1.00 88.69 361 GLN A O 1
ATOM 2881 N N . GLY A 1 362 ? -6.085 10.682 -30.432 1.00 78.62 362 GLY A N 1
ATOM 2882 C CA . GLY A 1 362 ? -6.809 11.821 -29.873 1.00 78.62 362 GLY A CA 1
ATOM 2883 C C . GLY A 1 362 ? -8.204 11.957 -30.483 1.00 78.62 362 GLY A C 1
ATOM 2884 O O . GLY A 1 362 ? -8.389 11.889 -31.693 1.00 78.62 362 GLY A O 1
ATOM 2885 N N . CYS A 1 363 ? -9.205 12.140 -29.628 1.00 66.56 363 CYS A N 1
ATOM 2886 C CA . CYS A 1 363 ? -10.593 12.396 -30.003 1.00 66.56 363 CYS A CA 1
ATOM 2887 C C . CYS A 1 363 ? -11.262 13.296 -28.947 1.00 66.56 363 CYS A C 1
ATOM 2889 O O . CYS A 1 363 ? -10.681 13.499 -27.875 1.00 66.56 363 CYS A O 1
ATOM 2891 N N . PRO A 1 364 ? -12.476 13.818 -29.196 1.00 65.31 364 PRO A N 1
ATOM 2892 C CA . PRO A 1 364 ? -13.193 14.637 -28.219 1.00 65.31 364 PRO A CA 1
ATOM 2893 C C . PRO A 1 364 ? -13.370 13.966 -26.847 1.00 65.31 364 PRO A C 1
ATOM 2895 O O . PRO A 1 364 ? -13.211 14.636 -25.834 1.00 65.31 364 PRO A O 1
ATOM 2898 N N . THR A 1 365 ? -13.610 12.648 -26.795 1.00 64.56 365 THR A N 1
ATOM 2899 C CA . THR A 1 365 ? -13.807 11.891 -25.541 1.00 64.56 365 THR A CA 1
ATOM 2900 C C . THR A 1 365 ? -12.602 11.971 -24.604 1.00 64.56 365 THR A C 1
ATOM 2902 O O . THR A 1 365 ? -12.761 12.068 -23.393 1.00 64.56 365 THR A O 1
ATOM 2905 N N . CYS A 1 366 ? -11.386 11.971 -25.154 1.00 67.69 366 CYS A N 1
ATOM 2906 C CA . CYS A 1 366 ? -10.145 12.068 -24.383 1.00 67.69 366 CYS A CA 1
ATOM 2907 C C . CYS A 1 366 ? -9.531 13.474 -24.407 1.00 67.69 366 CYS A C 1
ATOM 2909 O O . CYS A 1 366 ? -8.326 13.624 -24.175 1.00 67.69 366 CYS A O 1
ATOM 2911 N N . ASN A 1 367 ? -10.321 14.500 -24.746 1.00 68.12 367 ASN A N 1
ATOM 2912 C CA . ASN A 1 367 ? -9.858 15.880 -24.916 1.00 68.12 367 ASN A CA 1
ATOM 2913 C C . ASN A 1 367 ? -8.635 15.985 -25.847 1.00 68.12 367 ASN A C 1
ATOM 2915 O O . ASN A 1 367 ? -7.701 16.740 -25.587 1.00 68.12 367 ASN A O 1
ATOM 2919 N N . TYR A 1 368 ? -8.618 15.180 -26.913 1.00 75.81 368 TYR A N 1
ATOM 2920 C CA . TYR A 1 368 ? -7.546 15.104 -27.912 1.00 75.81 368 TYR A CA 1
ATOM 2921 C C . TYR A 1 368 ? -6.163 14.695 -27.372 1.00 75.81 368 TYR A C 1
ATOM 2923 O O . TYR A 1 368 ? -5.168 14.791 -28.085 1.00 75.81 368 TYR A O 1
ATOM 2931 N N . THR A 1 369 ? -6.074 14.182 -26.142 1.00 77.88 369 THR A N 1
ATOM 2932 C CA . THR A 1 369 ? -4.802 13.691 -25.578 1.00 77.88 369 THR A CA 1
ATOM 2933 C C . THR A 1 369 ? -4.419 12.313 -26.122 1.00 77.88 369 THR A C 1
ATOM 2935 O O . THR A 1 369 ? -3.232 11.996 -26.261 1.00 77.88 369 THR A O 1
ATOM 2938 N N . GLY A 1 370 ? -5.443 11.511 -26.435 1.00 80.31 370 GLY A N 1
ATOM 2939 C CA . GLY A 1 370 ? -5.339 10.103 -26.801 1.00 80.31 370 GLY A CA 1
ATOM 2940 C C . GLY A 1 370 ? -5.284 9.138 -25.611 1.00 80.31 370 GLY A C 1
ATOM 2941 O O . GLY A 1 370 ? -5.135 7.939 -25.836 1.00 80.31 370 GLY A O 1
ATOM 2942 N N . TYR A 1 371 ? -5.452 9.637 -24.381 1.00 80.56 371 TYR A N 1
ATOM 2943 C CA . TYR A 1 371 ? -5.423 8.857 -23.142 1.00 80.56 371 TYR A CA 1
ATOM 2944 C C . TYR A 1 371 ? -6.657 9.130 -22.269 1.00 80.56 371 TYR A C 1
ATOM 2946 O O . TYR A 1 371 ? -7.193 10.235 -22.298 1.00 80.56 371 TYR A O 1
ATOM 2954 N N . SER A 1 372 ? -7.122 8.142 -21.502 1.00 75.62 372 SER A N 1
ATOM 2955 C CA . SER A 1 372 ? -8.365 8.244 -20.717 1.00 75.62 372 SER A CA 1
ATOM 2956 C C . SER A 1 372 ? -8.266 7.589 -19.337 1.00 75.62 372 SER A C 1
ATOM 2958 O O . SER A 1 372 ? -9.176 6.881 -18.915 1.00 75.62 372 SER A O 1
ATOM 2960 N N . GLY A 1 373 ? -7.168 7.830 -18.628 1.00 78.44 373 GLY A N 1
ATOM 2961 C CA . GLY A 1 373 ? -6.948 7.277 -17.297 1.00 78.44 373 GLY A CA 1
ATOM 2962 C C . GLY A 1 373 ? -5.491 6.920 -17.070 1.00 78.44 373 GLY A C 1
ATOM 2963 O O . GLY A 1 373 ? -4.610 7.314 -17.842 1.00 78.44 373 GLY A O 1
ATOM 2964 N N . TYR A 1 374 ? -5.266 6.161 -16.007 1.00 84.94 374 TYR A N 1
ATOM 2965 C CA . TYR A 1 374 ? -3.958 5.681 -15.599 1.00 84.94 374 TYR A CA 1
ATOM 2966 C C . TYR A 1 374 ? -4.043 4.205 -15.247 1.00 84.94 374 TYR A C 1
ATOM 2968 O O . TYR A 1 374 ? -5.025 3.755 -14.666 1.00 84.94 374 TYR A O 1
ATOM 2976 N N . VAL A 1 375 ? -2.974 3.484 -15.548 1.00 87.44 375 VAL A N 1
ATOM 2977 C CA . VAL A 1 375 ? -2.782 2.089 -15.173 1.00 87.44 375 VAL A CA 1
ATOM 2978 C C . VAL A 1 375 ? -1.408 1.945 -14.524 1.00 87.44 375 VAL A C 1
ATOM 2980 O O . VAL A 1 375 ? -0.441 2.588 -14.942 1.00 87.44 375 VAL A O 1
ATOM 2983 N N . GLY A 1 376 ? -1.305 1.131 -13.475 1.00 90.44 376 GLY A N 1
ATOM 2984 C CA . GLY A 1 376 ? -0.023 0.863 -12.830 1.00 90.44 376 GLY A CA 1
ATOM 2985 C C . GLY A 1 376 ? 0.784 -0.165 -13.614 1.00 90.44 376 GLY A C 1
ATOM 2986 O O . GLY A 1 376 ? 0.225 -1.144 -14.087 1.00 90.44 376 GLY A O 1
ATOM 2987 N N . LEU A 1 377 ? 2.091 0.027 -13.747 1.00 94.00 377 LEU A N 1
ATOM 2988 C CA . LEU A 1 377 ? 3.081 -1.000 -14.069 1.00 94.00 377 LEU A CA 1
ATOM 2989 C C . LEU A 1 377 ? 3.624 -1.561 -12.763 1.00 94.00 377 LEU A C 1
ATOM 2991 O O . LEU A 1 377 ? 3.926 -0.778 -11.861 1.00 94.00 377 LEU A O 1
ATOM 2995 N N . TYR A 1 378 ? 3.779 -2.881 -12.677 1.00 94.94 378 TYR A N 1
ATOM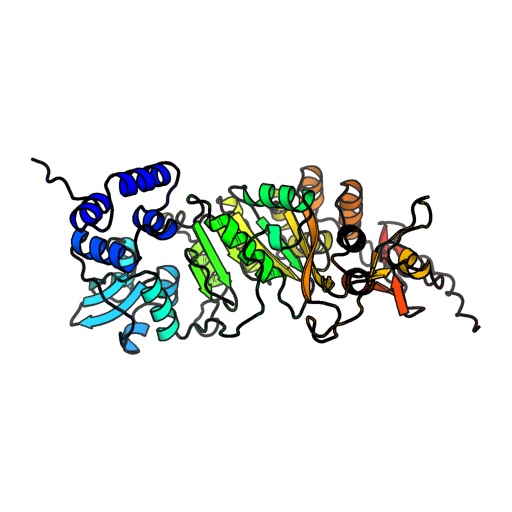 2996 C CA . TYR A 1 378 ? 4.148 -3.540 -11.426 1.00 94.94 378 TYR A CA 1
ATOM 2997 C C . TYR A 1 378 ? 5.353 -4.460 -11.573 1.00 94.94 378 TYR A C 1
ATOM 2999 O O . TYR A 1 378 ? 5.509 -5.155 -12.572 1.00 94.94 378 TYR A O 1
ATOM 3007 N N . GLU A 1 379 ? 6.175 -4.482 -10.532 1.00 94.44 379 GLU A N 1
ATOM 3008 C CA . GLU A 1 379 ? 7.218 -5.476 -10.289 1.00 94.44 379 GLU A CA 1
ATOM 3009 C C . GLU A 1 379 ? 7.070 -5.933 -8.837 1.00 94.44 379 GLU A C 1
ATOM 3011 O O . GLU A 1 379 ? 7.156 -5.121 -7.912 1.00 94.44 379 GLU A O 1
ATOM 3016 N N . ILE A 1 380 ? 6.816 -7.226 -8.630 1.00 95.00 380 ILE A N 1
ATOM 3017 C CA . ILE A 1 380 ? 6.567 -7.785 -7.298 1.00 95.00 380 ILE A CA 1
ATOM 3018 C C . ILE A 1 380 ? 7.704 -8.715 -6.910 1.00 95.00 380 ILE A C 1
ATOM 3020 O O . ILE A 1 380 ? 7.938 -9.747 -7.537 1.00 95.00 380 ILE A O 1
ATOM 3024 N N . LEU A 1 381 ? 8.377 -8.379 -5.815 1.00 94.69 381 LEU A N 1
ATOM 3025 C CA . LEU A 1 381 ? 9.352 -9.247 -5.179 1.00 94.69 381 LEU A CA 1
ATOM 3026 C C . LEU A 1 381 ? 8.723 -9.880 -3.942 1.00 94.69 381 LEU A C 1
ATOM 3028 O O . LEU A 1 381 ? 8.460 -9.197 -2.954 1.00 94.69 381 LEU A O 1
ATOM 3032 N N . VAL A 1 382 ? 8.532 -11.197 -3.986 1.00 94.25 382 VAL A N 1
ATOM 3033 C CA . VAL A 1 382 ? 8.123 -12.010 -2.834 1.00 94.25 382 VAL A CA 1
ATOM 3034 C C . VAL A 1 382 ? 9.369 -12.588 -2.164 1.00 94.25 382 VAL A C 1
ATOM 3036 O O . VAL A 1 382 ? 10.245 -13.150 -2.826 1.00 94.25 382 VAL A O 1
ATOM 3039 N N . MET A 1 383 ? 9.474 -12.439 -0.844 1.00 92.56 383 MET A N 1
ATOM 3040 C CA . MET A 1 383 ? 10.631 -12.907 -0.084 1.00 92.56 383 MET A CA 1
ATOM 3041 C C . MET A 1 383 ? 10.671 -14.434 0.007 1.00 92.56 383 MET A C 1
ATOM 3043 O O . MET A 1 383 ? 9.698 -15.074 0.396 1.00 92.56 383 MET A O 1
ATOM 3047 N N . ASN A 1 384 ? 11.839 -15.011 -0.280 1.00 90.81 384 ASN A N 1
ATOM 3048 C CA . ASN A 1 384 ? 12.129 -16.440 -0.136 1.00 90.81 384 ASN A CA 1
ATOM 3049 C C . ASN A 1 384 ? 13.369 -16.668 0.742 1.00 90.81 384 ASN A C 1
ATOM 3051 O O . ASN A 1 384 ? 14.153 -15.745 0.962 1.00 90.81 384 ASN A O 1
ATOM 3055 N N . ASP A 1 385 ? 13.585 -17.899 1.207 1.00 90.50 385 ASP A N 1
ATOM 3056 C CA . ASP A 1 385 ? 14.665 -18.227 2.153 1.00 90.50 385 ASP A CA 1
ATOM 3057 C C . ASP A 1 385 ? 16.060 -17.825 1.657 1.00 90.50 385 ASP A C 1
ATOM 3059 O O . ASP A 1 385 ? 16.898 -17.359 2.434 1.00 90.50 385 ASP A O 1
ATOM 3063 N N . ARG A 1 386 ? 16.303 -17.929 0.345 1.00 89.88 386 ARG A N 1
ATOM 3064 C CA . ARG A 1 386 ? 17.571 -17.515 -0.268 1.00 89.88 386 ARG A CA 1
ATOM 3065 C C . ARG A 1 386 ? 17.778 -16.004 -0.160 1.00 89.88 386 ARG A C 1
ATOM 3067 O O . ARG A 1 386 ? 18.857 -15.567 0.233 1.00 89.88 386 ARG A O 1
ATOM 3074 N N . LEU A 1 387 ? 16.758 -15.209 -0.485 1.00 90.12 387 LEU A N 1
ATOM 3075 C CA . LEU A 1 387 ? 16.793 -13.753 -0.340 1.00 90.12 387 LEU A CA 1
ATOM 3076 C C . LEU A 1 387 ? 16.939 -13.354 1.126 1.00 90.12 387 LEU A C 1
ATOM 3078 O O . LEU A 1 387 ? 17.759 -12.491 1.425 1.00 90.12 387 LEU A O 1
ATOM 3082 N N . ARG A 1 388 ? 16.216 -14.011 2.043 1.00 91.81 388 ARG A N 1
ATOM 3083 C CA . ARG A 1 388 ? 16.329 -13.761 3.489 1.00 91.81 388 ARG A CA 1
ATOM 3084 C C . ARG A 1 388 ? 17.767 -13.968 3.970 1.00 91.81 388 ARG A C 1
ATOM 3086 O O . ARG A 1 388 ? 18.339 -13.081 4.601 1.00 91.81 388 ARG A O 1
ATOM 3093 N N . HIS A 1 389 ? 18.383 -15.096 3.610 1.00 90.69 389 HIS A N 1
ATOM 3094 C CA . HIS A 1 389 ? 19.760 -15.407 3.996 1.00 90.69 389 HIS A CA 1
ATOM 3095 C C . HIS A 1 389 ? 20.775 -14.382 3.468 1.00 90.69 389 HIS A C 1
ATOM 3097 O O . HIS A 1 389 ? 21.680 -13.974 4.197 1.00 90.69 389 HIS A O 1
ATOM 3103 N N . GLU A 1 390 ? 20.631 -13.948 2.215 1.00 89.69 390 GLU A N 1
ATOM 3104 C CA . GLU A 1 390 ? 21.545 -12.969 1.625 1.00 89.69 390 GLU A CA 1
ATOM 3105 C C . GLU A 1 390 ? 21.313 -11.558 2.173 1.00 89.69 390 GLU A C 1
ATOM 3107 O O . GLU A 1 390 ? 22.274 -10.897 2.548 1.00 89.69 390 GLU A O 1
ATOM 3112 N N . ILE A 1 391 ? 20.065 -11.103 2.318 1.00 90.31 391 ILE A N 1
ATOM 3113 C CA . ILE A 1 391 ? 19.738 -9.774 2.865 1.00 90.31 391 ILE A CA 1
ATOM 3114 C C . ILE A 1 391 ? 20.247 -9.619 4.303 1.00 90.31 391 ILE A C 1
ATOM 3116 O O . ILE A 1 391 ? 20.736 -8.545 4.661 1.00 90.31 391 ILE A O 1
ATOM 3120 N N . ALA A 1 392 ? 20.242 -10.693 5.101 1.00 89.81 392 ALA A N 1
ATOM 3121 C CA . ALA A 1 392 ? 20.794 -10.686 6.457 1.00 89.81 392 ALA A CA 1
ATOM 3122 C C . ALA A 1 392 ? 22.293 -10.317 6.509 1.00 89.81 392 ALA A C 1
ATOM 3124 O O . ALA A 1 392 ? 22.770 -9.835 7.538 1.00 89.81 392 ALA A O 1
ATOM 3125 N N . LYS A 1 393 ? 23.034 -10.498 5.405 1.00 89.12 393 LYS A N 1
ATOM 3126 C CA . LYS A 1 393 ? 24.449 -10.104 5.259 1.00 89.12 393 LYS A CA 1
ATOM 3127 C C . LYS A 1 393 ? 24.626 -8.631 4.860 1.00 89.12 393 LYS A C 1
ATOM 3129 O O . LYS A 1 393 ? 25.755 -8.167 4.744 1.00 89.12 393 LYS A O 1
ATOM 3134 N N . CYS A 1 394 ? 23.531 -7.899 4.639 1.00 85.19 394 CYS A N 1
ATOM 3135 C CA . CYS A 1 394 ? 23.494 -6.522 4.135 1.00 85.19 394 CYS A CA 1
ATOM 3136 C C . CYS A 1 394 ? 24.347 -6.293 2.862 1.00 85.19 394 CYS A C 1
ATOM 3138 O O . CYS A 1 394 ? 25.204 -5.401 2.823 1.00 85.19 394 CYS A O 1
ATOM 3140 N N . PRO A 1 395 ? 24.142 -7.089 1.796 1.00 85.81 395 PRO A N 1
ATOM 3141 C CA . PRO A 1 395 ? 24.945 -7.000 0.591 1.00 85.81 395 PRO A CA 1
ATOM 3142 C C . PRO A 1 395 ? 24.748 -5.651 -0.123 1.00 85.81 395 PRO A C 1
ATOM 3144 O O . PRO A 1 395 ? 23.718 -4.975 0.010 1.00 85.81 395 PRO A O 1
ATOM 3147 N N . PRO A 1 396 ? 25.735 -5.218 -0.920 1.00 82.06 396 PRO A N 1
ATOM 3148 C CA . PRO A 1 396 ? 25.595 -4.040 -1.766 1.00 82.06 396 PRO A CA 1
ATOM 3149 C C . PRO A 1 396 ? 24.532 -4.250 -2.866 1.00 82.06 396 PRO A C 1
ATOM 3151 O O . PRO A 1 396 ? 24.301 -5.370 -3.323 1.00 82.06 396 PRO A O 1
ATOM 3154 N N . LYS A 1 397 ? 23.925 -3.150 -3.351 1.00 82.62 397 LYS A N 1
ATOM 3155 C CA . LYS A 1 397 ? 22.795 -3.143 -4.315 1.00 82.62 397 LYS A CA 1
ATOM 3156 C C . LYS A 1 397 ? 23.031 -4.036 -5.542 1.00 82.62 397 LYS A C 1
ATOM 3158 O O . LYS A 1 397 ? 22.113 -4.692 -6.019 1.00 82.62 397 LYS A O 1
ATOM 3163 N N . HIS A 1 398 ? 24.261 -4.086 -6.054 1.00 77.69 398 HIS A N 1
ATOM 3164 C CA . HIS A 1 398 ? 24.599 -4.873 -7.244 1.00 77.69 398 HIS A CA 1
ATOM 3165 C C . HIS A 1 398 ? 24.548 -6.390 -7.016 1.00 77.69 398 HIS A C 1
ATOM 3167 O O . HIS A 1 398 ? 24.151 -7.121 -7.921 1.00 77.69 398 HIS A O 1
ATOM 3173 N N . GLN A 1 399 ? 24.916 -6.869 -5.824 1.00 81.62 399 GLN A N 1
ATOM 3174 C CA . GLN A 1 399 ? 24.789 -8.287 -5.480 1.00 81.62 399 GLN A CA 1
ATOM 3175 C C . GLN A 1 399 ? 23.315 -8.670 -5.342 1.00 81.62 399 GLN A C 1
ATOM 3177 O O . GLN A 1 399 ? 22.912 -9.696 -5.882 1.00 81.62 399 GLN A O 1
ATOM 3182 N N . LEU A 1 400 ? 22.496 -7.804 -4.728 1.00 83.88 400 LEU A N 1
ATOM 3183 C CA . LEU A 1 400 ? 21.043 -7.997 -4.667 1.00 83.88 400 LEU A CA 1
ATOM 3184 C C . LEU A 1 400 ? 20.418 -8.085 -6.064 1.00 83.88 400 LEU A C 1
ATOM 3186 O O . LEU A 1 400 ? 19.669 -9.021 -6.315 1.00 83.88 400 LEU A O 1
ATOM 3190 N N . ARG A 1 401 ? 20.782 -7.192 -7.000 1.00 83.31 401 ARG A N 1
ATOM 3191 C CA . ARG A 1 401 ? 20.288 -7.272 -8.390 1.00 83.31 401 ARG A CA 1
ATOM 3192 C C . ARG A 1 401 ? 20.640 -8.602 -9.058 1.00 83.31 401 ARG A C 1
ATOM 3194 O O . ARG A 1 401 ? 19.795 -9.203 -9.703 1.00 83.31 401 ARG A O 1
ATOM 3201 N N . ARG A 1 402 ? 21.874 -9.089 -8.888 1.00 80.69 402 ARG A N 1
ATOM 3202 C CA . ARG A 1 402 ? 22.285 -10.394 -9.442 1.00 80.69 402 ARG A CA 1
ATOM 3203 C C . ARG A 1 402 ? 21.471 -11.549 -8.859 1.00 80.69 402 ARG A C 1
ATOM 3205 O O . ARG A 1 402 ? 21.190 -12.510 -9.566 1.00 80.69 402 ARG A O 1
ATOM 3212 N N . LEU A 1 403 ? 21.107 -11.470 -7.581 1.00 81.25 403 LEU A N 1
ATOM 3213 C CA . LEU A 1 403 ? 20.270 -12.478 -6.933 1.00 81.25 403 LEU A CA 1
ATOM 3214 C C . LEU A 1 403 ? 18.839 -12.450 -7.472 1.00 81.25 403 LEU A C 1
ATOM 3216 O O . LEU A 1 403 ? 18.313 -13.511 -7.793 1.00 81.25 403 LEU A O 1
ATOM 3220 N N . THR A 1 404 ? 18.233 -11.268 -7.614 1.00 80.50 404 THR A N 1
ATOM 3221 C CA . THR A 1 404 ? 16.844 -11.131 -8.078 1.00 80.50 404 THR A CA 1
ATOM 3222 C C . THR A 1 404 ? 16.670 -11.489 -9.550 1.00 80.50 404 THR A C 1
ATOM 3224 O O . THR A 1 404 ? 15.689 -12.147 -9.889 1.00 80.50 404 THR A O 1
ATOM 3227 N N . SER A 1 405 ? 17.646 -11.176 -10.411 1.00 74.44 405 SER A N 1
ATOM 3228 C CA . SER A 1 405 ? 17.625 -11.588 -11.824 1.00 74.44 405 SER A CA 1
ATOM 3229 C C . SER A 1 405 ? 17.539 -13.108 -12.006 1.00 74.44 405 SER A C 1
ATOM 3231 O O . SER A 1 405 ? 16.927 -13.577 -12.957 1.00 74.44 405 SER A O 1
ATOM 3233 N N . ASN A 1 406 ? 18.096 -13.890 -11.077 1.00 64.69 406 ASN A N 1
ATOM 3234 C CA . ASN A 1 406 ? 18.057 -15.354 -11.140 1.00 64.69 406 ASN A CA 1
ATOM 3235 C C . ASN A 1 406 ? 16.746 -15.964 -10.612 1.00 64.69 406 ASN A C 1
ATOM 3237 O O . ASN A 1 406 ? 16.561 -17.173 -10.716 1.00 64.69 406 ASN A O 1
ATOM 3241 N N . ILE A 1 407 ? 15.870 -15.164 -9.995 1.00 74.31 407 ILE A N 1
ATOM 3242 C CA . ILE A 1 407 ? 14.618 -15.624 -9.368 1.00 74.31 407 ILE A CA 1
ATOM 3243 C C . ILE A 1 407 ? 13.431 -15.506 -10.344 1.00 74.31 407 ILE A C 1
ATOM 3245 O O . ILE A 1 407 ? 12.352 -16.010 -10.053 1.00 74.31 407 ILE A O 1
ATOM 3249 N N . GLY A 1 408 ? 13.635 -14.908 -11.525 1.00 75.25 408 GLY A N 1
ATOM 3250 C CA . GLY A 1 408 ? 12.594 -14.788 -12.552 1.00 75.25 408 GLY A CA 1
ATOM 3251 C C . GLY A 1 408 ? 11.510 -13.769 -12.196 1.00 75.25 408 GLY A C 1
ATOM 3252 O O . GLY A 1 408 ? 10.345 -13.968 -12.524 1.00 75.25 408 GLY A O 1
ATOM 3253 N N . ILE A 1 409 ? 11.879 -12.699 -11.485 1.00 84.38 409 ILE A N 1
ATOM 3254 C CA . ILE A 1 409 ? 10.960 -11.596 -11.192 1.00 84.38 409 ILE A CA 1
ATOM 3255 C C . ILE A 1 409 ? 10.681 -10.845 -12.489 1.00 84.38 409 ILE A C 1
ATOM 3257 O O . ILE A 1 409 ? 11.617 -10.375 -13.137 1.00 84.38 409 ILE A O 1
ATOM 3261 N N . LYS A 1 410 ? 9.399 -10.707 -12.827 1.00 89.06 410 LYS A N 1
ATOM 3262 C CA . LYS A 1 410 ? 8.957 -9.880 -13.944 1.00 89.06 410 LYS A CA 1
ATOM 3263 C C . LYS A 1 410 ? 9.191 -8.409 -13.607 1.00 89.06 410 LYS A C 1
ATOM 3265 O O . LYS A 1 410 ? 8.674 -7.899 -12.615 1.00 89.06 410 LYS A O 1
ATOM 3270 N N . THR A 1 411 ? 9.994 -7.750 -14.424 1.00 90.19 411 THR A N 1
ATOM 3271 C CA . THR A 1 411 ? 10.386 -6.350 -14.252 1.00 90.19 411 THR A CA 1
ATOM 3272 C C . THR A 1 411 ? 9.268 -5.389 -14.653 1.00 90.19 411 THR A C 1
ATOM 3274 O O . THR A 1 411 ? 8.383 -5.731 -15.442 1.00 90.19 411 THR A O 1
ATOM 3277 N N . LEU A 1 412 ? 9.359 -4.137 -14.190 1.00 91.88 412 LEU A N 1
ATOM 3278 C CA . LEU A 1 412 ? 8.445 -3.060 -14.603 1.00 91.88 412 LEU A CA 1
ATOM 3279 C C . LEU A 1 412 ? 8.372 -2.897 -16.132 1.00 91.88 412 LEU A C 1
ATOM 3281 O O . LEU A 1 412 ? 7.301 -2.644 -16.681 1.00 91.88 412 LEU A O 1
ATOM 3285 N N . LEU A 1 413 ? 9.510 -3.052 -16.822 1.00 91.50 413 LEU A N 1
ATOM 3286 C CA . LEU A 1 413 ? 9.579 -2.941 -18.279 1.00 91.50 413 LEU A CA 1
ATOM 3287 C C . LEU A 1 413 ? 8.873 -4.115 -18.965 1.00 91.50 413 LEU A C 1
ATOM 3289 O O . LEU A 1 413 ? 8.107 -3.896 -19.897 1.00 91.50 413 LEU A O 1
ATOM 3293 N N . GLU A 1 414 ? 9.091 -5.347 -18.502 1.00 91.75 414 GLU A N 1
ATOM 3294 C CA . GLU A 1 414 ? 8.414 -6.531 -19.049 1.00 91.75 414 GLU A CA 1
ATOM 3295 C C . GLU A 1 414 ? 6.894 -6.457 -18.851 1.00 91.75 414 GLU A C 1
ATOM 3297 O O . GLU A 1 414 ? 6.135 -6.805 -19.757 1.00 91.75 414 GLU A O 1
ATOM 3302 N N . ASP A 1 415 ? 6.437 -5.951 -17.701 1.00 94.81 415 ASP A N 1
ATOM 3303 C CA . ASP A 1 415 ? 5.017 -5.686 -17.445 1.00 94.81 415 ASP A CA 1
ATOM 3304 C C . ASP A 1 415 ? 4.449 -4.604 -18.374 1.00 94.81 415 ASP A C 1
ATOM 3306 O O . ASP A 1 415 ? 3.368 -4.774 -18.943 1.00 94.81 415 ASP A O 1
ATOM 3310 N N . GLY A 1 416 ? 5.212 -3.535 -18.616 1.00 94.69 416 GLY A N 1
ATOM 3311 C CA . GLY A 1 416 ? 4.873 -2.506 -19.598 1.00 94.69 416 GLY A CA 1
ATOM 3312 C C . GLY A 1 416 ? 4.774 -3.045 -21.027 1.00 94.69 416 GLY A C 1
ATOM 3313 O O . GLY A 1 416 ? 3.807 -2.749 -21.728 1.00 94.69 416 GLY A O 1
ATOM 3314 N N . ILE A 1 417 ? 5.723 -3.881 -21.459 1.00 93.19 417 ILE A N 1
ATOM 3315 C CA . ILE A 1 417 ? 5.718 -4.497 -22.797 1.00 93.19 417 ILE A CA 1
ATOM 3316 C C . ILE A 1 417 ? 4.473 -5.369 -22.994 1.00 93.19 417 ILE A C 1
ATOM 3318 O O . ILE A 1 417 ? 3.861 -5.339 -24.064 1.00 93.19 417 ILE A O 1
ATOM 3322 N N . GLU A 1 418 ? 4.062 -6.132 -21.981 1.00 93.00 418 GLU A N 1
ATOM 3323 C CA . GLU A 1 418 ? 2.839 -6.934 -22.065 1.00 93.00 418 GLU A CA 1
ATOM 3324 C C . GLU A 1 418 ? 1.588 -6.056 -22.220 1.00 93.00 418 GLU A C 1
ATOM 3326 O O . GLU A 1 418 ? 0.753 -6.316 -23.088 1.00 93.00 418 GLU A O 1
ATOM 3331 N N . LYS A 1 419 ? 1.498 -4.957 -21.467 1.00 94.88 419 LYS A N 1
ATOM 3332 C CA . LYS A 1 419 ? 0.388 -3.994 -21.569 1.00 94.88 419 LYS A CA 1
ATOM 3333 C C . LYS A 1 419 ? 0.356 -3.245 -22.899 1.00 94.88 419 LYS A C 1
ATOM 3335 O O . LYS A 1 419 ? -0.727 -2.932 -23.398 1.00 94.88 419 LYS A O 1
ATOM 3340 N N . ILE A 1 420 ? 1.519 -3.001 -23.506 1.00 94.44 420 ILE A N 1
ATOM 3341 C CA . ILE A 1 420 ? 1.620 -2.484 -24.878 1.00 94.44 420 ILE A CA 1
ATOM 3342 C C . ILE A 1 420 ? 1.011 -3.486 -25.865 1.00 94.44 420 ILE A C 1
ATOM 3344 O O . ILE A 1 420 ? 0.202 -3.096 -26.709 1.00 94.44 420 ILE A O 1
ATOM 3348 N N . ARG A 1 421 ? 1.355 -4.779 -25.753 1.00 91.19 421 ARG A N 1
ATOM 3349 C CA . ARG A 1 421 ? 0.795 -5.837 -26.619 1.00 91.19 421 ARG A CA 1
ATOM 3350 C C . ARG A 1 421 ? -0.721 -5.974 -26.456 1.00 91.19 421 ARG A C 1
ATOM 3352 O O . 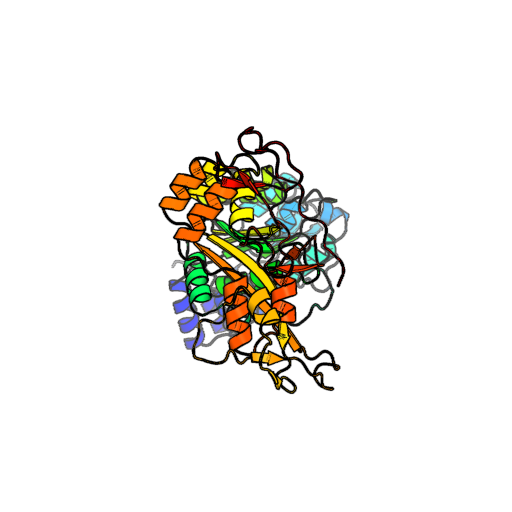ARG A 1 421 ? -1.421 -6.210 -27.434 1.00 91.19 421 ARG A O 1
ATOM 3359 N N . GLN A 1 422 ? -1.233 -5.776 -25.243 1.00 91.31 422 GLN A N 1
ATOM 3360 C CA . GLN A 1 422 ? -2.671 -5.779 -24.947 1.00 91.31 422 GLN A CA 1
ATOM 3361 C C . GLN A 1 422 ? -3.395 -4.503 -25.426 1.00 91.31 422 GLN A C 1
ATOM 3363 O O . GLN A 1 422 ? -4.624 -4.451 -25.430 1.00 91.31 422 GLN A O 1
ATOM 3368 N N . GLY A 1 423 ? -2.661 -3.466 -25.846 1.00 91.31 423 GLY A N 1
ATOM 3369 C CA . GLY A 1 423 ? -3.243 -2.195 -26.280 1.00 91.31 423 GLY A CA 1
ATOM 3370 C C . GLY A 1 423 ? -3.862 -1.381 -25.145 1.00 91.31 423 GLY A C 1
ATOM 3371 O O . GLY A 1 423 ? -4.831 -0.655 -25.389 1.00 91.31 423 GLY A O 1
ATOM 3372 N N . ILE A 1 424 ? -3.336 -1.543 -23.927 1.00 91.88 424 ILE A N 1
ATOM 3373 C CA . ILE A 1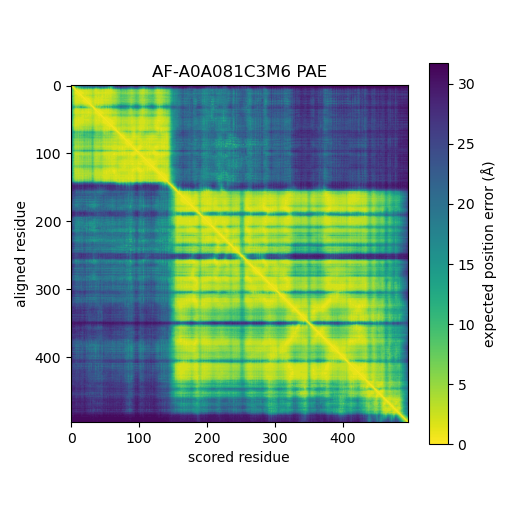 424 ? -3.734 -0.792 -22.729 1.00 91.88 424 ILE A CA 1
ATOM 3374 C C . ILE A 1 424 ? -2.970 0.533 -22.665 1.00 91.88 424 ILE A C 1
ATOM 3376 O O . ILE A 1 424 ? -3.555 1.577 -22.410 1.00 91.88 424 ILE A O 1
ATOM 3380 N N . THR A 1 425 ? -1.664 0.520 -22.937 1.00 94.44 425 THR A N 1
ATOM 3381 C CA . THR A 1 425 ? -0.818 1.725 -22.945 1.00 94.44 425 THR A CA 1
ATOM 3382 C C . THR A 1 425 ? 0.049 1.782 -24.206 1.00 94.44 425 THR A C 1
ATOM 3384 O O . THR A 1 425 ? 0.028 0.865 -25.030 1.00 94.44 425 THR A O 1
ATOM 3387 N N . SER A 1 426 ? 0.780 2.881 -24.385 1.00 94.12 426 SER A N 1
ATOM 3388 C CA . SER A 1 426 ? 1.631 3.132 -25.548 1.00 94.12 426 SER A CA 1
ATOM 3389 C C . SER A 1 426 ? 3.108 2.850 -25.257 1.00 94.12 426 SER A C 1
ATOM 3391 O O . SER A 1 426 ? 3.544 2.790 -24.107 1.00 94.12 426 SER A O 1
ATOM 3393 N N . ILE A 1 427 ? 3.898 2.713 -26.325 1.00 92.62 427 ILE A N 1
ATOM 3394 C CA . ILE A 1 427 ? 5.360 2.584 -26.232 1.00 92.62 427 ILE A CA 1
ATOM 3395 C C . ILE A 1 427 ? 5.975 3.814 -25.555 1.00 92.62 427 ILE A C 1
ATOM 3397 O O . ILE A 1 427 ? 6.829 3.664 -24.683 1.00 92.62 427 ILE A O 1
ATOM 3401 N N . ASP A 1 428 ? 5.506 5.012 -25.915 1.00 90.56 428 ASP A N 1
ATOM 3402 C CA . ASP A 1 428 ? 6.004 6.281 -25.377 1.00 90.56 428 ASP A CA 1
ATOM 3403 C C . ASP A 1 428 ? 5.906 6.336 -23.847 1.00 90.56 428 ASP A C 1
ATOM 3405 O O . ASP A 1 428 ? 6.857 6.737 -23.176 1.00 90.56 428 ASP A O 1
ATOM 3409 N N . GLU A 1 429 ? 4.771 5.900 -23.295 1.00 90.56 429 GLU A N 1
ATOM 3410 C CA . GLU A 1 429 ? 4.526 5.910 -21.852 1.00 90.56 429 GLU A CA 1
ATOM 3411 C C . GLU A 1 429 ? 5.453 4.953 -21.104 1.00 90.56 429 GLU A C 1
ATOM 3413 O O . GLU A 1 429 ? 6.066 5.336 -20.108 1.00 90.56 429 GLU A O 1
ATOM 3418 N N . VAL A 1 430 ? 5.604 3.721 -21.595 1.00 92.69 430 VAL A N 1
ATOM 3419 C CA . VAL A 1 430 ? 6.473 2.725 -20.951 1.00 92.69 430 VAL A CA 1
ATOM 3420 C C . VAL A 1 430 ? 7.936 3.139 -21.043 1.00 92.69 430 VAL A C 1
ATOM 3422 O O . VAL A 1 430 ? 8.668 3.010 -20.065 1.00 92.69 430 VAL A O 1
ATOM 3425 N N . ILE A 1 431 ? 8.371 3.691 -22.178 1.00 89.69 431 ILE A N 1
ATOM 3426 C CA . ILE A 1 431 ? 9.729 4.219 -22.325 1.00 89.69 431 ILE A CA 1
ATOM 3427 C C . ILE A 1 431 ? 9.971 5.358 -21.331 1.00 89.69 431 ILE A C 1
ATOM 3429 O O . ILE A 1 431 ? 10.987 5.366 -20.637 1.00 89.69 431 ILE A O 1
ATOM 3433 N N . GLN A 1 432 ? 9.046 6.313 -21.238 1.00 87.00 432 GLN A N 1
ATOM 3434 C CA . GLN A 1 432 ? 9.168 7.430 -20.307 1.00 87.00 432 GLN A CA 1
ATOM 3435 C C . GLN A 1 432 ? 9.187 6.958 -18.848 1.00 87.00 432 GLN A C 1
ATOM 3437 O O . GLN A 1 432 ? 9.929 7.512 -18.035 1.00 87.00 432 GLN A O 1
ATOM 3442 N N . ALA A 1 433 ? 8.385 5.946 -18.518 1.00 86.06 433 ALA A N 1
ATOM 3443 C CA . ALA A 1 433 ? 8.297 5.417 -17.170 1.00 86.06 433 ALA A CA 1
ATOM 3444 C C . ALA A 1 433 ? 9.496 4.538 -16.802 1.00 86.06 433 ALA A C 1
ATOM 3446 O O . ALA A 1 433 ? 9.945 4.623 -15.669 1.00 86.06 433 ALA A O 1
ATOM 3447 N N . CYS A 1 434 ? 10.025 3.700 -17.693 1.00 87.19 434 CYS A N 1
ATOM 3448 C CA . CYS A 1 434 ? 10.960 2.629 -17.322 1.00 87.19 434 CYS A CA 1
ATOM 3449 C C . CYS A 1 434 ? 12.391 2.809 -17.844 1.00 87.19 434 CYS A C 1
ATOM 3451 O O . CYS A 1 434 ? 13.303 2.178 -17.306 1.00 87.19 434 CYS A O 1
ATOM 3453 N N . CYS A 1 435 ? 12.612 3.625 -18.876 1.00 83.62 435 CYS A N 1
ATOM 3454 C CA . CYS A 1 435 ? 13.913 3.734 -19.534 1.00 83.62 435 CYS A CA 1
ATOM 3455 C C . CYS A 1 435 ? 14.699 4.970 -19.080 1.00 83.62 435 CYS A C 1
ATOM 3457 O O . CYS A 1 435 ? 14.148 6.015 -18.735 1.00 83.62 435 CYS A O 1
ATOM 3459 N N . GLU A 1 436 ? 16.024 4.865 -19.145 1.00 81.94 436 GLU A N 1
ATOM 3460 C CA . GLU A 1 436 ? 16.934 5.980 -18.885 1.00 81.94 436 GLU A CA 1
ATOM 3461 C C . GLU A 1 436 ? 17.294 6.684 -20.196 1.00 81.94 436 GLU A C 1
ATOM 3463 O O . GLU A 1 436 ? 17.277 6.080 -21.269 1.00 81.94 436 GLU A O 1
ATOM 3468 N N . LYS A 1 437 ? 17.660 7.969 -20.135 1.00 83.81 437 LYS A N 1
ATOM 3469 C CA . LYS A 1 437 ? 18.172 8.686 -21.310 1.00 83.81 437 LYS A CA 1
ATOM 3470 C C . LYS A 1 437 ? 19.675 8.481 -21.441 1.00 83.81 437 LYS A C 1
ATOM 3472 O O . LYS A 1 437 ? 20.443 8.793 -20.534 1.00 83.81 437 LYS A O 1
ATOM 3477 N N . CYS A 1 438 ? 20.111 8.024 -22.609 1.00 81.56 438 CYS A N 1
ATOM 3478 C CA . CYS A 1 438 ? 21.522 7.919 -22.943 1.00 81.56 438 CYS A CA 1
ATOM 3479 C C . CYS A 1 438 ? 22.183 9.305 -22.924 1.00 81.56 438 CYS A C 1
ATOM 3481 O O . CYS A 1 438 ? 21.768 10.203 -23.657 1.00 81.56 438 CYS A O 1
ATOM 3483 N N . ARG A 1 439 ? 23.273 9.462 -22.163 1.00 83.44 439 ARG A N 1
ATOM 3484 C CA . ARG A 1 439 ? 24.050 10.715 -22.108 1.00 83.44 439 ARG A CA 1
ATOM 3485 C C . ARG A 1 439 ? 24.684 11.108 -23.448 1.00 83.44 439 ARG A C 1
ATOM 3487 O O . ARG A 1 439 ? 24.896 12.288 -23.689 1.00 83.44 439 ARG A O 1
ATOM 3494 N N . GLY A 1 440 ? 24.971 10.139 -24.320 1.00 83.81 440 GLY A N 1
ATOM 3495 C CA . GLY A 1 440 ? 25.595 10.393 -25.621 1.00 83.81 440 GLY A CA 1
ATOM 3496 C C . GLY A 1 440 ? 24.629 10.895 -26.697 1.00 83.81 440 GLY A C 1
ATOM 3497 O O . GLY A 1 440 ? 24.946 11.840 -27.407 1.00 83.81 440 GLY A O 1
ATOM 3498 N N . CYS A 1 441 ? 23.458 10.265 -26.846 1.00 86.56 441 CYS A N 1
ATOM 3499 C CA . CYS A 1 441 ? 22.514 10.589 -27.931 1.00 86.56 441 CYS A CA 1
ATOM 3500 C C . CYS A 1 441 ? 21.129 11.063 -27.466 1.00 86.56 441 CYS A C 1
ATOM 3502 O O . CYS A 1 441 ? 20.269 11.327 -28.303 1.00 86.56 441 CYS A O 1
ATOM 3504 N N . GLY A 1 442 ? 20.872 11.120 -26.157 1.00 83.12 442 GLY A N 1
ATOM 3505 C CA . GLY A 1 442 ? 19.585 11.520 -25.577 1.00 83.12 442 GLY A CA 1
ATOM 3506 C C . GLY A 1 442 ? 18.444 10.511 -25.750 1.00 83.12 442 GLY A C 1
ATOM 3507 O O . GLY A 1 442 ? 17.367 10.724 -25.192 1.00 83.12 442 GLY A O 1
ATOM 3508 N N . ARG A 1 443 ? 18.656 9.420 -26.500 1.00 83.50 443 ARG A N 1
ATOM 3509 C CA . ARG A 1 443 ? 17.645 8.377 -26.734 1.00 83.50 443 ARG A CA 1
ATOM 3510 C C . ARG A 1 443 ? 17.412 7.547 -25.482 1.00 83.50 443 ARG A C 1
ATOM 3512 O O . ARG A 1 443 ? 18.329 7.358 -24.682 1.00 83.50 443 ARG A O 1
ATOM 3519 N N . ALA A 1 444 ? 16.192 7.046 -25.343 1.00 84.12 444 ALA A N 1
ATOM 3520 C CA . ALA A 1 444 ? 15.853 6.146 -24.261 1.00 84.12 444 ALA A CA 1
ATOM 3521 C C . ALA A 1 444 ? 16.508 4.779 -24.462 1.00 84.12 444 ALA A C 1
ATOM 3523 O O . ALA A 1 444 ? 16.564 4.269 -25.579 1.00 84.12 444 ALA A O 1
ATOM 3524 N N . VAL A 1 445 ? 17.023 4.211 -23.381 1.00 81.62 445 VAL A N 1
ATOM 3525 C CA . VAL A 1 445 ? 17.717 2.927 -23.372 1.00 81.62 445 VAL A CA 1
ATOM 3526 C C . VAL A 1 445 ? 17.263 2.107 -22.177 1.00 81.62 445 VAL A C 1
ATOM 3528 O O . VAL A 1 445 ? 17.018 2.639 -21.088 1.00 81.62 445 VAL A O 1
ATOM 3531 N N . VAL A 1 446 ? 17.179 0.794 -22.372 1.00 77.12 446 VAL A N 1
ATOM 3532 C CA . VAL A 1 446 ? 16.994 -0.131 -21.260 1.00 77.12 446 VAL A CA 1
ATOM 3533 C C . VAL A 1 446 ? 18.278 -0.116 -20.441 1.00 77.12 446 VAL A C 1
ATOM 3535 O O . VAL A 1 446 ? 19.351 -0.460 -20.934 1.00 77.12 446 VAL A O 1
ATOM 3538 N N . GLY A 1 447 ? 18.186 0.289 -19.174 1.00 67.62 447 GLY A N 1
ATOM 3539 C CA . GLY A 1 447 ? 19.346 0.453 -18.295 1.00 67.62 447 GLY A CA 1
ATOM 3540 C C . GLY A 1 447 ? 20.110 -0.842 -17.986 1.00 67.62 447 GLY A C 1
ATOM 3541 O O . GLY A 1 447 ? 20.996 -0.831 -17.136 1.00 67.62 447 GLY A O 1
ATOM 3542 N N . THR A 1 448 ? 19.776 -1.979 -18.602 1.00 66.44 448 THR A N 1
ATOM 3543 C CA . THR A 1 448 ? 20.458 -3.276 -18.468 1.00 66.44 448 THR A CA 1
ATOM 3544 C C . THR A 1 448 ? 21.654 -3.439 -19.401 1.00 66.44 448 THR A C 1
ATOM 3546 O O . THR A 1 448 ? 22.501 -4.286 -19.119 1.00 66.44 448 THR A O 1
ATOM 3549 N N . GLU A 1 449 ? 21.756 -2.652 -20.473 1.00 70.31 449 GLU A N 1
ATOM 3550 C CA . GLU A 1 449 ? 22.878 -2.735 -21.411 1.00 70.31 449 GLU A CA 1
ATOM 3551 C C . GLU A 1 449 ? 24.043 -1.837 -20.972 1.00 70.31 449 GLU A C 1
ATOM 3553 O O . GLU A 1 449 ? 23.851 -0.696 -20.558 1.00 70.31 449 GLU A O 1
ATOM 3558 N N . GLN A 1 450 ? 25.279 -2.341 -21.065 1.00 75.25 450 GLN A N 1
ATOM 3559 C CA . GLN A 1 450 ? 26.481 -1.545 -20.759 1.00 75.25 450 GLN A CA 1
ATOM 3560 C C . GLN A 1 450 ? 26.749 -0.465 -21.813 1.00 75.25 450 GLN A C 1
ATOM 3562 O O . GLN A 1 450 ? 27.364 0.559 -21.518 1.00 75.25 450 GLN A O 1
ATOM 3567 N N . VAL A 1 451 ? 26.299 -0.696 -23.043 1.00 81.81 451 VAL A N 1
ATOM 3568 C CA . VAL A 1 451 ? 26.546 0.162 -24.198 1.00 81.81 451 VAL A CA 1
ATOM 3569 C C . VAL A 1 451 ? 25.208 0.524 -24.817 1.00 81.81 451 VAL A C 1
ATOM 3571 O O . VAL A 1 451 ? 24.337 -0.321 -24.958 1.00 81.81 451 VAL A O 1
ATOM 3574 N N . CYS A 1 452 ? 25.046 1.787 -25.193 1.00 81.56 452 CYS A N 1
ATOM 3575 C CA . CYS A 1 452 ? 23.859 2.262 -25.878 1.00 81.56 452 CYS A CA 1
ATOM 3576 C C . CYS A 1 452 ? 23.749 1.607 -27.266 1.00 81.56 452 CYS A C 1
ATOM 3578 O O . CYS A 1 452 ? 24.646 1.826 -28.091 1.00 81.56 452 CYS A O 1
ATOM 3580 N N . PRO A 1 453 ? 22.637 0.919 -27.585 1.00 83.12 453 PRO A N 1
ATOM 3581 C CA . PRO A 1 453 ? 22.468 0.229 -28.866 1.00 83.12 453 PRO A CA 1
ATOM 3582 C C . PRO A 1 453 ? 22.358 1.197 -30.054 1.00 83.12 453 PRO A C 1
ATOM 3584 O O . PRO A 1 453 ? 22.472 0.797 -31.208 1.00 83.12 453 PRO A O 1
ATOM 3587 N N . PHE A 1 454 ? 22.154 2.492 -29.793 1.00 85.19 454 PHE A N 1
ATOM 3588 C CA . PHE A 1 454 ? 21.953 3.507 -30.825 1.00 85.19 454 PHE A CA 1
ATOM 3589 C C . PHE A 1 454 ? 23.210 4.268 -31.234 1.00 85.19 454 PHE A C 1
ATOM 3591 O O . PHE A 1 454 ? 23.313 4.684 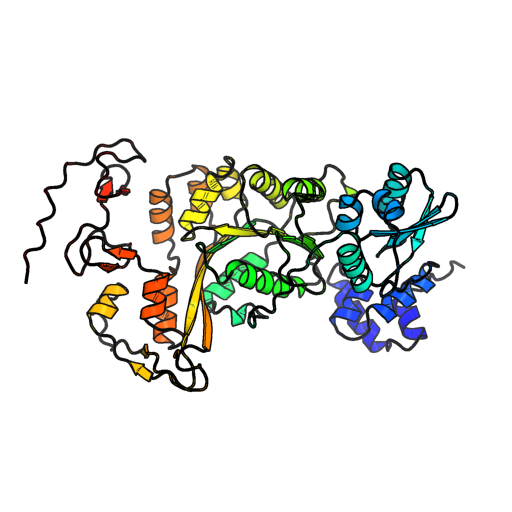-32.386 1.00 85.19 454 PHE A O 1
ATOM 3598 N N . CYS A 1 455 ? 24.110 4.540 -30.289 1.00 86.50 455 CYS A N 1
ATOM 3599 C CA . CYS A 1 455 ? 25.282 5.385 -30.533 1.00 86.50 455 CYS A CA 1
ATOM 3600 C C . CYS A 1 455 ? 26.595 4.800 -30.007 1.00 86.50 455 CYS A C 1
ATOM 3602 O O . CYS A 1 455 ? 27.630 5.442 -30.148 1.00 86.50 455 CYS A O 1
ATOM 3604 N N . GLY A 1 456 ? 26.570 3.623 -29.372 1.00 83.31 456 GLY A N 1
ATOM 3605 C CA . GLY A 1 456 ? 27.770 3.004 -28.809 1.00 83.31 456 GLY A CA 1
ATOM 3606 C C . GLY A 1 456 ? 28.295 3.678 -27.537 1.00 83.31 456 GLY A C 1
ATOM 3607 O O . GLY A 1 456 ? 29.380 3.346 -27.069 1.00 83.31 456 GLY A O 1
ATOM 3608 N N . PHE A 1 457 ? 27.559 4.633 -26.960 1.00 82.62 457 PHE A N 1
ATOM 3609 C CA . PHE A 1 457 ? 27.961 5.291 -25.717 1.00 82.62 457 PHE A CA 1
ATOM 3610 C C . PHE A 1 457 ? 27.931 4.306 -24.542 1.00 82.62 457 PHE A C 1
ATOM 3612 O O . PHE A 1 457 ? 26.908 3.663 -24.314 1.00 82.62 457 PHE A O 1
ATOM 3619 N N . HIS A 1 458 ? 29.013 4.224 -23.768 1.00 80.62 458 HIS A N 1
ATOM 3620 C CA . HIS A 1 458 ? 29.066 3.420 -22.545 1.00 80.62 458 HIS A CA 1
ATOM 3621 C C . HIS A 1 458 ? 28.152 4.026 -21.474 1.00 80.62 458 HIS A C 1
ATOM 3623 O O . HIS A 1 458 ? 28.421 5.101 -20.945 1.00 80.62 458 HIS A O 1
ATOM 3629 N N . LEU A 1 459 ? 27.039 3.357 -21.180 1.00 79.00 459 LEU A N 1
ATOM 3630 C CA . LEU A 1 459 ? 26.020 3.847 -20.250 1.00 79.00 459 LEU A CA 1
ATOM 3631 C C . LEU A 1 459 ? 26.528 3.797 -18.805 1.00 79.00 459 LEU A C 1
ATOM 3633 O O . LEU A 1 459 ? 26.364 4.758 -18.047 1.00 79.00 459 LEU A O 1
ATOM 3637 N N . TYR A 1 460 ? 27.195 2.697 -18.461 1.00 75.25 460 TYR A N 1
ATOM 3638 C CA . TYR A 1 460 ? 27.856 2.467 -17.184 1.00 75.25 460 TYR A CA 1
ATOM 3639 C C . TYR A 1 460 ? 28.996 1.460 -17.363 1.00 75.25 460 TYR A C 1
ATOM 3641 O O . TYR A 1 460 ? 28.957 0.608 -18.251 1.00 75.25 460 TYR A O 1
ATOM 3649 N N . ASP A 1 461 ? 29.974 1.500 -16.463 1.00 76.50 461 ASP A N 1
ATOM 3650 C CA . ASP A 1 461 ? 30.995 0.456 -16.368 1.00 76.50 461 ASP A CA 1
ATOM 3651 C C . ASP A 1 461 ? 30.608 -0.580 -15.321 1.00 76.50 461 ASP A C 1
ATOM 3653 O O . ASP A 1 461 ? 29.837 -0.306 -14.403 1.00 76.50 461 ASP A O 1
ATOM 3657 N N . SER A 1 462 ? 31.181 -1.776 -15.405 1.00 76.56 462 SER A N 1
ATOM 3658 C CA . SER A 1 462 ? 31.079 -2.763 -14.329 1.00 76.56 462 SER A CA 1
ATOM 3659 C C . SER A 1 462 ? 32.408 -2.880 -13.597 1.00 76.56 462 SER A C 1
ATOM 3661 O O . SER A 1 462 ? 33.459 -2.993 -14.219 1.00 76.56 462 SER A O 1
ATOM 3663 N N . CYS A 1 463 ? 32.382 -2.857 -12.266 1.00 73.88 463 CYS A N 1
ATOM 3664 C CA . CYS A 1 463 ? 33.574 -3.156 -11.483 1.00 73.88 463 CYS A CA 1
ATOM 3665 C C . CYS A 1 463 ? 34.018 -4.599 -11.753 1.00 73.88 463 CYS A C 1
ATOM 3667 O O . CYS A 1 463 ? 33.236 -5.517 -11.524 1.00 73.88 463 CYS A O 1
ATOM 3669 N N . GLU A 1 464 ? 35.266 -4.825 -12.153 1.00 77.44 464 GLU A N 1
ATOM 3670 C CA . GLU A 1 464 ? 35.773 -6.183 -12.410 1.00 77.44 464 GLU A CA 1
ATOM 3671 C C . GLU A 1 464 ? 35.817 -7.054 -11.145 1.00 77.44 464 GLU A C 1
ATOM 3673 O O . GLU A 1 464 ? 35.621 -8.262 -11.215 1.00 77.44 464 GLU A O 1
ATOM 3678 N N . ALA A 1 465 ? 36.012 -6.443 -9.972 1.00 75.19 465 ALA A N 1
ATOM 3679 C CA . ALA A 1 465 ? 36.106 -7.175 -8.711 1.00 75.19 465 ALA A CA 1
ATOM 3680 C C . ALA A 1 465 ? 34.739 -7.542 -8.116 1.00 75.19 465 ALA A C 1
ATOM 3682 O O . ALA A 1 465 ? 34.533 -8.671 -7.685 1.00 75.19 465 ALA A O 1
ATOM 3683 N N . CYS A 1 466 ? 33.799 -6.592 -8.056 1.00 69.00 466 CYS A N 1
ATOM 3684 C CA . CYS A 1 466 ? 32.501 -6.822 -7.404 1.00 69.00 466 CYS A CA 1
ATOM 3685 C C . CYS A 1 466 ? 31.315 -6.872 -8.376 1.00 69.00 466 CYS A C 1
ATOM 3687 O O . CYS A 1 466 ? 30.235 -7.326 -8.010 1.00 69.00 466 CYS A O 1
ATOM 3689 N N . GLY A 1 467 ? 31.490 -6.446 -9.627 1.00 69.19 467 GLY A N 1
ATOM 3690 C CA . GLY A 1 467 ? 30.425 -6.426 -10.626 1.00 69.19 467 GLY A CA 1
ATOM 3691 C C . GLY A 1 467 ? 29.426 -5.282 -10.484 1.00 69.19 467 GLY A C 1
ATOM 3692 O O . GLY A 1 467 ? 28.378 -5.316 -11.126 1.00 69.19 467 GLY A O 1
ATOM 3693 N N . ALA A 1 468 ? 29.704 -4.299 -9.624 1.00 67.31 468 ALA A N 1
ATOM 3694 C CA . ALA A 1 468 ? 28.846 -3.135 -9.449 1.00 67.31 468 ALA A CA 1
ATOM 3695 C C . ALA A 1 468 ? 28.762 -2.298 -10.725 1.00 67.31 468 ALA A C 1
ATOM 3697 O O . ALA A 1 468 ? 29.792 -2.074 -11.355 1.00 67.31 468 ALA A O 1
ATOM 3698 N N . LYS A 1 469 ? 27.568 -1.783 -11.052 1.00 73.06 469 LYS A N 1
ATOM 3699 C CA . LYS A 1 469 ? 27.432 -0.701 -12.033 1.00 73.06 469 LYS A CA 1
ATOM 3700 C C . LYS A 1 469 ? 28.087 0.554 -11.465 1.00 73.06 469 LYS A C 1
ATOM 3702 O O . LYS A 1 469 ? 27.783 0.955 -10.341 1.00 73.06 469 LYS A O 1
ATOM 3707 N N . LEU A 1 470 ? 29.005 1.126 -12.221 1.00 73.19 470 LEU A N 1
ATOM 3708 C CA . LEU A 1 470 ? 29.790 2.297 -11.874 1.00 73.19 470 LEU A CA 1
ATOM 3709 C C . LEU A 1 470 ? 29.489 3.389 -12.886 1.00 73.19 470 LEU A C 1
ATOM 3711 O O . LEU A 1 470 ? 29.439 3.115 -14.087 1.00 73.19 470 LEU A O 1
ATOM 3715 N N . ASP A 1 471 ? 29.370 4.627 -12.414 1.00 72.88 471 ASP A N 1
ATOM 3716 C CA . ASP A 1 471 ? 29.362 5.756 -13.335 1.00 72.88 471 ASP A CA 1
ATOM 3717 C C . ASP A 1 471 ? 30.669 5.759 -14.133 1.00 72.88 471 ASP A C 1
ATOM 3719 O O . ASP A 1 471 ? 31.732 5.513 -13.559 1.00 72.88 471 ASP A O 1
ATOM 3723 N N . VAL A 1 472 ? 30.596 5.987 -15.444 1.00 72.62 472 VAL A N 1
ATOM 3724 C CA . VAL A 1 472 ? 31.760 6.011 -16.342 1.00 72.62 472 VAL A CA 1
ATOM 3725 C C . VAL A 1 472 ? 32.847 6.987 -15.880 1.00 72.62 472 VAL A C 1
ATOM 3727 O O . VAL A 1 472 ? 34.028 6.690 -16.035 1.00 72.62 472 VAL A O 1
ATOM 3730 N N . GLU A 1 473 ? 32.486 8.082 -15.209 1.00 76.88 473 GLU A N 1
ATOM 3731 C CA . GLU A 1 473 ? 33.436 9.079 -14.697 1.00 76.88 473 GLU A CA 1
ATOM 3732 C C . GLU A 1 473 ? 34.178 8.621 -13.430 1.00 76.88 473 GLU A C 1
ATOM 3734 O O . GLU A 1 473 ? 35.216 9.177 -13.060 1.00 76.88 473 GLU A O 1
ATOM 3739 N N . TRP A 1 474 ? 33.687 7.586 -12.741 1.00 77.62 474 TRP A N 1
ATOM 3740 C CA . TRP A 1 474 ? 34.309 7.109 -11.509 1.00 77.62 474 TRP A CA 1
ATOM 3741 C C . TRP A 1 474 ? 35.618 6.369 -11.782 1.00 77.62 474 TRP A C 1
ATOM 3743 O O . TRP A 1 474 ? 35.632 5.314 -12.415 1.00 77.62 474 TRP A O 1
ATOM 3753 N N . MET A 1 475 ? 36.718 6.868 -11.207 1.00 81.50 475 MET A N 1
ATOM 3754 C CA . MET A 1 475 ? 38.035 6.216 -11.271 1.00 81.50 475 MET A CA 1
ATOM 3755 C C . MET A 1 475 ? 38.224 5.084 -10.252 1.00 81.50 475 MET A C 1
ATOM 3757 O O . MET A 1 475 ? 39.123 4.254 -10.402 1.00 81.50 475 MET A O 1
ATOM 3761 N N . MET A 1 476 ? 37.398 5.038 -9.208 1.00 79.69 476 MET A N 1
ATOM 3762 C CA . MET A 1 476 ? 37.390 3.967 -8.213 1.00 79.69 476 MET A CA 1
ATOM 3763 C C . MET A 1 476 ? 35.968 3.484 -7.988 1.00 79.69 476 MET A C 1
ATOM 3765 O O . MET A 1 476 ? 35.026 4.271 -7.990 1.00 79.69 476 MET A O 1
ATOM 3769 N N . CYS A 1 477 ? 35.820 2.184 -7.762 1.00 76.69 477 CYS A N 1
ATOM 3770 C CA . CYS A 1 477 ? 34.567 1.612 -7.312 1.00 76.69 477 CYS A CA 1
ATOM 3771 C C . CYS A 1 477 ? 34.295 2.069 -5.868 1.00 76.69 477 CYS A C 1
ATOM 3773 O O . CYS A 1 477 ? 35.024 1.641 -4.970 1.00 76.69 477 CYS A O 1
ATOM 3775 N N . PRO A 1 478 ? 33.242 2.860 -5.588 1.00 73.69 478 PRO A N 1
ATOM 3776 C CA . PRO A 1 478 ? 32.942 3.284 -4.220 1.00 73.69 478 PRO A CA 1
ATOM 3777 C C . PRO A 1 478 ? 32.439 2.126 -3.350 1.00 73.69 478 PRO A C 1
ATOM 3779 O O . PRO A 1 478 ? 32.310 2.273 -2.141 1.00 73.69 478 PRO A O 1
ATOM 3782 N N . PHE A 1 479 ? 32.148 0.968 -3.953 1.00 72.44 479 PHE A N 1
ATOM 3783 C CA . PHE A 1 479 ? 31.612 -0.196 -3.252 1.00 72.44 479 PHE A CA 1
ATOM 3784 C C . PHE A 1 479 ? 32.686 -1.167 -2.758 1.00 72.44 479 PHE A C 1
ATOM 3786 O O . PHE A 1 479 ? 32.455 -1.851 -1.769 1.00 72.44 479 PHE A O 1
ATOM 3793 N N . CYS A 1 480 ? 33.830 -1.274 -3.440 1.00 78.69 480 CYS A N 1
ATOM 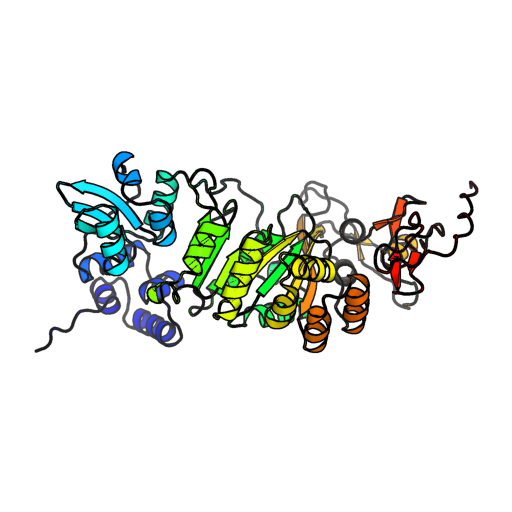3794 C CA . CYS A 1 480 ? 34.906 -2.193 -3.042 1.00 78.69 480 CYS A CA 1
ATOM 3795 C C . CYS A 1 480 ? 36.302 -1.559 -3.038 1.00 78.69 480 CYS A C 1
ATOM 3797 O O . CYS A 1 480 ? 37.280 -2.252 -2.781 1.00 78.69 480 CYS A O 1
ATOM 3799 N N . GLY A 1 481 ? 36.421 -0.268 -3.359 1.00 78.44 481 GLY A N 1
ATOM 3800 C CA . GLY A 1 481 ? 37.695 0.455 -3.388 1.00 78.44 481 GLY A CA 1
ATOM 3801 C C . GLY A 1 481 ? 38.611 0.096 -4.561 1.00 78.44 481 GLY A C 1
ATOM 3802 O O . GLY A 1 481 ? 39.665 0.705 -4.719 1.00 78.44 481 GLY A O 1
ATOM 3803 N N . VAL A 1 482 ? 38.223 -0.862 -5.412 1.00 83.94 482 VAL A N 1
ATOM 3804 C CA . VAL A 1 482 ? 39.033 -1.270 -6.564 1.00 83.94 482 VAL A CA 1
ATOM 3805 C C . VAL A 1 482 ? 39.030 -0.167 -7.618 1.00 83.94 482 VAL A C 1
ATOM 3807 O O . VAL A 1 482 ? 37.977 0.324 -8.038 1.00 83.94 482 VAL A O 1
ATOM 3810 N N . ARG A 1 483 ? 40.231 0.231 -8.041 1.00 79.44 483 ARG A N 1
ATOM 3811 C CA . ARG A 1 483 ? 40.447 1.222 -9.094 1.00 79.44 483 ARG A CA 1
ATOM 3812 C C . ARG A 1 483 ? 39.997 0.653 -10.436 1.00 79.44 483 ARG A C 1
ATOM 3814 O O . ARG A 1 483 ? 40.352 -0.477 -10.763 1.00 79.44 483 ARG A O 1
ATOM 3821 N N . LYS A 1 484 ? 39.241 1.426 -11.218 1.00 71.94 484 LYS A N 1
ATOM 3822 C CA . LYS A 1 484 ? 38.916 1.017 -12.587 1.00 71.94 484 LYS A CA 1
ATOM 3823 C C . LYS A 1 484 ? 40.183 1.022 -13.454 1.00 71.94 484 LYS A C 1
ATOM 3825 O O . LYS A 1 484 ? 41.001 1.940 -13.307 1.00 71.94 484 LYS A O 1
ATOM 3830 N N . PRO A 1 485 ? 40.338 0.072 -14.389 1.00 61.50 485 PRO A N 1
ATOM 3831 C CA . PRO A 1 485 ? 41.276 0.253 -15.488 1.00 61.50 485 PRO A CA 1
ATOM 3832 C C . PRO A 1 485 ? 40.880 1.517 -16.273 1.00 61.50 485 PRO A C 1
ATOM 3834 O O . PRO A 1 485 ? 39.695 1.784 -16.462 1.00 61.50 485 PRO A O 1
ATOM 3837 N N . LYS A 1 486 ? 41.854 2.347 -16.679 1.00 51.97 486 LYS A N 1
ATOM 3838 C CA . LYS A 1 486 ? 41.583 3.554 -17.484 1.00 51.97 486 LYS A CA 1
ATOM 3839 C C . LYS A 1 486 ? 40.841 3.138 -18.758 1.00 51.97 486 LYS A C 1
ATOM 3841 O O . LYS A 1 486 ? 41.435 2.460 -19.594 1.00 51.97 486 LYS A O 1
ATOM 3846 N N . ALA A 1 487 ? 39.590 3.565 -18.920 1.00 52.12 487 ALA A N 1
ATOM 3847 C CA . ALA A 1 487 ? 38.897 3.430 -20.193 1.00 52.12 487 ALA A CA 1
ATOM 3848 C C . ALA A 1 487 ? 39.666 4.221 -21.267 1.00 52.12 487 ALA A C 1
ATOM 3850 O O . ALA A 1 487 ? 40.065 5.369 -21.042 1.00 52.12 487 ALA A O 1
ATOM 3851 N N . LEU A 1 488 ? 39.90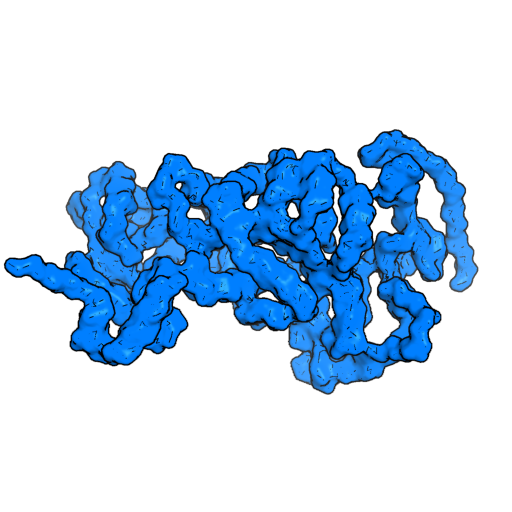4 3.599 -22.426 1.00 42.47 488 LEU A N 1
ATOM 3852 C CA . LEU A 1 488 ? 40.299 4.323 -23.635 1.00 42.47 488 LEU A CA 1
ATOM 3853 C C . LEU A 1 488 ? 39.213 5.375 -23.926 1.00 42.47 488 LEU A C 1
ATOM 3855 O O . LEU A 1 488 ? 38.033 5.066 -23.753 1.00 42.47 488 LEU A O 1
ATOM 3859 N N . PRO A 1 489 ? 39.574 6.609 -24.322 1.00 42.59 489 PRO A N 1
ATOM 3860 C CA . PRO A 1 489 ? 38.593 7.664 -24.530 1.00 42.59 489 PRO A CA 1
ATOM 3861 C C . PRO A 1 489 ? 37.532 7.198 -25.529 1.00 42.59 489 PRO A C 1
ATOM 3863 O O . PRO A 1 489 ? 37.864 6.720 -26.616 1.00 42.59 489 PRO A O 1
ATOM 3866 N N . SER A 1 490 ? 36.261 7.340 -25.144 1.00 45.25 490 SER A N 1
ATOM 3867 C CA . SER A 1 490 ? 35.118 7.112 -26.024 1.00 45.25 490 SER A CA 1
ATOM 3868 C C . SER A 1 490 ? 35.336 7.916 -27.299 1.00 45.25 490 SER A C 1
ATOM 3870 O O . SER A 1 490 ? 35.487 9.140 -27.226 1.00 45.25 490 SER A O 1
ATOM 3872 N N . ALA A 1 491 ? 35.393 7.237 -28.446 1.00 39.19 491 ALA A N 1
ATOM 3873 C CA . ALA A 1 491 ? 35.492 7.892 -29.738 1.00 39.19 491 ALA A CA 1
ATOM 3874 C C . ALA A 1 491 ? 34.401 8.964 -29.818 1.00 39.19 491 ALA A C 1
ATOM 3876 O O . ALA A 1 491 ? 33.209 8.670 -29.716 1.00 39.19 491 ALA A O 1
ATOM 3877 N N . SER A 1 492 ? 34.830 10.216 -29.933 1.00 38.19 492 SER A N 1
ATOM 3878 C CA . SER A 1 492 ? 33.960 11.345 -30.207 1.00 38.19 492 SER A CA 1
ATOM 3879 C C . SER A 1 492 ? 33.088 11.005 -31.411 1.00 38.19 492 SER A C 1
ATOM 3881 O O . SER A 1 492 ? 33.585 10.518 -32.431 1.00 38.19 492 SER A O 1
ATOM 3883 N N . ALA A 1 493 ? 31.784 11.244 -31.267 1.00 40.03 493 ALA A N 1
ATOM 3884 C CA . ALA A 1 493 ? 30.824 11.162 -32.351 1.00 40.03 493 ALA A CA 1
ATOM 3885 C C . ALA A 1 493 ? 31.389 11.905 -33.570 1.00 40.03 493 ALA A C 1
ATOM 3887 O O . ALA A 1 493 ? 31.547 13.126 -33.555 1.00 40.03 493 ALA A O 1
ATOM 3888 N N . LYS A 1 494 ? 31.753 11.157 -34.615 1.00 33.53 494 LYS A N 1
ATOM 3889 C CA . LYS A 1 494 ? 32.003 11.746 -35.926 1.00 33.53 494 LYS A CA 1
ATOM 3890 C C . LYS A 1 494 ? 30.641 12.110 -36.504 1.00 33.53 494 LYS A C 1
ATOM 3892 O O . LYS A 1 494 ? 29.800 11.234 -36.676 1.00 33.53 494 LYS A O 1
ATOM 3897 N N . ASN A 1 495 ? 30.458 13.403 -36.758 1.00 35.06 495 ASN A N 1
ATOM 3898 C CA . ASN A 1 495 ? 29.351 13.976 -37.515 1.00 35.06 495 ASN A CA 1
ATOM 3899 C C . ASN A 1 495 ? 29.032 13.154 -38.774 1.00 35.06 495 ASN A C 1
ATOM 3901 O O . ASN A 1 495 ? 29.921 12.961 -39.608 1.00 35.06 495 ASN A O 1
ATOM 3905 N N . ALA A 1 496 ? 27.764 12.770 -38.924 1.00 31.69 496 ALA A N 1
ATOM 3906 C CA . ALA A 1 496 ? 27.043 12.706 -40.193 1.00 31.69 496 ALA A CA 1
ATOM 3907 C C . ALA A 1 496 ? 25.543 12.849 -39.912 1.00 31.69 496 ALA A C 1
ATOM 3909 O O . ALA A 1 496 ? 25.033 12.069 -39.073 1.00 31.69 496 ALA A O 1
#

Organism: Vecturithrix granuli (NCBI:txid1499967)

Sequence (496 aa):
MPSHKKRLGELLLEKGILSPEQLEYALRFQQRGNKFLGQILISIGLTTEFEVYKALSELLHVDFVNLEHATVHKHVTELVPKLLVVTRDILPLYVEDNYLYLVMENPRDFDVIQIVEFSTHRQVKPLIATPSQLQRTIHRVYGIKVGSNIKPARPDELEQLGLSATHLDQYQCLLQHSHGVIIVTEPSSPENGKMATMYATLKALNQNPVKNIVTIEDPVEYELPGIKQIQVNEESGLSFHSILSLLSGHDPNIQRDYNVILIGELRDAETARILMRLSETGHLILSTLQTEDTVAAIHHLSRLGDVSKFVASNLLGVLAQRLVRELCAECKQLYQPNERELLSLGIQKTDETPFVCYQRQGCPTCNYTGYSGYVGLYEILVMNDRLRHEIAKCPPKHQLRRLTSNIGIKTLLEDGIEKIRQGITSIDEVIQACCEKCRGCGRAVVGTEQVCPFCGFHLYDSCEACGAKLDVEWMMCPFCGVRKPKALPSASAKNA